Protein AF-0000000071229836 (afdb_homodimer)

Foldseek 3Di:
DPQPPDPNGTDDPQPPPQDPDDWQDWEAAQVRQWIWIFFQFKIFIAGDPDRDHTPDMDTHPATWREKYWANCLPPDLQNWMWIFGFFWIWIWTADPVRDIDIDTPGGDQAGWHYWYHADQWIWTDHLFWIWIAGNVVRDIPDIGTDDPPLPVPDDSVRWDWDWDDPDRFWIWIDTRPDIDIGGHDDPPVPDDPPVPPVVVVVVVVPPVPVPPD/DPQPPDPNGGDDPQPPPQDPDDWQDWEAAQVRQWIWIFFQFKIFIAGDPDRDDTPDMDTHPATWREKYWANCLPPDLQNWMWIFGFFWIWIWTADPVRDIDIDTPGGDQAGWHYWYHADQWIWTDHLFWIWIAGNVVRDIPDIGTDDPPLPVPDDSVRWDWDWDDPDRFWIWIDTRPDIDIGGHDDPPVPDDPPVPPVVVVVVVVPPVPVPPD

Organism: Dermatophagoides farinae (NCBI:txid6954)

Secondary structure (DSSP, 8-state):
---EEETTEEEEEEETTS-SS---EEEE-TTS-EEEEE-SSEEEEEETT--SS-SEEEE-SS-EEEEEE-TTTTTSTT--EEEEETTEEEEEEE-TTSPEEEEEEEESSS-EEEEEEETTEEEEEESSEEEEEETTTTEEEEEEEPPSGGGSSS-GGG---EEEESSSSEEEEEETTEEEEEEE----TTS---THHHHHHHHHHHH------/---EEETTEEEEEEETTS-SS---EEEE-TTS-EEEEE-SSEEEEEETT--SS-SEEEE-SS-EEEEEE-TTTTTSTT--EEEEETTEEEEEEE-TTSPEEEEEEEESSS-EEEEEEETTEEEEEESSEEEEEETTTTEEEEEEEPPSGGGSSS-GGG---EEEESSSSEEEEEETTEEEEEEE----TTS---THHHHHHHHHHHH------

Structure (mmCIF, N/CA/C/O backbone):
data_AF-0000000071229836-model_v1
#
loop_
_entity.id
_entity.type
_entity.pdbx_description
1 polymer 'Vacuolar protein sorting-associated protein 41'
#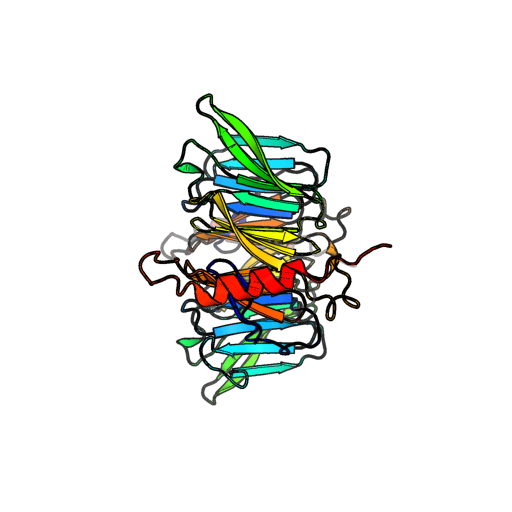
loop_
_atom_site.group_PDB
_atom_site.id
_atom_site.type_symbol
_atom_site.label_atom_id
_atom_site.label_alt_id
_atom_site.label_comp_id
_atom_site.label_asym_id
_atom_site.label_entity_id
_atom_site.label_seq_id
_atom_site.pdbx_PDB_ins_code
_atom_site.Cartn_x
_atom_site.Cartn_y
_atom_site.Cartn_z
_atom_site.occupancy
_atom_site.B_iso_or_equiv
_atom_site.auth_seq_id
_atom_site.auth_comp_id
_atom_site.auth_asym_id
_atom_site.auth_atom_id
_atom_site.pdbx_PDB_model_num
ATOM 1 N N . MET A 1 1 ? 5.715 -7.941 24.828 1 35.72 1 MET A N 1
ATOM 2 C CA . MET A 1 1 ? 6.367 -7.883 23.531 1 35.72 1 MET A CA 1
ATOM 3 C C . MET A 1 1 ? 6.496 -9.281 22.922 1 35.72 1 MET A C 1
ATOM 5 O O . MET A 1 1 ? 7.281 -10.094 23.406 1 35.72 1 MET A O 1
ATOM 9 N N . TYR A 1 2 ? 5.355 -9.844 22.641 1 40.56 2 TYR A N 1
ATOM 10 C CA . TYR A 1 2 ? 5.504 -11.25 22.281 1 40.56 2 TYR A CA 1
ATOM 11 C C . TYR A 1 2 ? 6.27 -11.398 20.969 1 40.56 2 TYR A C 1
ATOM 13 O O . TYR A 1 2 ? 5.965 -10.719 19.984 1 40.56 2 TYR A O 1
ATOM 21 N N . VAL A 1 3 ? 7.582 -11.562 21.188 1 45.5 3 VAL A N 1
ATOM 22 C CA . VAL A 1 3 ? 8.477 -11.93 20.094 1 45.5 3 VAL A CA 1
ATOM 23 C C . VAL A 1 3 ? 8.172 -13.359 19.641 1 45.5 3 VAL A C 1
ATOM 25 O O . VAL A 1 3 ? 8.219 -14.297 20.438 1 45.5 3 VAL A O 1
ATOM 28 N N . LEU A 1 4 ? 7.223 -13.398 18.766 1 46.12 4 LEU A N 1
ATOM 29 C CA . LEU A 1 4 ? 7.105 -14.742 18.203 1 46.12 4 LEU A CA 1
ATOM 30 C C . LEU A 1 4 ? 8.273 -15.055 17.281 1 46.12 4 LEU A C 1
ATOM 32 O O . LEU A 1 4 ? 8.602 -14.25 16.406 1 46.12 4 LEU A O 1
ATOM 36 N N . ASN A 1 5 ? 9.234 -15.789 17.906 1 49.94 5 ASN A N 1
ATOM 37 C CA . ASN A 1 5 ? 10.359 -16.281 17.109 1 49.94 5 ASN A CA 1
ATOM 38 C C . ASN A 1 5 ? 9.969 -17.484 16.281 1 49.94 5 ASN A C 1
ATOM 40 O O . ASN A 1 5 ? 9.562 -18.516 16.828 1 49.94 5 ASN A O 1
ATOM 44 N N . ILE A 1 6 ? 9.359 -17.109 15.141 1 52.81 6 ILE A N 1
ATOM 45 C CA . ILE A 1 6 ? 9.117 -18.25 14.266 1 52.81 6 ILE A CA 1
ATOM 46 C C . ILE A 1 6 ? 10.297 -18.438 13.305 1 52.81 6 ILE A C 1
ATOM 48 O O . ILE A 1 6 ? 10.742 -17.469 12.68 1 52.81 6 ILE A O 1
ATOM 52 N N . GLU A 1 7 ? 10.688 -19.516 13.148 1 59.31 7 GLU A N 1
ATOM 53 C CA . GLU A 1 7 ? 11.773 -20.047 12.336 1 59.31 7 GLU A CA 1
ATOM 54 C C . GLU A 1 7 ? 12.516 -18.938 11.594 1 59.31 7 GLU A C 1
ATOM 56 O O . GLU A 1 7 ? 12.469 -18.859 10.367 1 59.31 7 GLU A O 1
ATOM 61 N N . GLY A 1 8 ? 13.203 -18 12.492 1 66.75 8 GLY A N 1
ATOM 62 C CA . GLY A 1 8 ? 14.117 -17.047 11.898 1 66.75 8 GLY A CA 1
ATOM 63 C C . GLY A 1 8 ? 13.523 -15.648 11.797 1 66.75 8 GLY A C 1
ATOM 64 O O . GLY A 1 8 ? 14.133 -14.75 11.203 1 66.75 8 GLY A O 1
ATOM 65 N N . VAL A 1 9 ? 12.305 -15.578 12.227 1 72.81 9 VAL A N 1
ATOM 66 C CA . VAL A 1 9 ? 11.703 -14.25 12.188 1 72.81 9 VAL A CA 1
ATOM 67 C C . VAL A 1 9 ? 11.289 -13.828 13.594 1 72.81 9 VAL A C 1
ATOM 69 O O . VAL A 1 9 ? 10.617 -14.586 14.297 1 72.81 9 VAL A O 1
ATOM 72 N N . ASN A 1 10 ? 11.875 -12.688 14.078 1 75.81 10 ASN A N 1
ATOM 73 C CA . ASN A 1 10 ? 11.461 -12.094 15.344 1 75.81 10 ASN A CA 1
ATOM 74 C C . ASN A 1 10 ? 10.352 -11.062 15.141 1 75.81 10 ASN A C 1
ATOM 76 O O . ASN A 1 10 ? 10.516 -10.109 14.375 1 75.81 10 ASN A O 1
ATOM 80 N N . CYS A 1 11 ? 9.195 -11.461 15.672 1 74.19 11 CYS A N 1
ATOM 81 C CA . CYS A 1 11 ? 8.078 -10.523 15.57 1 74.19 11 CYS A CA 1
ATOM 82 C C . CYS A 1 11 ? 7.789 -9.883 16.922 1 74.19 11 CYS A C 1
ATOM 84 O O . CYS A 1 11 ? 7.602 -10.578 17.922 1 74.19 11 CYS A O 1
ATOM 86 N N . SER A 1 12 ? 7.934 -8.562 16.938 1 72.5 12 SER A N 1
ATOM 87 C CA . SER A 1 12 ? 7.672 -7.859 18.188 1 72.5 12 SER A CA 1
ATOM 88 C C . SER A 1 12 ? 6.453 -6.949 18.062 1 72.5 12 SER A C 1
ATOM 90 O O . SER A 1 12 ? 6.168 -6.434 16.984 1 72.5 12 SER A O 1
ATOM 92 N N . ASN A 1 13 ? 5.68 -7.02 19.094 1 63.59 13 ASN A N 1
ATOM 93 C CA . ASN A 1 13 ? 4.535 -6.117 19.188 1 63.59 13 ASN A CA 1
ATOM 94 C C . ASN A 1 13 ? 4.926 -4.777 19.812 1 63.59 13 ASN A C 1
ATOM 96 O O . ASN A 1 13 ? 4.426 -4.418 20.875 1 63.59 13 ASN A O 1
ATOM 100 N N . THR A 1 14 ? 5.793 -4.164 19.203 1 60.78 14 THR A N 1
ATOM 101 C CA . THR A 1 14 ? 6.391 -2.984 19.812 1 60.78 14 THR A CA 1
ATOM 102 C C . THR A 1 14 ? 5.371 -1.856 19.922 1 60.78 14 THR A C 1
ATOM 104 O O . THR A 1 14 ? 5.371 -1.108 20.906 1 60.78 14 THR A O 1
ATOM 107 N N . PHE A 1 15 ? 4.516 -1.828 18.984 1 67.31 15 PHE A N 1
ATOM 108 C CA . PHE A 1 15 ? 3.607 -0.688 18.984 1 67.31 15 PHE A CA 1
ATOM 109 C C . PHE A 1 15 ? 2.174 -1.137 19.234 1 67.31 15 PHE A C 1
ATOM 111 O O . PHE A 1 15 ? 1.287 -0.915 18.406 1 67.31 15 PHE A O 1
ATOM 118 N N . ASN A 1 16 ? 2.086 -1.753 20.422 1 65.75 16 ASN A N 1
ATOM 119 C CA . ASN A 1 16 ? 0.766 -2.189 20.859 1 65.75 16 ASN A CA 1
ATOM 120 C C . ASN A 1 16 ? 0.036 -1.086 21.625 1 65.75 16 ASN A C 1
ATOM 122 O O . ASN A 1 16 ? 0.67 -0.221 22.234 1 65.75 16 ASN A O 1
ATOM 126 N N . ASN A 1 17 ? -1.175 -0.93 21.391 1 72.25 17 ASN A N 1
ATOM 127 C CA . ASN A 1 17 ? -2.094 -0.085 22.141 1 72.25 17 ASN A CA 1
ATOM 128 C C . ASN A 1 17 ? -1.97 1.381 21.734 1 72.25 17 ASN A C 1
ATOM 130 O O . ASN A 1 17 ? -2.195 2.277 22.547 1 72.25 17 ASN A O 1
ATOM 134 N N . LEU A 1 18 ? -1.404 1.573 20.641 1 80.81 18 LEU A N 1
ATOM 135 C CA . LEU A 1 18 ? -1.344 2.949 20.156 1 80.81 18 LEU A CA 1
ATOM 136 C C . LEU A 1 18 ? -2.727 3.439 19.734 1 80.81 18 LEU A C 1
ATOM 138 O O . LEU A 1 18 ? -3.012 4.637 19.812 1 80.81 18 LEU A O 1
ATOM 142 N N . HIS A 1 19 ? -3.459 2.516 19.344 1 85.81 19 HIS A N 1
ATOM 143 C CA . HIS A 1 19 ? -4.781 2.857 18.828 1 85.81 19 HIS A CA 1
ATOM 144 C C . HIS A 1 19 ? -5.863 2.008 19.484 1 85.81 19 HIS A C 1
ATOM 146 O O . HIS A 1 19 ? -5.625 0.844 19.812 1 85.81 19 HIS A O 1
ATOM 152 N N . ARG A 1 20 ? -6.988 2.613 19.703 1 84.56 20 ARG A N 1
ATOM 153 C CA . ARG A 1 20 ? -8.133 1.892 20.25 1 84.56 20 ARG A CA 1
ATOM 154 C C . ARG A 1 20 ? -8.93 1.207 19.141 1 84.56 20 ARG A C 1
ATOM 156 O O . ARG A 1 20 ? -9.586 0.194 19.391 1 84.56 20 ARG A O 1
ATOM 163 N N . SER A 1 21 ? -8.891 1.823 18.016 1 87.06 21 SER A N 1
ATOM 164 C CA . SER A 1 21 ? -9.547 1.251 16.844 1 87.06 21 SER A CA 1
ATOM 165 C C . SER A 1 21 ? -8.531 0.782 15.812 1 87.06 21 SER A C 1
ATOM 167 O O . SER A 1 21 ? -7.32 0.935 16.016 1 87.06 21 SER A O 1
ATOM 169 N N . SER A 1 22 ? -9 0.135 14.758 1 87.44 22 SER A N 1
ATOM 170 C CA . SER A 1 22 ? -8.125 -0.418 13.727 1 87.44 22 SER A CA 1
ATOM 171 C C . SER A 1 22 ? -7.293 0.673 13.062 1 87.44 22 SER A C 1
ATOM 173 O O . SER A 1 22 ? -7.789 1.773 12.812 1 87.44 22 SER A O 1
ATOM 175 N N . ILE A 1 23 ? -6.113 0.305 12.758 1 90.38 23 ILE A N 1
ATOM 176 C CA . ILE A 1 23 ? -5.203 1.196 12.039 1 90.38 23 ILE A CA 1
ATOM 177 C C . ILE A 1 23 ? -5.633 1.31 10.578 1 90.38 23 ILE A C 1
ATOM 179 O O . ILE A 1 23 ? -5.879 0.298 9.922 1 90.38 23 ILE A O 1
ATOM 183 N N . ASN A 1 24 ? -5.727 2.543 10.062 1 91.62 24 ASN A N 1
ATOM 184 C CA . ASN A 1 24 ? -6.176 2.773 8.695 1 91.62 24 ASN A CA 1
ATOM 185 C C . ASN A 1 24 ? -4.996 2.889 7.727 1 91.62 24 ASN A C 1
ATOM 187 O O . ASN A 1 24 ? -5.082 2.441 6.582 1 91.62 24 ASN A O 1
ATOM 191 N N . GLN A 1 25 ? -3.934 3.465 8.195 1 93.31 25 GLN A N 1
ATOM 192 C CA . GLN A 1 25 ? -2.785 3.615 7.305 1 93.31 25 GLN A CA 1
ATOM 193 C C . GLN A 1 25 ? -1.495 3.795 8.102 1 93.31 25 GLN A C 1
ATOM 195 O O . GLN A 1 25 ? -1.508 4.367 9.195 1 93.31 25 GLN A O 1
ATOM 200 N N . LEU A 1 26 ? -0.416 3.309 7.539 1 93.94 26 LEU A N 1
ATOM 201 C CA . LEU A 1 26 ? 0.939 3.488 8.047 1 93.94 26 LEU A CA 1
ATOM 202 C C . LEU A 1 26 ? 1.785 4.297 7.07 1 93.94 26 LEU A C 1
ATOM 204 O O . LEU A 1 26 ? 1.568 4.234 5.859 1 93.94 26 LEU A O 1
ATOM 208 N N . SER A 1 27 ? 2.695 5.059 7.586 1 96.38 27 SER A N 1
ATOM 209 C CA . SER A 1 27 ? 3.664 5.777 6.766 1 96.38 27 SER A CA 1
ATOM 210 C C . SER A 1 27 ? 5.016 5.879 7.465 1 96.38 27 SER A C 1
ATOM 212 O O . SER A 1 27 ? 5.078 6.117 8.672 1 96.38 27 SER A O 1
ATOM 214 N N . ILE A 1 28 ? 6.078 5.691 6.734 1 95.56 28 ILE A N 1
ATOM 215 C CA . ILE A 1 28 ? 7.426 5.738 7.293 1 95.56 28 ILE A CA 1
ATOM 216 C C . ILE A 1 28 ? 8.266 6.762 6.531 1 95.56 28 ILE A C 1
ATOM 218 O O . ILE A 1 28 ? 8.07 6.961 5.332 1 95.56 28 ILE A O 1
ATOM 222 N N . ASP A 1 29 ? 9.172 7.344 7.238 1 96.19 29 ASP A N 1
ATOM 223 C CA . ASP A 1 29 ? 10.055 8.273 6.543 1 96.19 29 ASP A CA 1
ATOM 224 C C . ASP A 1 29 ? 11.172 7.535 5.816 1 96.19 29 ASP A C 1
ATOM 226 O O . ASP A 1 29 ? 11.359 6.332 6.008 1 96.19 29 ASP A O 1
ATOM 230 N N . GLU A 1 30 ? 11.859 8.188 4.992 1 94.25 30 GLU A N 1
ATOM 231 C CA . GLU A 1 30 ? 12.82 7.594 4.066 1 94.25 30 GLU A CA 1
ATOM 232 C C . GLU A 1 30 ? 13.906 6.828 4.812 1 94.25 30 GLU A C 1
ATOM 234 O O . GLU A 1 30 ? 14.328 5.754 4.379 1 94.25 30 GLU A O 1
ATOM 239 N N . LYS A 1 31 ? 14.352 7.293 5.926 1 92.19 31 LYS A N 1
ATOM 240 C CA . LYS A 1 31 ? 15.414 6.648 6.688 1 92.19 31 LYS A CA 1
ATOM 241 C C . LYS A 1 31 ? 14.852 5.59 7.633 1 92.19 31 LYS A C 1
ATOM 243 O O . LYS A 1 31 ? 15.609 4.887 8.305 1 92.19 31 LYS A O 1
ATOM 248 N N . ALA A 1 32 ? 13.5 5.551 7.672 1 91.56 32 ALA A N 1
ATOM 249 C CA . ALA A 1 32 ? 12.797 4.594 8.523 1 91.56 32 ALA A CA 1
ATOM 250 C C . ALA A 1 32 ? 13.117 4.824 9.992 1 91.56 32 ALA A C 1
ATOM 252 O O . ALA A 1 32 ? 13.305 3.871 10.758 1 91.56 32 ALA A O 1
ATOM 253 N N . ASP A 1 33 ? 13.234 6.047 10.305 1 90.88 33 ASP A N 1
ATOM 254 C CA . ASP A 1 33 ? 13.445 6.422 11.695 1 90.88 33 ASP A CA 1
ATOM 255 C C . ASP A 1 33 ? 12.117 6.633 12.422 1 90.88 33 ASP A C 1
ATOM 257 O O . ASP A 1 33 ? 12.031 6.43 13.633 1 90.88 33 ASP A O 1
ATOM 261 N N . PHE A 1 34 ? 11.156 7.082 11.641 1 93.94 34 PHE A N 1
ATOM 262 C CA . PHE A 1 34 ? 9.852 7.387 12.211 1 93.94 34 PHE A CA 1
ATOM 263 C C . PHE A 1 34 ? 8.75 6.609 11.5 1 93.94 34 PHE A C 1
ATOM 265 O O . PHE A 1 34 ? 8.789 6.445 10.281 1 93.94 34 PHE A O 1
ATOM 272 N N . ILE A 1 35 ? 7.781 6.145 12.258 1 93.25 35 ILE A N 1
ATOM 273 C CA . ILE A 1 35 ? 6.582 5.488 11.758 1 93.25 35 ILE A CA 1
ATOM 274 C C . ILE A 1 35 ? 5.344 6.25 12.219 1 93.25 35 ILE A C 1
ATOM 276 O O . ILE A 1 35 ? 5.219 6.59 13.398 1 93.25 35 ILE A O 1
ATOM 280 N N . ALA A 1 36 ? 4.547 6.578 11.289 1 95.88 36 ALA A N 1
ATOM 281 C CA . ALA A 1 36 ? 3.268 7.223 11.594 1 95.88 36 ALA A CA 1
ATOM 282 C C . ALA A 1 36 ? 2.104 6.266 11.359 1 95.88 36 ALA A C 1
ATOM 284 O O . ALA A 1 36 ? 2.121 5.477 10.406 1 95.88 36 ALA A O 1
ATOM 285 N N . SER A 1 37 ? 1.14 6.273 12.219 1 94.56 37 SER A N 1
ATOM 286 C CA . SER A 1 37 ? -0.069 5.465 12.094 1 94.56 37 SER A CA 1
ATOM 287 C C . SER A 1 37 ? -1.312 6.273 12.453 1 94.56 37 SER A C 1
ATOM 289 O O . SER A 1 37 ? -1.244 7.203 13.258 1 94.56 37 SER A O 1
ATOM 291 N N . CYS A 1 38 ? -2.357 5.91 11.797 1 95.5 38 CYS A N 1
ATOM 292 C CA . CYS A 1 38 ? -3.611 6.562 12.156 1 95.5 38 CYS A CA 1
ATOM 293 C C . CYS A 1 38 ? -4.742 5.551 12.273 1 95.5 38 CYS A C 1
ATOM 295 O O . CYS A 1 38 ? -4.715 4.508 11.617 1 95.5 38 CYS A O 1
ATOM 297 N N . SER A 1 39 ? -5.621 5.883 13.102 1 92.31 39 SER A N 1
ATOM 298 C CA . SER A 1 39 ? -6.926 5.242 13.234 1 92.31 39 SER A CA 1
ATOM 299 C C . SER A 1 39 ? -8.055 6.254 13.078 1 92.31 39 SER A C 1
ATOM 301 O O . SER A 1 39 ? -7.828 7.383 12.641 1 92.31 39 SER A O 1
ATOM 303 N N . ASP A 1 40 ? -9.289 5.875 13.359 1 92.12 40 ASP A N 1
ATOM 304 C CA . ASP A 1 40 ? -10.414 6.777 13.133 1 92.12 40 ASP A CA 1
ATOM 305 C C . ASP A 1 40 ? -10.25 8.07 13.922 1 92.12 40 ASP A C 1
ATOM 307 O O . ASP A 1 40 ? -10.594 9.156 13.438 1 92.12 40 ASP A O 1
ATOM 311 N N . TYR A 1 41 ? -9.523 8.039 15.055 1 93.25 41 TYR A N 1
ATOM 312 C CA . TYR A 1 41 ? -9.578 9.273 15.828 1 93.25 41 TYR A CA 1
ATOM 313 C C . TYR A 1 41 ? -8.211 9.617 16.406 1 93.25 41 TYR A C 1
ATOM 315 O O . TYR A 1 41 ? -8.102 10.5 17.25 1 93.25 41 TYR A O 1
ATOM 323 N N . ARG A 1 42 ? -7.289 8.938 15.906 1 96.06 42 ARG A N 1
ATOM 324 C CA . ARG A 1 42 ? -5.984 9.18 16.516 1 96.06 42 ARG A CA 1
ATOM 325 C C . ARG A 1 42 ? -4.867 9.047 15.484 1 96.06 42 ARG A C 1
ATOM 327 O O . ARG A 1 42 ? -4.895 8.148 14.641 1 96.06 42 ARG A O 1
ATOM 334 N N . VAL A 1 43 ? -3.916 9.953 15.57 1 97.19 43 VAL A N 1
ATOM 335 C CA . VAL A 1 43 ? -2.672 9.883 14.82 1 97.19 43 VAL A CA 1
ATOM 336 C C . VAL A 1 43 ? -1.489 9.758 15.773 1 97.19 43 VAL A C 1
ATOM 338 O O . VAL A 1 43 ? -1.43 10.461 16.797 1 97.19 43 VAL A O 1
ATOM 341 N N . CYS A 1 44 ? -0.627 8.859 15.453 1 95.75 44 CYS A N 1
ATOM 342 C CA . CYS A 1 44 ? 0.562 8.641 16.266 1 95.75 44 CYS A CA 1
ATOM 343 C C . CYS A 1 44 ? 1.814 8.57 15.406 1 95.75 44 CYS A C 1
ATOM 345 O O . CYS A 1 44 ? 1.842 7.859 14.406 1 95.75 44 CYS A O 1
ATOM 347 N N . ILE A 1 45 ? 2.791 9.344 15.766 1 95.75 45 ILE A N 1
ATOM 348 C CA . ILE A 1 45 ? 4.098 9.273 15.125 1 95.75 45 ILE A CA 1
ATOM 349 C C . ILE A 1 45 ? 5.16 8.891 16.156 1 95.75 45 ILE A C 1
ATOM 351 O O . ILE A 1 45 ? 5.348 9.594 17.141 1 95.75 45 ILE A O 1
ATOM 355 N N . GLN A 1 46 ? 5.789 7.789 15.828 1 91.38 46 GLN A N 1
ATOM 356 C CA . GLN A 1 46 ? 6.758 7.246 16.781 1 91.38 46 GLN A CA 1
ATOM 357 C C . GLN A 1 46 ? 8.109 7.012 16.109 1 91.38 46 GLN A C 1
ATOM 359 O O . GLN A 1 46 ? 8.18 6.773 14.898 1 91.38 46 GLN A O 1
ATOM 364 N N . GLU A 1 47 ? 9.102 7.09 16.984 1 88.81 47 GLU A N 1
ATOM 365 C CA . GLU A 1 47 ? 10.43 6.695 16.531 1 88.81 47 GLU A CA 1
ATOM 366 C C . GLU A 1 47 ? 10.617 5.18 16.609 1 88.81 47 GLU A C 1
ATOM 368 O O . GLU A 1 47 ? 10.141 4.539 17.547 1 88.81 47 GLU A O 1
ATOM 373 N N . PHE A 1 48 ? 11.219 4.531 15.641 1 79.81 48 PHE A N 1
ATOM 374 C CA . PHE A 1 48 ? 11.359 3.086 15.531 1 79.81 48 PHE A CA 1
ATOM 375 C C . PHE A 1 48 ? 12.188 2.531 16.688 1 79.81 48 PHE A C 1
ATOM 377 O O . PHE A 1 48 ? 11.875 1.473 17.234 1 79.81 48 PHE A O 1
ATOM 384 N N . TYR A 1 49 ? 13.266 3.045 17.094 1 72.62 49 TYR A N 1
ATOM 385 C CA . TYR A 1 49 ? 14.203 2.432 18.031 1 72.62 49 TYR A CA 1
ATOM 386 C C . TYR A 1 49 ? 14.008 2.98 19.438 1 72.62 49 TYR A C 1
ATOM 388 O O . TYR A 1 49 ? 14.773 2.666 20.359 1 72.62 49 TYR A O 1
ATOM 396 N N . THR A 1 50 ? 13.078 3.736 19.562 1 67.38 50 THR A N 1
ATOM 397 C CA . THR A 1 50 ? 12.906 4.266 20.906 1 67.38 50 THR A CA 1
ATOM 398 C C . THR A 1 50 ? 11.664 3.668 21.562 1 67.38 50 THR A C 1
ATOM 400 O O . THR A 1 50 ? 10.617 3.537 20.922 1 67.38 50 THR A O 1
ATOM 403 N N . THR A 1 51 ? 12.023 2.916 22.703 1 64.19 51 THR A N 1
ATOM 404 C CA . THR A 1 51 ? 10.938 2.398 23.531 1 64.19 51 THR A CA 1
ATOM 405 C C . THR A 1 51 ? 10.359 3.494 24.422 1 64.19 51 THR A C 1
ATOM 407 O O . THR A 1 51 ? 11.086 4.395 24.844 1 64.19 51 THR A O 1
ATOM 410 N N . GLY A 1 52 ? 9.102 3.895 24.234 1 68.38 52 GLY A N 1
ATOM 411 C CA . GLY A 1 52 ? 8.484 4.918 25.062 1 68.38 52 GLY A CA 1
ATOM 412 C C . GLY A 1 52 ? 7.293 5.586 24.391 1 68.38 52 GLY A C 1
ATOM 413 O O . GLY A 1 52 ? 6.59 4.957 23.594 1 68.38 52 GLY A O 1
ATOM 414 N N . GLU A 1 53 ? 7.094 6.84 24.859 1 77.56 53 GLU A N 1
ATOM 415 C CA . GLU A 1 53 ? 5.961 7.633 24.391 1 77.56 53 GLU A CA 1
ATOM 416 C C . GLU A 1 53 ? 6.148 8.047 22.938 1 77.56 53 GLU A C 1
ATOM 418 O O . GLU A 1 53 ? 7.273 8.266 22.484 1 77.56 53 GLU A O 1
ATOM 423 N N . PRO A 1 54 ? 5.062 8.047 22.281 1 82.19 54 PRO A N 1
ATOM 424 C CA . PRO A 1 54 ? 5.152 8.523 20.906 1 82.19 54 PRO A CA 1
ATOM 425 C C . PRO A 1 54 ? 5.758 9.922 20.797 1 82.19 54 PRO A C 1
ATOM 427 O O . PRO A 1 54 ? 5.602 10.734 21.719 1 82.19 54 PRO A O 1
ATOM 430 N N . HIS A 1 55 ? 6.508 10.125 19.781 1 88.94 55 HIS A N 1
ATOM 431 C CA . HIS A 1 55 ? 7.086 11.43 19.469 1 88.94 55 HIS A CA 1
ATOM 432 C C . HIS A 1 55 ? 6.004 12.492 19.297 1 88.94 55 HIS A C 1
ATOM 434 O O . HIS A 1 55 ? 6.168 13.633 19.734 1 88.94 55 HIS A O 1
ATOM 440 N N . TYR A 1 56 ? 4.93 12.125 18.688 1 93.75 56 TYR A N 1
ATOM 441 C CA . TYR A 1 56 ? 3.783 13 18.469 1 93.75 56 TYR A CA 1
ATOM 442 C C . TYR A 1 56 ? 2.484 12.203 18.438 1 93.75 56 TYR A C 1
ATOM 444 O O . TYR A 1 56 ? 2.426 11.125 17.844 1 93.75 56 TYR A O 1
ATOM 452 N N . THR A 1 57 ? 1.517 12.719 19.172 1 95 57 THR A N 1
ATOM 453 C CA . THR A 1 57 ? 0.184 12.125 19.141 1 95 57 THR A CA 1
ATOM 454 C C . THR A 1 57 ? -0.89 13.211 19.172 1 95 57 THR A C 1
ATOM 456 O O . THR A 1 57 ? -0.723 14.242 19.812 1 95 57 THR A O 1
ATOM 459 N N . THR A 1 58 ? -1.883 13.016 18.469 1 95.75 58 THR A N 1
ATOM 460 C CA . THR A 1 58 ? -3.014 13.938 18.453 1 95.75 58 THR A CA 1
ATOM 461 C C . THR A 1 58 ? -4.316 13.188 18.172 1 95.75 58 THR A C 1
ATOM 463 O O . THR A 1 58 ? -4.301 12.102 17.594 1 95.75 58 THR A O 1
ATOM 466 N N . THR A 1 59 ? -5.43 13.727 18.656 1 96.62 59 THR A N 1
ATOM 467 C CA . THR A 1 59 ? -6.754 13.148 18.453 1 96.62 59 THR A CA 1
ATOM 468 C C . THR A 1 59 ? -7.621 14.078 17.609 1 96.62 59 THR A C 1
ATOM 470 O O . THR A 1 59 ? -7.418 15.289 17.609 1 96.62 59 THR A O 1
ATOM 473 N N . PHE A 1 60 ? -8.555 13.477 16.938 1 96.81 60 PHE A N 1
ATOM 474 C CA . PHE A 1 60 ? -9.453 14.211 16.062 1 96.81 60 PHE A CA 1
ATOM 475 C C . PHE A 1 60 ? -10.906 13.867 16.359 1 96.81 60 PHE A C 1
ATOM 477 O O . PHE A 1 60 ? -11.195 12.805 16.922 1 96.81 60 PHE A O 1
ATOM 484 N N . GLU A 1 61 ? -11.766 14.766 15.992 1 96 61 GLU A N 1
ATOM 485 C CA . GLU A 1 61 ? -13.195 14.562 16.219 1 96 61 GLU A CA 1
ATOM 486 C C . GLU A 1 61 ? -13.836 13.828 15.039 1 96 61 GLU A C 1
ATOM 488 O O . GLU A 1 61 ? -14.906 13.234 15.188 1 96 61 GLU A O 1
ATOM 493 N N . ARG A 1 62 ? -13.219 14 13.93 1 96.31 62 ARG A N 1
ATOM 494 C CA . ARG A 1 62 ? -13.688 13.305 12.734 1 96.31 62 ARG A CA 1
ATOM 495 C C . ARG A 1 62 ? -12.734 12.188 12.336 1 96.31 62 ARG A C 1
ATOM 497 O O . ARG A 1 62 ? -11.547 12.234 12.672 1 96.31 62 ARG A O 1
ATOM 504 N N . PRO A 1 63 ? -13.281 11.172 11.602 1 95.06 63 PRO A N 1
ATOM 505 C CA . PRO A 1 63 ? -12.453 10.016 11.281 1 95.06 63 PRO A CA 1
ATOM 506 C C . PRO A 1 63 ? -11.242 10.367 10.422 1 95.06 63 PRO A C 1
ATOM 508 O O . PRO A 1 63 ? -11.375 11.117 9.445 1 95.06 63 PRO A O 1
ATOM 511 N N . VAL A 1 64 ? -10.086 9.828 10.805 1 96.56 64 VAL A N 1
ATOM 512 C CA . VAL A 1 64 ? -8.852 9.945 10.039 1 96.56 64 VAL A CA 1
ATOM 513 C C . VAL A 1 64 ? -8.586 8.641 9.289 1 96.56 64 VAL A C 1
ATOM 515 O O . VAL A 1 64 ? -8.32 7.609 9.906 1 96.56 64 VAL A O 1
ATOM 518 N N . LYS A 1 65 ? -8.617 8.734 7.891 1 94.5 65 LYS A N 1
ATOM 519 C CA . LYS A 1 65 ? -8.516 7.504 7.117 1 94.5 65 LYS A CA 1
ATOM 520 C C . LYS A 1 65 ? -7.199 7.441 6.344 1 94.5 65 LYS A C 1
ATOM 522 O O . LYS A 1 65 ? -6.789 6.371 5.891 1 94.5 65 LYS A O 1
ATOM 527 N N . ALA A 1 66 ? -6.566 8.57 6.172 1 96.5 66 ALA A N 1
ATOM 528 C CA . ALA A 1 66 ? -5.332 8.641 5.391 1 96.5 66 ALA A CA 1
ATOM 529 C C . ALA A 1 66 ? -4.242 9.383 6.156 1 96.5 66 ALA A C 1
ATOM 531 O O . ALA A 1 66 ? -4.531 10.281 6.953 1 96.5 66 ALA A O 1
ATOM 532 N N . LEU A 1 67 ? -3.008 9.016 5.879 1 98.06 67 LEU A N 1
ATOM 533 C CA . LEU A 1 67 ? -1.854 9.594 6.551 1 98.06 67 LEU A CA 1
ATOM 534 C C . LEU A 1 67 ? -0.584 9.391 5.734 1 98.06 67 LEU A C 1
ATOM 536 O O . LEU A 1 67 ? -0.368 8.312 5.176 1 98.06 67 LEU A O 1
ATOM 540 N N . ALA A 1 68 ? 0.182 10.398 5.586 1 98.62 68 ALA A N 1
ATOM 541 C CA . ALA A 1 68 ? 1.514 10.289 5 1 98.62 68 ALA A CA 1
ATOM 542 C C . ALA A 1 68 ? 2.482 11.281 5.633 1 98.62 68 ALA A C 1
ATOM 544 O O . ALA A 1 68 ? 2.146 12.453 5.816 1 98.62 68 ALA A O 1
ATOM 545 N N . ILE A 1 69 ? 3.617 10.781 5.969 1 98.38 69 ILE A N 1
ATOM 546 C CA . ILE A 1 69 ? 4.602 11.695 6.543 1 98.38 69 ILE A CA 1
ATOM 547 C C . ILE A 1 69 ? 5.648 12.055 5.492 1 98.38 69 ILE A C 1
ATOM 549 O O . ILE A 1 69 ? 5.887 11.289 4.555 1 98.38 69 ILE A O 1
ATOM 553 N N . ASP A 1 70 ? 6.23 13.203 5.688 1 98.44 70 ASP A N 1
ATOM 554 C CA . ASP A 1 70 ? 7.336 13.664 4.852 1 98.44 70 ASP A CA 1
ATOM 555 C C . ASP A 1 70 ? 8.477 12.648 4.84 1 98.44 70 ASP A C 1
ATOM 557 O O . ASP A 1 70 ? 8.914 12.188 5.895 1 98.44 70 ASP A O 1
ATOM 561 N N . PRO A 1 71 ? 8.898 12.289 3.584 1 97.69 71 PRO A N 1
ATOM 562 C CA . PRO A 1 71 ? 10.055 11.398 3.527 1 97.69 71 PRO A CA 1
ATOM 563 C C . PRO A 1 71 ? 11.234 11.914 4.34 1 97.69 71 PRO A C 1
ATOM 565 O O . PRO A 1 71 ? 12.055 11.117 4.82 1 97.69 71 PRO A O 1
ATOM 568 N N . GLN A 1 72 ? 11.297 13.156 4.551 1 97.69 72 GLN A N 1
ATOM 569 C CA . GLN A 1 72 ? 12.391 13.758 5.305 1 97.69 72 GLN A CA 1
ATOM 570 C C . GLN A 1 72 ? 11.938 14.172 6.699 1 97.69 72 GLN A C 1
ATOM 572 O O . GLN A 1 72 ? 12.492 15.102 7.285 1 97.69 72 GLN A O 1
ATOM 577 N N . TYR A 1 73 ? 10.953 13.508 7.168 1 97.81 73 TYR A N 1
ATOM 578 C CA . TYR A 1 73 ? 10.367 13.859 8.453 1 97.81 73 TYR A CA 1
ATOM 579 C C . TYR A 1 73 ? 11.43 13.938 9.539 1 97.81 73 TYR A C 1
ATOM 581 O O . TYR A 1 73 ? 11.469 14.891 10.312 1 97.81 73 TYR A O 1
ATOM 589 N N . GLY A 1 74 ? 12.273 12.961 9.633 1 94.75 74 GLY A N 1
ATOM 590 C CA . GLY A 1 74 ? 13.266 12.875 10.688 1 94.75 74 GLY A CA 1
ATOM 591 C C . GLY A 1 74 ? 14.438 13.82 10.492 1 94.75 74 GLY A C 1
ATOM 592 O O . GLY A 1 74 ? 15.188 14.094 11.43 1 94.75 74 GLY A O 1
ATOM 593 N N . THR A 1 75 ? 14.617 14.312 9.297 1 95.38 75 THR A N 1
ATOM 594 C CA . THR A 1 75 ? 15.828 15.078 8.992 1 95.38 75 THR A CA 1
ATOM 595 C C . THR A 1 75 ? 15.523 16.578 8.945 1 95.38 75 THR A C 1
ATOM 597 O O . THR A 1 75 ? 16.438 17.391 8.875 1 95.38 75 THR A O 1
ATOM 600 N N . THR A 1 76 ? 14.289 16.938 8.922 1 94.94 76 THR A N 1
ATOM 601 C CA . THR A 1 76 ? 13.906 18.344 8.883 1 94.94 76 THR A CA 1
ATOM 602 C C . THR A 1 76 ? 13.18 18.75 10.164 1 94.94 76 THR A C 1
ATOM 604 O O . THR A 1 76 ? 12.469 17.922 10.758 1 94.94 76 THR A O 1
ATOM 607 N N . SER A 1 77 ? 13.391 19.969 10.523 1 95.06 77 SER A N 1
ATOM 608 C CA . SER A 1 77 ? 12.75 20.469 11.734 1 95.06 77 SER A CA 1
ATOM 609 C C . SER A 1 77 ? 11.266 20.734 11.508 1 95.06 77 SER A C 1
ATOM 611 O O . SER A 1 77 ? 10.492 20.844 12.461 1 95.06 77 SER A O 1
ATOM 613 N N . ALA A 1 78 ? 10.891 20.75 10.281 1 95.75 78 ALA A N 1
ATOM 614 C CA . ALA A 1 78 ? 9.508 21.078 9.953 1 95.75 78 ALA A CA 1
ATOM 615 C C . ALA A 1 78 ? 8.578 19.922 10.297 1 95.75 78 ALA A C 1
ATOM 617 O O . ALA A 1 78 ? 7.371 20.109 10.469 1 95.75 78 ALA A O 1
ATOM 618 N N . ARG A 1 79 ? 9.031 18.734 10.359 1 97.56 79 ARG A N 1
ATOM 619 C CA . ARG A 1 79 ? 8.273 17.547 10.75 1 97.56 79 ARG A CA 1
ATOM 620 C C . ARG A 1 79 ? 6.91 17.531 10.07 1 97.56 79 ARG A C 1
ATOM 622 O O . ARG A 1 79 ? 5.879 17.391 10.734 1 97.56 79 ARG A O 1
ATOM 629 N N . ARG A 1 80 ? 6.926 17.516 8.75 1 98.44 80 ARG A N 1
ATOM 630 C CA . ARG A 1 80 ? 5.711 17.688 7.961 1 98.44 80 ARG A CA 1
ATOM 631 C C . ARG A 1 80 ? 4.977 16.359 7.789 1 98.44 80 ARG A C 1
ATOM 633 O O . ARG A 1 80 ? 5.605 15.32 7.645 1 98.44 80 ARG A O 1
ATOM 640 N N . PHE A 1 81 ? 3.686 16.406 7.812 1 98.69 81 PHE A N 1
ATOM 641 C CA . PHE A 1 81 ? 2.842 15.266 7.488 1 98.69 81 PHE A CA 1
ATOM 642 C C . PHE A 1 81 ? 1.456 15.727 7.047 1 98.69 81 PHE A C 1
ATOM 644 O O . PHE A 1 81 ? 1.107 16.891 7.195 1 98.69 81 PHE A O 1
ATOM 651 N N . VAL A 1 82 ? 0.678 14.812 6.363 1 98.81 82 VAL A N 1
ATOM 652 C CA . VAL A 1 82 ? -0.689 15.102 5.945 1 98.81 82 VAL A CA 1
ATOM 653 C C . VAL A 1 82 ? -1.633 14.023 6.469 1 98.81 82 VAL A C 1
ATOM 655 O O . VAL A 1 82 ? -1.228 12.875 6.656 1 98.81 82 VAL A O 1
ATOM 658 N N . ILE A 1 83 ? -2.857 14.438 6.711 1 98.69 83 ILE A N 1
ATOM 659 C CA . ILE A 1 83 ? -3.887 13.477 7.094 1 98.69 83 ILE A CA 1
ATOM 660 C C . ILE A 1 83 ? -5.156 13.734 6.289 1 98.69 83 ILE A C 1
ATOM 662 O O . ILE A 1 83 ? -5.414 14.859 5.863 1 98.69 83 ILE A O 1
ATOM 666 N N . GLY A 1 84 ? -5.805 12.625 5.941 1 98 84 GLY A N 1
ATOM 667 C CA . GLY A 1 84 ? -7.176 12.711 5.465 1 98 84 GLY A CA 1
ATOM 668 C C . GLY A 1 84 ? -8.203 12.578 6.57 1 98 84 GLY A C 1
ATOM 669 O O . GLY A 1 84 ? -8.461 11.477 7.051 1 98 84 GLY A O 1
ATOM 670 N N . GLU A 1 85 ? -8.766 13.719 7.051 1 97.56 85 GLU A N 1
ATOM 671 C CA . GLU A 1 85 ? -9.812 13.766 8.07 1 97.56 85 GLU A CA 1
ATOM 672 C C . GLU A 1 85 ? -11.18 14.016 7.445 1 97.56 85 GLU A C 1
ATOM 674 O O . GLU A 1 85 ? -11.5 15.141 7.066 1 97.56 85 GLU A O 1
ATOM 679 N N . ALA A 1 86 ? -11.961 12.945 7.387 1 96.62 86 ALA A N 1
ATOM 680 C CA . ALA A 1 86 ? -13.234 13.008 6.68 1 96.62 86 ALA A CA 1
ATOM 681 C C . ALA A 1 86 ? -13.047 13.508 5.25 1 96.62 86 ALA A C 1
ATOM 683 O O . ALA A 1 86 ? -12.336 12.883 4.457 1 96.62 86 ALA A O 1
ATOM 684 N N . ASP A 1 87 ? -13.578 14.68 4.973 1 96.62 87 ASP A N 1
ATOM 685 C CA . ASP A 1 87 ? -13.539 15.172 3.6 1 96.62 87 ASP A CA 1
ATOM 686 C C . ASP A 1 87 ? -12.43 16.203 3.422 1 96.62 87 ASP A C 1
ATOM 688 O O . ASP A 1 87 ? -12.406 16.938 2.426 1 96.62 87 ASP A O 1
ATOM 692 N N . ARG A 1 88 ? -11.453 16.234 4.383 1 98.12 88 ARG A N 1
ATOM 693 C CA . ARG A 1 88 ? -10.391 17.234 4.34 1 98.12 88 ARG A CA 1
ATOM 694 C C . ARG A 1 88 ? -9.016 16.578 4.254 1 98.12 88 ARG A C 1
ATOM 696 O O . ARG A 1 88 ? -8.766 15.562 4.914 1 98.12 88 ARG A O 1
ATOM 703 N N . LEU A 1 89 ? -8.188 17.141 3.445 1 98.5 89 LEU A N 1
ATOM 704 C CA . LEU A 1 89 ? -6.762 16.859 3.541 1 98.5 89 LEU A CA 1
ATOM 705 C C . LEU A 1 89 ? -6.027 18 4.246 1 98.5 89 LEU A C 1
ATOM 707 O O . LEU A 1 89 ? -6.031 19.141 3.766 1 98.5 89 LEU A O 1
ATOM 711 N N . ILE A 1 90 ? -5.422 17.656 5.332 1 98.69 90 ILE A N 1
ATOM 712 C CA . ILE A 1 90 ? -4.801 18.672 6.164 1 98.69 90 ILE A CA 1
ATOM 713 C C . ILE A 1 90 ? -3.287 18.484 6.176 1 98.69 90 ILE A C 1
ATOM 715 O O . ILE A 1 90 ? -2.797 17.375 6.418 1 98.69 90 ILE A O 1
ATOM 719 N N . PHE A 1 91 ? -2.646 19.547 5.895 1 98.62 91 PHE A N 1
ATOM 720 C CA . PHE A 1 91 ? -1.19 19.609 5.863 1 98.62 91 PHE A CA 1
ATOM 721 C C . PHE A 1 91 ? -0.648 20.219 7.152 1 98.62 91 PHE A C 1
ATOM 723 O O . PHE A 1 91 ? -1.01 21.328 7.516 1 98.62 91 PHE A O 1
ATOM 730 N N . PHE A 1 92 ? 0.228 19.422 7.836 1 98.56 92 PHE A N 1
ATOM 731 C CA . PHE A 1 92 ? 0.822 19.875 9.086 1 98.56 92 PHE A CA 1
ATOM 732 C C . PHE A 1 92 ? 2.305 20.172 8.906 1 98.56 92 PHE A C 1
ATOM 734 O O . PHE A 1 92 ? 3.029 19.391 8.281 1 98.56 92 PHE A O 1
ATOM 741 N N . GLU A 1 93 ? 2.73 21.25 9.477 1 97.75 93 GLU A N 1
ATOM 742 C CA . GLU A 1 93 ? 4.145 21.625 9.508 1 97.75 93 GLU A CA 1
ATOM 743 C C . GLU A 1 93 ? 4.473 22.453 10.75 1 97.75 93 GLU A C 1
ATOM 745 O O . GLU A 1 93 ? 3.676 23.297 11.164 1 97.75 93 GLU A O 1
ATOM 750 N N . LYS A 1 94 ? 5.582 22.188 11.289 1 97.38 94 LYS A N 1
ATOM 751 C CA . LYS A 1 94 ? 5.996 22.969 12.453 1 97.38 94 LYS A CA 1
ATOM 752 C C . LYS A 1 94 ? 6.555 24.328 12.039 1 97.38 94 LYS A C 1
ATOM 754 O O . LYS A 1 94 ? 7.281 24.422 11.047 1 97.38 94 LYS A O 1
ATOM 759 N N . ASN A 1 95 ? 6.164 25.297 12.867 1 94.75 95 ASN A N 1
ATOM 760 C CA . ASN A 1 95 ? 6.777 26.609 12.695 1 94.75 95 ASN A CA 1
ATOM 761 C C . ASN A 1 95 ? 8.094 26.719 13.453 1 94.75 95 ASN A C 1
ATOM 763 O O . ASN A 1 95 ? 8.609 25.719 13.961 1 94.75 95 ASN A O 1
ATOM 767 N N . LEU A 1 96 ? 8.672 27.922 13.469 1 92.94 96 LEU A N 1
ATOM 768 C CA . LEU A 1 96 ? 9.992 28.141 14.062 1 92.94 96 LEU A CA 1
ATOM 769 C C . LEU A 1 96 ? 9.945 27.922 15.57 1 92.94 96 LEU A C 1
ATOM 771 O O . LEU A 1 96 ? 10.977 27.672 16.203 1 92.94 96 LEU A O 1
ATOM 775 N N . LEU A 1 97 ? 8.734 28.047 16.172 1 94.12 97 LEU A N 1
ATOM 776 C CA . LEU A 1 97 ? 8.578 27.891 17.609 1 94.12 97 LEU A CA 1
ATOM 777 C C . LEU A 1 97 ? 8.305 26.438 17.969 1 94.12 97 LEU A C 1
ATOM 779 O O . LEU A 1 97 ? 8.141 26.094 19.156 1 94.12 97 LEU A O 1
ATOM 783 N N . GLY A 1 98 ? 8.195 25.641 17.016 1 93 98 GLY A N 1
ATOM 784 C CA . GLY A 1 98 ? 8.008 24.219 17.25 1 93 98 GLY A CA 1
ATOM 785 C C . GLY A 1 98 ? 6.551 23.812 17.344 1 93 98 GLY A C 1
ATOM 786 O O . GLY A 1 98 ? 6.234 22.688 17.719 1 93 98 GLY A O 1
ATOM 787 N N . ARG A 1 99 ? 5.695 24.781 17.016 1 95.25 99 ARG A N 1
ATOM 788 C CA . ARG A 1 99 ? 4.266 24.5 17.031 1 95.25 99 ARG A CA 1
ATOM 789 C C . ARG A 1 99 ? 3.756 24.109 15.656 1 95.25 99 ARG A C 1
ATOM 791 O O . ARG A 1 99 ? 4.152 24.703 14.648 1 95.25 99 ARG A O 1
ATOM 798 N N . TYR A 1 100 ? 2.857 23.109 15.617 1 96.31 100 TYR A N 1
ATOM 799 C CA . TYR A 1 100 ? 2.316 22.688 14.328 1 96.31 100 TYR A CA 1
ATOM 800 C C . TYR A 1 100 ? 1.295 23.688 13.812 1 96.31 100 TYR A C 1
ATOM 802 O O . TYR A 1 100 ? 0.424 24.141 14.555 1 96.31 100 TYR A O 1
ATOM 810 N N . ARG A 1 101 ? 1.502 24 12.578 1 97.12 101 ARG A N 1
ATOM 811 C CA . ARG A 1 101 ? 0.494 24.703 11.789 1 97.12 101 ARG A CA 1
ATOM 812 C C . ARG A 1 101 ? -0.24 23.734 10.859 1 97.12 101 ARG A C 1
ATOM 814 O O . ARG A 1 101 ? 0.377 22.859 10.25 1 97.12 101 ARG A O 1
ATOM 821 N N . ALA A 1 102 ? -1.536 23.953 10.805 1 97.12 102 ALA A N 1
ATOM 822 C CA . ALA A 1 102 ? -2.361 23.109 9.945 1 97.12 102 ALA A CA 1
ATOM 823 C C . ALA A 1 102 ? -2.918 23.906 8.766 1 97.12 102 ALA A C 1
ATOM 825 O O . ALA A 1 102 ? -3.438 25.016 8.945 1 97.12 102 ALA A O 1
ATOM 826 N N . THR A 1 103 ? -2.715 23.375 7.562 1 97.56 103 THR A N 1
ATOM 827 C CA . THR A 1 103 ? -3.271 23.969 6.348 1 97.56 103 THR A CA 1
ATOM 828 C C . THR A 1 103 ? -4.168 22.969 5.621 1 97.56 103 THR A C 1
ATOM 830 O O . THR A 1 103 ? -3.754 21.844 5.352 1 97.56 103 THR A O 1
ATOM 833 N N . CYS A 1 104 ? -5.383 23.375 5.273 1 98.12 104 CYS A N 1
ATOM 834 C CA . CYS A 1 104 ? -6.309 22.516 4.543 1 98.12 104 CYS A CA 1
ATOM 835 C C . CYS A 1 104 ? -6.066 22.609 3.041 1 98.12 104 CYS A C 1
ATOM 837 O O . CYS A 1 104 ? -6.254 23.672 2.443 1 98.12 104 CYS A O 1
ATOM 839 N N . LEU A 1 105 ? -5.707 21.5 2.393 1 97.44 105 LEU A N 1
ATOM 840 C CA . LEU A 1 105 ? -5.371 21.516 0.974 1 97.44 105 LEU A CA 1
ATOM 841 C C . LEU A 1 105 ? -6.59 21.172 0.125 1 97.44 105 LEU A C 1
ATOM 843 O O . LEU A 1 105 ? -6.625 21.469 -1.069 1 97.44 105 LEU A O 1
ATOM 847 N N . GLN A 1 106 ? -7.492 20.5 0.665 1 95.62 106 GLN A N 1
ATOM 848 C CA . GLN A 1 106 ? -8.742 20.109 0.015 1 95.62 106 GLN A CA 1
ATOM 849 C C . GLN A 1 106 ? -9.867 19.969 1.033 1 95.62 106 GLN A C 1
ATOM 851 O O . GLN A 1 106 ? -9.648 19.453 2.135 1 95.62 106 GLN A O 1
ATOM 856 N N . GLN A 1 107 ? -11.062 20.359 0.568 1 95.5 107 GLN A N 1
ATOM 857 C CA . GLN A 1 107 ? -12.242 20.141 1.405 1 95.5 107 GLN A CA 1
ATOM 858 C C . GLN A 1 107 ? -13.477 19.859 0.557 1 95.5 107 GLN A C 1
ATOM 860 O O . GLN A 1 107 ? -13.586 20.344 -0.572 1 95.5 107 GLN A O 1
ATOM 865 N N . ALA A 1 108 ? -14.336 19.031 1.07 1 92.94 108 ALA A N 1
ATOM 866 C CA . ALA A 1 108 ? -15.688 18.828 0.552 1 92.94 108 ALA A CA 1
ATOM 867 C C . ALA A 1 108 ? -15.656 18.125 -0.798 1 92.94 108 ALA A C 1
ATOM 869 O O . ALA A 1 108 ? -16.406 18.469 -1.71 1 92.94 108 ALA A O 1
ATOM 870 N N . ARG A 1 109 ? -14.773 17.234 -0.987 1 90.94 109 ARG A N 1
ATOM 871 C CA . ARG A 1 109 ? -14.734 16.391 -2.184 1 90.94 109 ARG A CA 1
ATOM 872 C C . ARG A 1 109 ? -14.75 14.914 -1.82 1 90.94 109 ARG A C 1
ATOM 874 O O . ARG A 1 109 ? -13.938 14.133 -2.322 1 90.94 109 ARG A O 1
ATOM 881 N N . GLY A 1 110 ? -15.586 14.594 -0.837 1 92.31 110 GLY A N 1
ATOM 882 C CA . GLY A 1 110 ? -15.68 13.211 -0.386 1 92.31 110 GLY A CA 1
ATOM 883 C C . GLY A 1 110 ? -14.617 12.844 0.635 1 92.31 110 GLY A C 1
ATOM 884 O O . GLY A 1 110 ? -13.703 13.625 0.899 1 92.31 110 GLY A O 1
ATOM 885 N N . VAL A 1 111 ? -14.766 11.672 1.175 1 93.31 111 VAL A N 1
ATOM 886 C CA . VAL A 1 111 ? -13.844 11.195 2.207 1 93.31 111 VAL A CA 1
ATOM 887 C C . VAL A 1 111 ? -12.477 10.93 1.596 1 93.31 111 VAL A C 1
ATOM 889 O O . VAL A 1 111 ? -12.367 10.289 0.547 1 93.31 111 VAL A O 1
ATOM 892 N N . VAL A 1 112 ? -11.461 11.484 2.209 1 94.94 112 VAL A N 1
ATOM 893 C CA . VAL A 1 112 ? -10.094 11.188 1.804 1 94.94 112 VAL A CA 1
ATOM 894 C C . VAL A 1 112 ? -9.688 9.812 2.338 1 94.94 112 VAL A C 1
ATOM 896 O O . VAL A 1 112 ? -9.578 9.617 3.551 1 94.94 112 VAL A O 1
ATOM 899 N N . ARG A 1 113 ? -9.367 8.891 1.423 1 92.12 113 ARG A N 1
ATOM 900 C CA . ARG A 1 113 ? -9.258 7.488 1.815 1 92.12 113 ARG A CA 1
ATOM 901 C C . ARG A 1 113 ? -7.797 7.051 1.869 1 92.12 113 ARG A C 1
ATOM 903 O O . ARG A 1 113 ? -7.445 6.129 2.611 1 92.12 113 ARG A O 1
ATOM 910 N N . ILE A 1 114 ? -6.98 7.66 1.069 1 94.12 114 ILE A N 1
ATOM 911 C CA . ILE A 1 114 ? -5.582 7.246 1 1 94.12 114 ILE A CA 1
ATOM 912 C C . ILE A 1 114 ? -4.707 8.445 0.66 1 94.12 114 ILE A C 1
ATOM 914 O O . ILE A 1 114 ? -5.125 9.344 -0.083 1 94.12 114 ILE A O 1
ATOM 918 N N . ALA A 1 115 ? -3.527 8.469 1.226 1 97.25 115 ALA A N 1
ATOM 919 C CA . ALA A 1 115 ? -2.504 9.461 0.911 1 97.25 115 ALA A CA 1
ATOM 920 C C . ALA A 1 115 ? -1.115 8.828 0.879 1 97.25 115 ALA A C 1
ATOM 922 O O . ALA A 1 115 ? -0.859 7.844 1.573 1 97.25 115 ALA A O 1
ATOM 923 N N . ASN A 1 116 ? -0.339 9.367 0.068 1 97.44 116 ASN A N 1
ATOM 924 C CA . ASN A 1 116 ? 1.048 8.93 -0.073 1 97.44 116 ASN A CA 1
ATOM 925 C C . ASN A 1 116 ? 1.983 10.117 -0.295 1 97.44 116 ASN A C 1
ATOM 927 O O . ASN A 1 116 ? 1.641 11.062 -1.009 1 97.44 116 ASN A O 1
ATOM 931 N N . TRP A 1 117 ? 3.113 10.125 0.421 1 98.38 117 TRP A N 1
ATOM 932 C CA . TRP A 1 117 ? 4.152 11.141 0.263 1 98.38 117 TRP A CA 1
ATOM 933 C C . TRP A 1 117 ? 5.449 10.516 -0.236 1 98.38 117 TRP A C 1
ATOM 935 O O . TRP A 1 117 ? 6.078 9.727 0.471 1 98.38 117 TRP A O 1
ATOM 945 N N . PHE A 1 118 ? 5.855 10.867 -1.46 1 97.12 118 PHE A N 1
ATOM 946 C CA . PHE A 1 118 ? 7.062 10.344 -2.086 1 97.12 118 PHE A CA 1
ATOM 947 C C . PHE A 1 118 ? 7.883 11.469 -2.703 1 97.12 118 PHE A C 1
ATOM 949 O O . PHE A 1 118 ? 7.41 12.172 -3.598 1 97.12 118 PHE A O 1
ATOM 956 N N . GLY A 1 119 ? 9.117 11.562 -2.225 1 95.69 119 GLY A N 1
ATOM 957 C CA . GLY A 1 119 ? 9.859 12.742 -2.617 1 95.69 119 GLY A CA 1
ATOM 958 C C . GLY A 1 119 ? 9.172 14.039 -2.238 1 95.69 119 GLY A C 1
ATOM 959 O O . GLY A 1 119 ? 8.812 14.242 -1.075 1 95.69 119 GLY A O 1
ATOM 960 N N . ASN A 1 120 ? 8.992 14.859 -3.316 1 95.19 120 ASN A N 1
ATOM 961 C CA . ASN A 1 120 ? 8.305 16.125 -3.064 1 95.19 120 ASN A CA 1
ATOM 962 C C . ASN A 1 120 ? 6.805 16.016 -3.309 1 95.19 120 ASN A C 1
ATOM 964 O O . ASN A 1 120 ? 6.059 16.969 -3.096 1 95.19 120 ASN A O 1
ATOM 968 N N . PHE A 1 121 ? 6.34 14.844 -3.664 1 95.88 121 PHE A N 1
ATOM 969 C CA . PHE A 1 121 ? 4.973 14.758 -4.172 1 95.88 121 PHE A CA 1
ATOM 970 C C . PHE A 1 121 ? 4.062 14.07 -3.164 1 95.88 121 PHE A C 1
ATOM 972 O O . PHE A 1 121 ? 4.359 12.969 -2.695 1 95.88 121 PHE A O 1
ATOM 979 N N . ILE A 1 122 ? 3.018 14.766 -2.809 1 98 122 ILE A N 1
ATOM 980 C CA . ILE A 1 122 ? 1.928 14.203 -2.021 1 98 122 ILE A CA 1
ATOM 981 C C . ILE A 1 122 ? 0.757 13.852 -2.936 1 98 122 ILE A C 1
ATOM 983 O O . ILE A 1 122 ? 0.286 14.695 -3.703 1 98 122 ILE A O 1
ATOM 987 N N . VAL A 1 123 ? 0.362 12.594 -2.908 1 96.69 123 VAL A N 1
ATOM 988 C CA . VAL A 1 123 ? -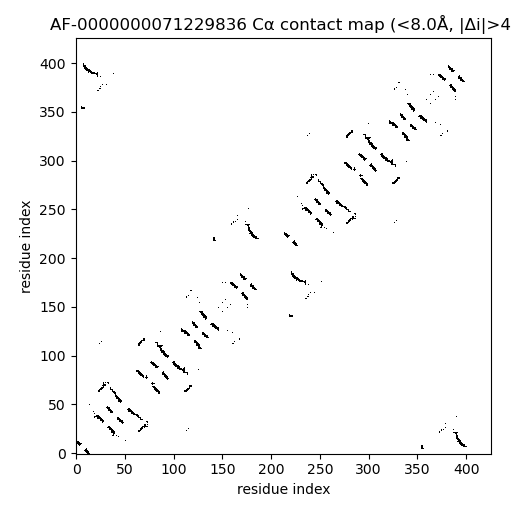0.791 12.148 -3.684 1 96.69 123 VAL A CA 1
ATOM 989 C C . VAL A 1 123 ? -1.887 11.648 -2.744 1 96.69 123 VAL A C 1
ATOM 991 O O . VAL A 1 123 ? -1.606 10.961 -1.764 1 96.69 123 VAL A O 1
ATOM 994 N N . TRP A 1 124 ? -3.094 12.07 -3.008 1 96.44 124 TRP A N 1
ATOM 995 C CA . TRP A 1 124 ? -4.207 11.539 -2.227 1 96.44 124 TRP A CA 1
ATOM 996 C C . TRP A 1 124 ? -5.434 11.328 -3.104 1 96.44 124 TRP A C 1
ATOM 998 O O . TRP A 1 124 ? -5.535 11.898 -4.191 1 96.44 124 TRP A O 1
ATOM 1008 N N . ALA A 1 125 ? -6.242 10.414 -2.66 1 93.44 125 ALA A N 1
ATOM 1009 C CA . ALA A 1 125 ? -7.512 10.148 -3.334 1 93.44 125 ALA A CA 1
ATOM 1010 C C . ALA A 1 125 ? -8.68 10.242 -2.361 1 93.44 125 ALA A C 1
ATOM 1012 O O . ALA A 1 125 ? -8.617 9.703 -1.252 1 93.44 125 ALA A O 1
ATOM 1013 N N . SER A 1 126 ? -9.656 10.992 -2.752 1 92.06 126 SER A N 1
ATOM 1014 C CA . SER A 1 126 ? -10.953 11.008 -2.08 1 92.06 126 SER A CA 1
ATOM 1015 C C . SER A 1 126 ? -11.984 10.211 -2.867 1 92.06 126 SER A C 1
ATOM 1017 O O . SER A 1 126 ? -11.664 9.602 -3.893 1 92.06 126 SER A O 1
ATOM 1019 N N . ASP A 1 127 ? -13.18 10.188 -2.336 1 87.94 127 ASP A N 1
ATOM 1020 C CA . ASP A 1 127 ? -14.242 9.469 -3.031 1 87.94 127 ASP A CA 1
ATOM 1021 C C . ASP A 1 127 ? -14.531 10.094 -4.395 1 87.94 127 ASP A C 1
ATOM 1023 O O . ASP A 1 127 ? -15.086 9.438 -5.281 1 87.94 127 ASP A O 1
ATOM 1027 N N . LEU A 1 128 ? -14.008 11.297 -4.605 1 87.75 128 LEU A N 1
ATOM 1028 C CA . LEU A 1 128 ? -14.469 11.992 -5.801 1 87.75 128 LEU A CA 1
ATOM 1029 C C . LEU A 1 128 ? -13.289 12.398 -6.68 1 87.75 128 LEU A C 1
ATOM 1031 O O . LEU A 1 128 ? -13.469 12.703 -7.863 1 87.75 128 LEU A O 1
ATOM 1035 N N . CYS A 1 129 ? -12.07 12.344 -6.07 1 89.38 129 CYS A N 1
ATOM 1036 C CA . CYS A 1 129 ? -11 12.867 -6.902 1 89.38 129 CYS A CA 1
ATOM 1037 C C . CYS A 1 129 ? -9.641 12.375 -6.418 1 89.38 129 CYS A C 1
ATOM 1039 O O . CYS A 1 129 ? -9.539 11.812 -5.328 1 89.38 129 CYS A O 1
ATOM 1041 N N . LEU A 1 130 ? -8.703 12.555 -7.27 1 91.25 130 LEU A N 1
ATOM 1042 C CA . LEU A 1 130 ? -7.285 12.344 -6.977 1 91.25 130 LEU A CA 1
ATOM 1043 C C . LEU A 1 130 ? -6.477 13.609 -7.258 1 91.25 130 LEU A C 1
ATOM 1045 O O . LEU A 1 130 ? -6.695 14.273 -8.273 1 91.25 130 LEU A O 1
ATOM 1049 N N . LYS A 1 131 ? -5.59 13.945 -6.336 1 93.62 131 LYS A N 1
ATOM 1050 C CA . LYS A 1 131 ? -4.754 15.125 -6.508 1 93.62 131 LYS A CA 1
ATOM 1051 C C . LYS A 1 131 ? -3.291 14.82 -6.199 1 93.62 131 LYS A C 1
ATOM 1053 O O . LYS A 1 131 ? -2.994 13.922 -5.402 1 93.62 131 LYS A O 1
ATOM 1058 N N . ILE A 1 132 ? -2.434 15.5 -6.891 1 94.06 132 ILE A N 1
ATOM 1059 C CA . ILE A 1 132 ? -1.004 15.484 -6.598 1 94.06 132 ILE A CA 1
ATOM 1060 C C . ILE A 1 132 ? -0.538 16.891 -6.227 1 94.06 132 ILE A C 1
ATOM 1062 O O . ILE A 1 132 ? -0.836 17.859 -6.934 1 94.06 132 ILE A O 1
ATOM 1066 N N . TYR A 1 133 ? 0.074 16.984 -5.082 1 95.44 133 TYR A N 1
ATOM 1067 C CA . TYR A 1 133 ? 0.612 18.234 -4.531 1 95.44 133 TYR A CA 1
ATOM 1068 C C . TYR A 1 133 ? 2.135 18.188 -4.492 1 95.44 133 TYR A C 1
ATOM 1070 O O . TYR A 1 133 ? 2.729 17.219 -4.035 1 95.44 133 TYR A O 1
ATOM 1078 N N . ASP A 1 134 ? 2.766 19.219 -5.074 1 93.31 134 ASP A N 1
ATOM 1079 C CA . ASP A 1 134 ? 4.211 19.391 -4.953 1 93.31 134 ASP A CA 1
ATOM 1080 C C . ASP A 1 134 ? 4.566 20.203 -3.711 1 93.31 134 ASP A C 1
ATOM 1082 O O . ASP A 1 134 ? 4.316 21.406 -3.662 1 93.31 134 ASP A O 1
ATOM 1086 N N . SER A 1 135 ? 5.184 19.547 -2.783 1 95.06 135 SER A N 1
ATOM 1087 C CA . SER A 1 135 ? 5.441 20.188 -1.496 1 95.06 135 SER A CA 1
ATOM 1088 C C . SER A 1 135 ? 6.559 21.219 -1.604 1 95.06 135 SER A C 1
ATOM 1090 O O . SER A 1 135 ? 6.738 22.047 -0.704 1 95.06 135 SER A O 1
ATOM 1092 N N . GLN A 1 136 ? 7.316 21.172 -2.635 1 91.38 136 GLN A N 1
ATOM 1093 C CA . GLN A 1 136 ? 8.352 22.172 -2.855 1 91.38 136 GLN A CA 1
ATOM 1094 C C . GLN A 1 136 ? 7.762 23.469 -3.393 1 91.38 136 GLN A C 1
ATOM 1096 O O . GLN A 1 136 ? 8 24.547 -2.836 1 91.38 136 GLN A O 1
ATOM 1101 N N . SER A 1 137 ? 6.996 23.344 -4.418 1 89.94 137 SER A N 1
ATOM 1102 C CA . SER A 1 137 ? 6.379 24.531 -5 1 89.94 137 SER A CA 1
ATOM 1103 C C . SER A 1 137 ? 5.09 24.891 -4.277 1 89.94 137 SER A C 1
ATOM 1105 O O . SER A 1 137 ? 4.531 25.969 -4.496 1 89.94 137 SER A O 1
ATOM 1107 N N . LYS A 1 138 ? 4.621 24.016 -3.436 1 93.31 138 LYS A N 1
ATOM 1108 C CA . LYS A 1 138 ? 3.406 24.188 -2.645 1 93.31 138 LYS A CA 1
ATOM 1109 C C . LYS A 1 138 ? 2.197 24.438 -3.543 1 93.31 138 LYS A C 1
ATOM 1111 O O . LYS A 1 138 ? 1.444 25.391 -3.328 1 93.31 138 LYS A O 1
ATOM 1116 N N . THR A 1 139 ? 2.102 23.594 -4.559 1 90.88 139 THR A N 1
ATOM 1117 C CA . THR A 1 139 ? 1.008 23.719 -5.516 1 90.88 139 THR A CA 1
ATOM 1118 C C . THR A 1 139 ? 0.451 22.344 -5.887 1 90.88 139 THR A C 1
ATOM 1120 O O . THR A 1 139 ? 1.189 21.359 -5.926 1 90.88 139 THR A O 1
ATOM 1123 N N . ILE A 1 140 ? -0.854 22.406 -6.098 1 91.62 140 ILE A N 1
ATOM 1124 C CA . ILE A 1 140 ? -1.482 21.219 -6.668 1 91.62 140 ILE A CA 1
ATOM 1125 C C . ILE A 1 140 ? -1.14 21.109 -8.148 1 91.62 140 ILE A C 1
ATOM 1127 O O . ILE A 1 140 ? -1.448 22.016 -8.93 1 91.62 140 ILE A O 1
ATOM 1131 N N . ILE A 1 141 ? -0.553 20.016 -8.578 1 88.62 141 ILE A N 1
ATOM 1132 C CA . ILE A 1 141 ? -0.064 19.953 -9.945 1 88.62 141 ILE A CA 1
ATOM 1133 C C . ILE A 1 141 ? -0.979 19.047 -10.773 1 88.62 141 ILE A C 1
ATOM 1135 O O . ILE A 1 141 ? -0.914 19.047 -12.008 1 88.62 141 ILE A O 1
ATOM 1139 N N . THR A 1 142 ? -1.846 18.312 -10.094 1 86.06 142 THR A N 1
ATOM 1140 C CA . THR A 1 142 ? -2.762 17.422 -10.805 1 86.06 142 THR A CA 1
ATOM 1141 C C . THR A 1 142 ? -4.082 17.281 -10.055 1 86.06 142 THR A C 1
ATOM 1143 O O . THR A 1 142 ? -4.094 17.25 -8.82 1 86.06 142 THR A O 1
ATOM 1146 N N . HIS A 1 143 ? -5.09 17.281 -10.844 1 87.06 143 HIS A N 1
ATOM 1147 C CA . HIS A 1 143 ? -6.434 17 -10.352 1 87.06 143 HIS A CA 1
ATOM 1148 C C . HIS A 1 143 ? -7.191 16.078 -11.312 1 87.06 143 HIS A C 1
ATOM 1150 O O . HIS A 1 143 ? -7.363 16.422 -12.484 1 87.06 143 HIS A O 1
ATOM 1156 N N . LEU A 1 144 ? -7.562 14.945 -10.781 1 83.38 144 LEU A N 1
ATOM 1157 C CA . LEU A 1 144 ? -8.344 14 -11.578 1 83.38 144 LEU A CA 1
ATOM 1158 C C . LEU A 1 144 ? -9.656 13.656 -10.875 1 83.38 144 LEU A C 1
ATOM 1160 O O . LEU A 1 144 ? -9.656 13.227 -9.719 1 83.38 144 LEU A O 1
ATOM 1164 N N . ASP A 1 145 ? -10.711 13.859 -11.672 1 82.88 145 ASP A N 1
ATOM 1165 C CA . ASP A 1 145 ? -12 13.461 -11.117 1 82.88 145 ASP A CA 1
ATOM 1166 C C . ASP A 1 145 ? -12.289 11.992 -11.406 1 82.88 145 ASP A C 1
ATOM 1168 O O . ASP A 1 145 ? -11.891 11.469 -12.445 1 82.88 145 ASP A O 1
ATOM 1172 N N . ARG A 1 146 ? -12.93 11.398 -10.422 1 76.88 146 ARG A N 1
ATOM 1173 C CA . ARG A 1 146 ? -13.352 10.016 -10.664 1 76.88 146 ARG A CA 1
ATOM 1174 C C . ARG A 1 146 ? -14.336 9.938 -11.82 1 76.88 146 ARG A C 1
ATOM 1176 O O . ARG A 1 146 ? -15.219 10.789 -11.961 1 76.88 146 ARG A O 1
ATOM 1183 N N . ASP A 1 147 ? -13.945 8.938 -12.742 1 65.56 147 ASP A N 1
ATOM 1184 C CA . ASP A 1 147 ? -14.82 8.781 -13.906 1 65.56 147 ASP A CA 1
ATOM 1185 C C . ASP A 1 147 ? -16.234 8.367 -13.477 1 65.56 147 ASP A C 1
ATOM 1187 O O . ASP A 1 147 ? -16.391 7.52 -12.602 1 65.56 147 ASP A O 1
ATOM 1191 N N . LYS A 1 148 ? -17.297 9.18 -13.727 1 56.5 148 LYS A N 1
ATOM 1192 C CA . LYS A 1 148 ? -18.703 8.945 -13.422 1 56.5 148 LYS A CA 1
ATOM 1193 C C . LYS A 1 148 ? -19.172 7.586 -13.945 1 56.5 148 LYS A C 1
ATOM 1195 O O . LYS A 1 148 ? -20.031 6.945 -13.352 1 56.5 148 LYS A O 1
ATOM 1200 N N . GLU A 1 149 ? -18.766 7.293 -15.109 1 51.34 149 GLU A N 1
ATOM 1201 C CA . GLU A 1 149 ? -19.359 6.164 -15.805 1 51.34 149 GLU A CA 1
ATOM 1202 C C . GLU A 1 149 ? -19.062 4.848 -15.094 1 51.34 149 GLU A C 1
ATOM 1204 O O . GLU A 1 149 ? -19.922 3.957 -15.039 1 51.34 149 GLU A O 1
ATOM 1209 N N . ASN A 1 150 ? -17.953 4.723 -14.766 1 49.47 150 ASN A N 1
ATOM 1210 C CA . ASN A 1 150 ? -17.531 3.443 -14.211 1 49.47 150 ASN A CA 1
ATOM 1211 C C . ASN A 1 150 ? -18.047 3.254 -12.789 1 49.47 150 ASN A C 1
ATOM 1213 O O . ASN A 1 150 ? -17.938 2.16 -12.227 1 49.47 150 ASN A O 1
ATOM 1217 N N . ASP A 1 151 ? -18.641 4.301 -12.219 1 49.69 151 ASP A N 1
ATOM 1218 C CA . ASP A 1 151 ? -18.781 4.559 -10.789 1 49.69 151 ASP A CA 1
ATOM 1219 C C . ASP A 1 151 ? -20.094 3.967 -10.258 1 49.69 151 ASP A C 1
ATOM 1221 O O . ASP A 1 151 ? -20.25 3.775 -9.055 1 49.69 151 ASP A O 1
ATOM 1225 N N . TYR A 1 152 ? -21.062 3.98 -11.141 1 44.22 152 TYR A N 1
ATOM 1226 C CA . TYR A 1 152 ? -22.375 3.742 -10.547 1 44.22 152 TYR A CA 1
ATOM 1227 C C . TYR A 1 152 ? -22.422 2.379 -9.867 1 44.22 152 TYR A C 1
ATOM 1229 O O . TYR A 1 152 ? -23.219 2.164 -8.945 1 44.22 152 TYR A O 1
ATOM 1237 N N . ARG A 1 153 ? -21.812 1.527 -10.422 1 44.12 153 ARG A N 1
ATOM 1238 C CA . ARG A 1 153 ? -22.141 0.208 -9.898 1 44.12 153 ARG A CA 1
ATOM 1239 C C . ARG A 1 153 ? -21.266 -0.139 -8.703 1 44.12 153 ARG A C 1
ATOM 1241 O O . ARG A 1 153 ? -21.5 -1.131 -8.008 1 44.12 153 ARG A O 1
ATOM 1248 N N . ILE A 1 154 ? -20.141 0.503 -8.656 1 50.38 154 ILE A N 1
ATOM 1249 C CA . ILE A 1 154 ? -19.203 -0.067 -7.691 1 50.38 154 ILE A CA 1
ATOM 1250 C C . ILE A 1 154 ? -19.281 0.714 -6.383 1 50.38 154 ILE A C 1
ATOM 1252 O O . ILE A 1 154 ? -19.109 1.936 -6.371 1 50.38 154 ILE A O 1
ATOM 1256 N N . LYS A 1 155 ? -19.938 0.263 -5.449 1 50.09 155 LYS A N 1
ATOM 1257 C CA . LYS A 1 155 ? -19.938 0.805 -4.094 1 50.09 155 LYS A CA 1
ATOM 1258 C C . LYS A 1 155 ? -18.562 1.385 -3.742 1 50.09 155 LYS A C 1
ATOM 1260 O O . LYS A 1 155 ? -17.547 0.696 -3.846 1 50.09 155 LYS A O 1
ATOM 1265 N N . LEU A 1 156 ? -18.5 2.725 -3.725 1 49.69 156 LEU A N 1
ATOM 1266 C CA . LEU A 1 156 ? -17.328 3.555 -3.486 1 49.69 156 LEU A CA 1
ATOM 1267 C C . LEU A 1 156 ? -16.406 2.912 -2.453 1 49.69 156 LEU A C 1
ATOM 1269 O O . LEU A 1 156 ? -15.188 2.99 -2.57 1 49.69 156 LEU A O 1
ATOM 1273 N N . ASP A 1 157 ? -17.188 2.488 -1.336 1 50.25 157 ASP A N 1
ATOM 1274 C CA . ASP A 1 157 ? -16.438 1.97 -0.196 1 50.25 157 ASP A CA 1
ATOM 1275 C C . ASP A 1 157 ? -15.578 0.775 -0.603 1 50.25 157 ASP A C 1
ATOM 1277 O O . ASP A 1 157 ? -14.648 0.403 0.113 1 50.25 157 ASP A O 1
ATOM 1281 N N . LEU A 1 158 ? -16.094 0.277 -1.855 1 51.09 158 LEU A N 1
ATOM 1282 C CA . LEU A 1 158 ? -15.422 -0.936 -2.301 1 51.09 158 LEU A CA 1
ATOM 128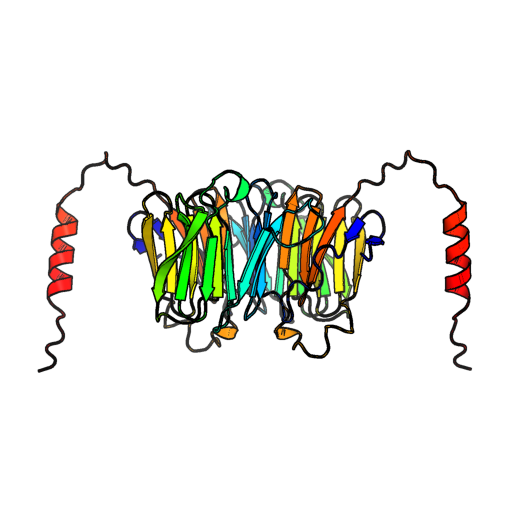3 C C . LEU A 1 158 ? -14.266 -0.601 -3.24 1 51.09 158 LEU A C 1
ATOM 1285 O O . LEU A 1 158 ? -13.453 -1.468 -3.562 1 51.09 158 LEU A O 1
ATOM 1289 N N . TYR A 1 159 ? -14.289 0.734 -3.676 1 55.03 159 TYR A N 1
ATOM 1290 C CA . TYR A 1 159 ? -13.289 1.049 -4.688 1 55.03 159 TYR A CA 1
ATOM 1291 C C . TYR A 1 159 ? -12.008 1.569 -4.043 1 55.03 159 TYR A C 1
ATOM 1293 O O . TYR A 1 159 ? -11.984 2.682 -3.51 1 55.03 159 TYR A O 1
ATOM 1301 N N . GLN A 1 160 ? -11.172 0.596 -3.891 1 71.69 160 GLN A N 1
ATOM 1302 C CA . GLN A 1 160 ? -9.914 0.996 -3.27 1 71.69 160 GLN A CA 1
ATOM 1303 C C . GLN A 1 160 ? -8.953 1.58 -4.301 1 71.69 160 GLN A C 1
ATOM 1305 O O . GLN A 1 160 ? -8.852 1.077 -5.422 1 71.69 160 GLN A O 1
ATOM 1310 N N . CYS A 1 161 ? -8.711 2.893 -4.234 1 86.06 161 CYS A N 1
ATOM 1311 C CA . CYS A 1 161 ? -7.613 3.506 -4.977 1 86.06 161 CYS A CA 1
ATOM 1312 C C . CYS A 1 161 ? -6.262 3.1 -4.391 1 86.06 161 CYS A C 1
ATOM 1314 O O . CYS A 1 161 ? -6.129 2.945 -3.176 1 86.06 161 CYS A O 1
ATOM 1316 N N . SER A 1 162 ? -5.383 2.795 -5.281 1 90.06 162 SER A N 1
ATOM 1317 C CA . SER A 1 162 ? -4.047 2.469 -4.797 1 90.06 162 SER A CA 1
ATOM 1318 C C . SER A 1 162 ? -2.975 3.221 -5.582 1 90.06 162 SER A C 1
ATOM 1320 O O . SER A 1 162 ? -3.189 3.59 -6.738 1 90.06 162 SER A O 1
ATOM 1322 N N . PHE A 1 163 ? -1.922 3.463 -4.91 1 92.38 163 PHE A N 1
ATOM 1323 C CA . PHE A 1 163 ? -0.785 4.164 -5.492 1 92.38 163 PHE A CA 1
ATOM 1324 C C . PHE A 1 163 ? 0.44 3.26 -5.547 1 92.38 163 PHE A C 1
ATOM 1326 O O . PHE A 1 163 ? 0.772 2.598 -4.562 1 92.38 163 PHE A O 1
ATOM 1333 N N . THR A 1 164 ? 1.051 3.246 -6.73 1 91 164 THR A N 1
ATOM 1334 C CA . THR A 1 164 ? 2.332 2.562 -6.871 1 91 164 THR A CA 1
ATOM 1335 C C . THR A 1 164 ? 3.303 3.395 -7.703 1 91 164 THR A C 1
ATOM 1337 O O . THR A 1 164 ? 3.033 3.691 -8.867 1 91 164 THR A O 1
ATOM 1340 N N . TRP A 1 165 ? 4.41 3.74 -7.109 1 92.25 165 TRP A N 1
ATOM 1341 C CA . TRP A 1 165 ? 5.406 4.523 -7.832 1 92.25 165 TRP A CA 1
ATOM 1342 C C . TRP A 1 165 ? 6.332 3.615 -8.641 1 92.25 165 TRP A C 1
ATOM 1344 O O . TRP A 1 165 ? 6.926 2.684 -8.094 1 92.25 165 TRP A O 1
ATOM 1354 N N . ARG A 1 166 ? 6.387 3.904 -9.883 1 89.44 166 ARG A N 1
ATOM 1355 C CA . ARG A 1 166 ? 7.336 3.197 -10.742 1 89.44 166 ARG A CA 1
ATOM 1356 C C . ARG A 1 166 ? 8.75 3.736 -10.555 1 89.44 166 ARG A C 1
ATOM 1358 O O . ARG A 1 166 ? 9.711 2.971 -10.539 1 89.44 166 ARG A O 1
ATOM 1365 N N . ASP A 1 167 ? 8.859 5.016 -10.578 1 90.44 167 ASP A N 1
ATOM 1366 C CA . ASP A 1 167 ? 10.078 5.766 -10.289 1 90.44 167 ASP A CA 1
ATOM 1367 C C . ASP A 1 167 ? 9.758 7.098 -9.617 1 90.44 167 ASP A C 1
ATOM 1369 O O . ASP A 1 167 ? 8.648 7.301 -9.125 1 90.44 167 ASP A O 1
ATOM 1373 N N . ASN A 1 168 ? 10.688 7.973 -9.594 1 90.81 168 ASN A N 1
ATOM 1374 C CA . ASN A 1 168 ? 10.516 9.18 -8.797 1 90.81 168 ASN A CA 1
ATOM 1375 C C . ASN A 1 168 ? 9.602 10.188 -9.484 1 90.81 168 ASN A C 1
ATOM 1377 O O . ASN A 1 168 ? 9.25 11.211 -8.906 1 90.81 168 ASN A O 1
ATOM 1381 N N . ARG A 1 169 ? 9.109 9.828 -10.672 1 90.56 169 ARG A N 1
ATOM 1382 C CA . ARG A 1 169 ? 8.297 10.797 -11.398 1 90.56 169 ARG A CA 1
ATOM 1383 C C . ARG A 1 169 ? 7.09 10.133 -12.039 1 90.56 169 ARG A C 1
ATOM 1385 O O . ARG A 1 169 ? 6.285 10.797 -12.703 1 90.56 169 ARG A O 1
ATOM 1392 N N . THR A 1 170 ? 7 8.852 -11.859 1 90.38 170 THR A N 1
ATOM 1393 C CA . THR A 1 170 ? 5.914 8.125 -12.516 1 90.38 170 THR A CA 1
ATOM 1394 C C . THR A 1 170 ? 5.082 7.359 -11.484 1 90.38 170 THR A C 1
ATOM 1396 O O . THR A 1 170 ? 5.594 6.465 -10.812 1 90.38 170 THR A O 1
ATOM 1399 N N . LEU A 1 171 ? 3.844 7.688 -11.43 1 91.75 171 LEU A N 1
ATOM 1400 C CA . LEU A 1 171 ? 2.895 7.109 -10.484 1 91.75 171 LEU A CA 1
ATOM 1401 C C . LEU A 1 171 ? 1.833 6.293 -11.211 1 91.75 171 LEU A C 1
ATOM 1403 O O . LEU A 1 171 ? 1.234 6.762 -12.18 1 91.75 171 LEU A O 1
ATOM 1407 N N . LEU A 1 172 ? 1.689 5.062 -10.766 1 90.44 172 LEU A N 1
ATOM 1408 C CA . LEU A 1 172 ? 0.584 4.23 -11.227 1 90.44 172 LEU A CA 1
ATOM 1409 C C . LEU A 1 172 ? -0.591 4.301 -10.258 1 90.44 172 LEU A C 1
ATOM 1411 O O . LEU A 1 172 ? -0.418 4.125 -9.047 1 90.44 172 LEU A O 1
ATOM 1415 N N . VAL A 1 173 ? -1.74 4.555 -10.812 1 89.94 173 VAL A N 1
ATOM 1416 C CA . VAL A 1 173 ? -2.947 4.676 -10.008 1 89.94 173 VAL A CA 1
ATOM 1417 C C . VAL A 1 173 ? -3.988 3.66 -10.477 1 89.94 173 VAL A C 1
ATOM 1419 O O . VAL A 1 173 ? -4.348 3.631 -11.656 1 89.94 173 VAL A O 1
ATOM 1422 N N . SER A 1 174 ? -4.355 2.814 -9.555 1 88.81 174 SER A N 1
ATOM 1423 C CA . SER A 1 174 ? -5.535 2.004 -9.836 1 88.81 174 SER A CA 1
ATOM 1424 C C . SER A 1 174 ? -6.785 2.605 -9.195 1 88.81 174 SER A C 1
ATOM 1426 O O . SER A 1 174 ? -6.77 2.975 -8.023 1 88.81 174 SER A O 1
ATOM 1428 N N . TRP A 1 175 ? -7.758 2.768 -9.961 1 85.88 175 TRP A N 1
ATOM 1429 C CA . TRP A 1 175 ? -9.031 3.312 -9.508 1 85.88 175 TRP A CA 1
ATOM 1430 C C . TRP A 1 175 ? -10.195 2.641 -10.219 1 85.88 175 TRP A C 1
ATOM 1432 O O . TRP A 1 175 ? -10.383 2.82 -11.422 1 85.88 175 TRP A O 1
ATOM 1442 N N . GLY A 1 176 ? -10.992 1.912 -9.414 1 81.94 176 GLY A N 1
ATOM 1443 C CA . GLY A 1 176 ? -12 1.086 -10.062 1 81.94 176 GLY A CA 1
ATOM 1444 C C . GLY A 1 176 ? -11.406 -0.007 -10.93 1 81.94 176 GLY A C 1
ATOM 1445 O O . GLY A 1 176 ? -10.609 -0.819 -10.461 1 81.94 176 GLY A O 1
ATOM 1446 N N . ASN A 1 177 ? -11.68 0.073 -12.195 1 83.38 177 ASN A N 1
ATOM 1447 C CA . ASN A 1 177 ? -11.188 -0.958 -13.102 1 83.38 177 ASN A CA 1
ATOM 1448 C C . ASN A 1 177 ? -10.133 -0.407 -14.062 1 83.38 177 ASN A C 1
ATOM 1450 O O . ASN A 1 177 ? -9.812 -1.037 -15.07 1 83.38 177 ASN A O 1
ATOM 1454 N N . SER A 1 178 ? -9.625 0.673 -13.648 1 82.44 178 SER A N 1
ATOM 1455 C CA . SER A 1 178 ? -8.664 1.326 -14.539 1 82.44 178 SER A CA 1
ATOM 1456 C C . SER A 1 178 ? -7.324 1.54 -13.844 1 82.44 178 SER A C 1
ATOM 1458 O O . SER A 1 178 ? -7.27 1.673 -12.617 1 82.44 178 SER A O 1
ATOM 1460 N N . ILE A 1 179 ? -6.316 1.503 -14.672 1 86.88 179 ILE A N 1
ATOM 1461 C CA . ILE A 1 179 ? -4.977 1.863 -14.219 1 86.88 179 ILE A CA 1
ATOM 1462 C C . ILE A 1 179 ? -4.484 3.086 -14.992 1 86.88 179 ILE A C 1
ATOM 1464 O O . ILE A 1 179 ? -4.457 3.082 -16.219 1 86.88 179 ILE A O 1
ATOM 1468 N N . LYS A 1 180 ? -4.188 4.082 -14.258 1 85.06 180 LYS A N 1
ATOM 1469 C CA . LYS A 1 180 ? -3.67 5.309 -14.852 1 85.06 180 LYS A CA 1
ATOM 1470 C C . LYS A 1 180 ? -2.18 5.48 -14.562 1 85.06 180 LYS A C 1
ATOM 1472 O O . LYS A 1 180 ? -1.725 5.203 -13.453 1 85.06 180 LYS A O 1
ATOM 1477 N N . ILE A 1 181 ? -1.486 5.91 -15.633 1 87.62 181 ILE A N 1
ATOM 1478 C CA . ILE A 1 181 ? -0.074 6.234 -15.477 1 87.62 181 ILE A CA 1
ATOM 1479 C C . ILE A 1 181 ? 0.105 7.754 -15.445 1 87.62 181 ILE A C 1
ATOM 1481 O O . ILE A 1 181 ? -0.186 8.438 -16.438 1 87.62 181 ILE A O 1
ATOM 1485 N N . CYS A 1 182 ? 0.572 8.219 -14.336 1 88.38 182 CYS A N 1
ATOM 1486 C CA . CYS A 1 182 ? 0.801 9.648 -14.164 1 88.38 182 CYS A CA 1
ATOM 1487 C C . CYS A 1 182 ? 2.291 9.969 -14.195 1 88.38 182 CYS A C 1
ATOM 1489 O O . CYS A 1 182 ? 3.025 9.602 -13.273 1 88.38 182 CYS A O 1
ATOM 1491 N N . SER A 1 183 ? 2.715 10.664 -15.242 1 88.75 183 SER A N 1
ATOM 1492 C CA . SER A 1 183 ? 4.105 11.086 -15.359 1 88.75 183 SER A CA 1
ATOM 1493 C C . SER A 1 183 ? 4.266 12.57 -15.023 1 88.75 183 SER A C 1
ATOM 1495 O O . SER A 1 183 ? 3.699 13.43 -15.703 1 88.75 183 SER A O 1
ATOM 1497 N N . ILE A 1 184 ? 5 12.789 -13.977 1 87.44 184 ILE A N 1
ATOM 1498 C CA . ILE A 1 184 ? 5.207 14.164 -13.523 1 87.44 184 ILE A CA 1
ATOM 1499 C C . ILE A 1 184 ? 6.391 14.781 -14.258 1 87.44 184 ILE A C 1
ATOM 1501 O O . ILE A 1 184 ? 7.516 14.289 -14.164 1 87.44 184 ILE A O 1
ATOM 1505 N N . ARG A 1 185 ? 6.152 15.727 -15.086 1 81.12 185 ARG A N 1
ATOM 1506 C CA . ARG A 1 185 ? 7.199 16.344 -15.891 1 81.12 185 ARG A CA 1
ATOM 1507 C C . ARG A 1 185 ? 7.594 17.703 -15.328 1 81.12 185 ARG A C 1
ATOM 1509 O O . ARG A 1 185 ? 6.758 18.422 -14.773 1 81.12 185 ARG A O 1
ATOM 1516 N N . GLN A 1 186 ? 8.945 17.812 -15.094 1 66.06 186 GLN A N 1
ATOM 1517 C CA . GLN A 1 186 ? 9.414 19.141 -14.672 1 66.06 186 GLN A CA 1
ATOM 1518 C C . GLN A 1 186 ? 9.164 20.188 -15.75 1 66.06 186 GLN A C 1
ATOM 1520 O O . GLN A 1 186 ? 9.352 19.906 -16.938 1 66.06 186 GLN A O 1
ATOM 1525 N N . ARG A 1 187 ? 8.281 21 -15.57 1 51.78 187 ARG A N 1
ATOM 1526 C CA . ARG A 1 187 ? 8.164 22.094 -16.531 1 51.78 187 ARG A CA 1
ATOM 1527 C C . ARG A 1 187 ? 9.5 22.812 -16.688 1 51.78 187 ARG A C 1
ATOM 1529 O O . ARG A 1 187 ? 10.078 23.281 -15.703 1 51.78 187 ARG A O 1
ATOM 1536 N N . ASN A 1 188 ? 10.398 22.266 -17.391 1 43.97 188 ASN A N 1
ATOM 1537 C CA . ASN A 1 188 ? 11.445 23.203 -17.75 1 43.97 188 ASN A CA 1
ATOM 1538 C C . ASN A 1 188 ? 10.859 24.5 -18.312 1 43.97 188 ASN A C 1
ATOM 1540 O O . ASN A 1 188 ? 10.039 24.484 -19.234 1 43.97 188 ASN A O 1
ATOM 1544 N N . PHE A 1 189 ? 10.672 25.469 -17.516 1 37.16 189 PHE A N 1
ATOM 1545 C CA . PHE A 1 189 ? 10.391 26.812 -17.984 1 37.16 189 PHE A CA 1
ATOM 1546 C C . PHE A 1 189 ? 11.172 27.109 -19.266 1 37.16 189 PHE A C 1
ATOM 1548 O O . PHE A 1 189 ? 11.016 28.188 -19.859 1 37.16 189 PHE A O 1
ATOM 1555 N N . ASP A 1 190 ? 12.25 26.516 -19.594 1 36.34 190 ASP A N 1
ATOM 1556 C CA . ASP A 1 190 ? 12.914 27.094 -20.75 1 36.34 190 ASP A CA 1
ATOM 1557 C C . ASP A 1 190 ? 12.164 26.766 -22.047 1 36.34 190 ASP A C 1
ATOM 1559 O O . ASP A 1 190 ? 12.617 27.109 -23.141 1 36.34 190 ASP A O 1
ATOM 1563 N N . SER A 1 191 ? 11.445 25.719 -22.203 1 35.38 191 SER A N 1
ATOM 1564 C CA . SER A 1 191 ? 10.844 25.734 -23.531 1 35.38 191 SER A CA 1
ATOM 1565 C C . SER A 1 191 ? 9.758 26.797 -23.641 1 35.38 191 SER A C 1
ATOM 1567 O O . SER A 1 191 ? 9.109 27.125 -22.656 1 35.38 191 SER A O 1
ATOM 1569 N N . GLU A 1 192 ? 9.594 27.594 -24.766 1 31.47 192 GLU A N 1
ATOM 1570 C CA . GLU A 1 192 ? 8.695 28.609 -25.312 1 31.47 192 GLU A CA 1
ATOM 1571 C C . GLU A 1 192 ? 7.234 28.234 -25.078 1 31.47 192 GLU A C 1
ATOM 1573 O O . GLU A 1 192 ? 6.82 27.109 -25.359 1 31.47 192 GLU A O 1
ATOM 1578 N N . LEU A 1 193 ? 6.477 28.781 -24.156 1 31.44 193 LEU A N 1
ATOM 1579 C CA . LEU A 1 193 ? 5.051 29.094 -24.188 1 31.44 193 LEU A CA 1
ATOM 1580 C C . LEU A 1 193 ? 4.566 29.281 -25.609 1 31.44 193 LEU A C 1
ATOM 1582 O O . LEU A 1 193 ? 4.871 30.297 -26.25 1 31.44 193 LEU A O 1
ATOM 1586 N N . SER A 1 194 ? 4.59 28.531 -26.531 1 31.73 194 SER A N 1
ATOM 1587 C CA . SER A 1 194 ? 3.689 28.984 -27.578 1 31.73 194 SER A CA 1
ATOM 1588 C C . SER A 1 194 ? 2.342 29.422 -27.016 1 31.73 194 SER A C 1
ATOM 1590 O O . SER A 1 194 ? 1.689 28.656 -26.312 1 31.73 194 SER A O 1
ATOM 1592 N N . LEU A 1 195 ? 2.006 30.734 -26.609 1 29.94 195 LEU A N 1
ATOM 1593 C CA . LEU A 1 195 ? 0.951 31.703 -26.375 1 29.94 195 LEU A CA 1
ATOM 1594 C C . LEU A 1 195 ? -0.36 31.266 -27.016 1 29.94 195 LEU A C 1
ATOM 1596 O O . LEU A 1 195 ? -1.436 31.719 -26.609 1 29.94 195 LEU A O 1
ATOM 1600 N N . THR A 1 196 ? -0.349 30.594 -28.078 1 30.78 196 THR A N 1
ATOM 1601 C CA . THR A 1 196 ? -1.547 30.375 -28.891 1 30.78 196 THR A CA 1
ATOM 1602 C C . THR A 1 196 ? -2.537 29.484 -28.141 1 30.78 196 THR A C 1
ATOM 1604 O O . THR A 1 196 ? -3.748 29.719 -28.203 1 30.78 196 THR A O 1
ATOM 1607 N N . GLN A 1 197 ? -2.104 28.438 -27.531 1 29 197 GLN A N 1
ATOM 1608 C CA . GLN A 1 197 ? -3.24 27.594 -27.156 1 29 197 GLN A CA 1
ATOM 1609 C C . GLN A 1 197 ? -3.76 27.969 -25.781 1 29 197 GLN A C 1
ATOM 1611 O O . GLN A 1 197 ? -4.855 27.562 -25.391 1 29 197 GLN A O 1
ATOM 1616 N N . ALA A 1 198 ? -3.09 28.812 -24.922 1 29.22 198 ALA A N 1
ATOM 1617 C CA . ALA A 1 198 ? -3.73 29.406 -23.75 1 29.22 198 ALA A CA 1
ATOM 1618 C C . ALA A 1 198 ? -4.848 30.359 -24.156 1 29.22 198 ALA A C 1
ATOM 1620 O O . ALA A 1 198 ? -5.879 30.438 -23.484 1 29.22 198 ALA A O 1
ATOM 1621 N N . MET A 1 199 ? -4.77 31.047 -25.203 1 30.55 199 MET A N 1
ATOM 1622 C CA . MET A 1 199 ? -5.789 31.969 -25.719 1 30.55 199 MET A CA 1
ATOM 1623 C C . MET A 1 199 ? -7.031 31.203 -26.156 1 30.55 199 MET A C 1
ATOM 1625 O O . MET A 1 199 ? -8.148 31.688 -26.016 1 30.55 199 MET A O 1
ATOM 1629 N N . MET A 1 200 ? -6.867 30.094 -26.625 1 30.58 200 MET A N 1
ATOM 1630 C CA . MET A 1 200 ? -8.109 29.5 -27.109 1 30.58 200 MET A CA 1
ATOM 1631 C C . MET A 1 200 ? -8.922 28.938 -25.953 1 30.58 200 MET A C 1
ATOM 1633 O O . MET A 1 200 ? -10.148 29.047 -25.938 1 30.58 200 MET A O 1
ATOM 1637 N N . VAL A 1 201 ? -8.25 28.375 -24.969 1 30.19 201 VAL A N 1
ATOM 1638 C CA . VAL A 1 201 ? -9.172 27.781 -24.016 1 30.19 201 VAL A CA 1
ATOM 1639 C C . VAL A 1 201 ? -9.648 28.844 -23.031 1 30.19 201 VAL A C 1
ATOM 1641 O O . VAL A 1 201 ? -10.656 28.656 -22.344 1 30.19 201 VAL A O 1
ATOM 1644 N N . GLN A 1 202 ? -9.055 29.938 -22.859 1 30.03 202 GLN A N 1
ATOM 1645 C CA . GLN A 1 202 ? -9.789 31.016 -22.188 1 30.03 202 GLN A CA 1
ATOM 1646 C C . GLN A 1 202 ? -11.109 31.312 -22.906 1 30.03 202 GLN A C 1
ATOM 1648 O O . GLN A 1 202 ? -12.102 31.656 -22.266 1 30.03 202 GLN A O 1
ATOM 1653 N N . GLU A 1 203 ? -11.062 31.328 -24.109 1 30.45 203 GLU A N 1
ATOM 1654 C CA . GLU A 1 203 ? -12.32 31.688 -24.75 1 30.45 203 GLU A CA 1
ATOM 1655 C C . GLU A 1 203 ? -13.422 30.688 -24.438 1 30.45 203 GLU A C 1
ATOM 1657 O O . GLU A 1 203 ? -14.578 31.062 -24.203 1 30.45 203 GLU A O 1
ATOM 1662 N N . ARG A 1 204 ? -13.133 29.438 -24.516 1 28.27 204 ARG A N 1
ATOM 1663 C CA . ARG A 1 204 ? -14.336 28.609 -24.406 1 28.27 204 ARG A CA 1
ATOM 1664 C C . ARG A 1 204 ? -14.766 28.453 -22.953 1 28.27 204 ARG A C 1
ATOM 1666 O O . ARG A 1 204 ? -15.93 28.141 -22.672 1 28.27 204 ARG A O 1
ATOM 1673 N N . ILE A 1 205 ? -13.867 28.578 -22 1 28.3 205 ILE A N 1
ATOM 1674 C CA . ILE A 1 205 ? -14.406 28.516 -20.641 1 28.3 205 ILE A CA 1
ATOM 1675 C C . ILE A 1 205 ? -15.234 29.766 -20.359 1 28.3 205 ILE A C 1
ATOM 1677 O O . ILE A 1 205 ? -16.047 29.766 -19.422 1 28.3 205 ILE A O 1
ATOM 1681 N N . ARG A 1 206 ? -15.023 30.844 -20.984 1 27.16 206 ARG A N 1
ATOM 1682 C CA . ARG A 1 206 ? -15.93 31.953 -20.703 1 27.16 206 ARG A CA 1
ATOM 1683 C C . ARG A 1 206 ? -17.359 31.609 -21.109 1 27.16 206 ARG A C 1
ATOM 1685 O O . ARG A 1 206 ? -18.312 32.156 -20.547 1 27.16 206 ARG A O 1
ATOM 1692 N N . LYS A 1 207 ? -17.609 30.984 -22.172 1 27.34 207 LYS A N 1
ATOM 1693 C CA . LYS A 1 207 ? -18.969 31.047 -22.672 1 27.34 207 LYS A CA 1
ATOM 1694 C C . LYS A 1 207 ? -19.891 30.141 -21.844 1 27.34 207 LYS A C 1
ATOM 1696 O O . LYS A 1 207 ? -21.078 30.453 -21.672 1 27.34 207 LYS A O 1
ATOM 1701 N N . TYR A 1 208 ? -19.625 28.906 -21.5 1 26.81 208 TYR A N 1
ATOM 1702 C CA . TYR A 1 208 ? -20.859 28.25 -21.078 1 26.81 208 TYR A CA 1
ATOM 1703 C C . TYR A 1 208 ? -21.203 28.641 -19.641 1 26.81 208 TYR A C 1
ATOM 1705 O O . TYR A 1 208 ? -20.594 28.156 -18.688 1 26.81 208 TYR A O 1
ATOM 1713 N N . TYR A 1 209 ? -21.125 30.047 -19.266 1 24.73 209 TYR A N 1
ATOM 1714 C CA . TYR A 1 209 ? -21.938 30.641 -18.219 1 24.73 209 TYR A CA 1
ATOM 1715 C C . TYR A 1 209 ? -23.391 30.203 -18.344 1 24.73 209 TYR A C 1
ATOM 1717 O O . TYR A 1 209 ? -24 30.359 -19.391 1 24.73 209 TYR A O 1
ATOM 1725 N N . VAL A 1 210 ? -23.828 28.984 -17.938 1 24.77 210 VAL A N 1
ATOM 1726 C CA . VAL A 1 210 ? -25.266 28.75 -17.875 1 24.77 210 VAL A CA 1
ATOM 1727 C C . VAL A 1 210 ? -25.969 29.953 -17.234 1 24.77 210 VAL A C 1
ATOM 1729 O O . VAL A 1 210 ? -25.578 30.391 -16.156 1 24.77 210 VAL A O 1
ATOM 1732 N N . GLU A 1 211 ? -26.438 30.844 -18 1 22.66 211 GLU A N 1
ATOM 1733 C CA . GLU A 1 211 ? -27.484 31.844 -17.75 1 22.66 211 GLU A CA 1
ATOM 1734 C C . GLU A 1 211 ? -28.656 31.234 -16.984 1 22.66 211 GLU A C 1
ATOM 1736 O O . GLU A 1 211 ? -29.359 30.359 -17.516 1 22.66 211 GLU A O 1
ATOM 1741 N N . LEU A 1 212 ? -28.516 30.719 -15.695 1 20.08 212 LEU A N 1
ATOM 1742 C CA . LEU A 1 212 ? -29.766 30.703 -14.953 1 20.08 212 LEU A CA 1
ATOM 1743 C C . LEU A 1 212 ? -30.469 32.062 -15.039 1 20.08 212 LEU A C 1
ATOM 1745 O O . LEU A 1 212 ? -29.938 33.062 -14.578 1 20.08 212 LEU A O 1
ATOM 1749 N N . GLY A 1 213 ? -30.906 32.375 -16.219 1 21.66 213 GLY A N 1
ATOM 1750 C CA . GLY A 1 213 ? -32.125 33.156 -16.266 1 21.66 213 GLY A CA 1
ATOM 1751 C C . GLY A 1 213 ? -33.344 32.406 -15.789 1 21.66 213 GLY A C 1
ATOM 1752 O O . GLY A 1 213 ? -33.375 31.172 -15.812 1 21.66 213 GLY A O 1
ATOM 1753 N N . MET B 1 1 ? -7.055 7.539 -25.047 1 34 1 MET B N 1
ATOM 1754 C CA . MET B 1 1 ? -5.969 7.672 -24.078 1 34 1 MET B CA 1
ATOM 1755 C C . MET B 1 1 ? -5.965 9.062 -23.453 1 34 1 MET B C 1
ATOM 1757 O O . MET B 1 1 ? -5.645 10.047 -24.125 1 34 1 MET B O 1
ATOM 1761 N N . TYR B 1 2 ? -7 9.32 -22.734 1 39.03 2 TYR B N 1
ATOM 1762 C CA . TYR B 1 2 ? -7.094 10.727 -22.359 1 39.03 2 TYR B CA 1
ATOM 1763 C C . TYR B 1 2 ? -5.953 11.109 -21.422 1 39.03 2 TYR B C 1
ATOM 1765 O O . TYR B 1 2 ? -5.684 10.414 -20.438 1 39.03 2 TYR B O 1
ATOM 1773 N N . VAL B 1 3 ? -4.898 11.602 -22.094 1 44.69 3 VAL B N 1
ATOM 1774 C CA . VAL B 1 3 ? -3.789 12.25 -21.406 1 44.69 3 VAL B CA 1
ATOM 1775 C C . VAL B 1 3 ? -4.27 13.547 -20.75 1 44.69 3 VAL B C 1
ATOM 1777 O O . VAL B 1 3 ? -4.777 14.438 -21.438 1 44.69 3 VAL B O 1
ATOM 1780 N N . LEU B 1 4 ? -4.809 13.344 -19.578 1 45.12 4 LEU B N 1
ATOM 1781 C CA . LEU B 1 4 ? -5.078 14.625 -18.938 1 45.12 4 LEU B CA 1
ATOM 1782 C C . LEU B 1 4 ? -3.781 15.312 -18.531 1 45.12 4 LEU B C 1
ATOM 1784 O O . LEU B 1 4 ? -2.92 14.695 -17.906 1 45.12 4 LEU B O 1
ATOM 1788 N N . ASN B 1 5 ? -3.385 16.219 -19.484 1 49.31 5 ASN B N 1
ATOM 1789 C CA . ASN B 1 5 ? -2.225 17.047 -19.188 1 49.31 5 ASN B CA 1
ATOM 1790 C C . ASN B 1 5 ? -2.566 18.156 -18.188 1 49.31 5 ASN B C 1
ATOM 1792 O O . ASN B 1 5 ? -3.43 18.984 -18.453 1 49.31 5 ASN B O 1
ATOM 1796 N N . ILE B 1 6 ? -2.572 17.672 -16.953 1 53 6 ILE B N 1
ATOM 1797 C CA . ILE B 1 6 ? -2.734 18.766 -15.992 1 53 6 ILE B CA 1
ATOM 1798 C C . ILE B 1 6 ? -1.365 19.312 -15.609 1 53 6 ILE B C 1
ATOM 1800 O O . ILE B 1 6 ? -0.419 18.562 -15.383 1 53 6 ILE B O 1
ATOM 1804 N N . GLU B 1 7 ? -1.285 20.484 -15.43 1 58.34 7 GLU B N 1
ATOM 1805 C CA . GLU B 1 7 ? -0.168 21.359 -15.086 1 58.34 7 GLU B CA 1
ATOM 1806 C C . GLU B 1 7 ? 1.086 20.562 -14.758 1 58.34 7 GLU B C 1
ATOM 1808 O O . GLU B 1 7 ? 1.557 20.562 -13.617 1 58.34 7 GLU B O 1
ATOM 1813 N N . GLY B 1 8 ? 1.604 19.812 -15.914 1 66.44 8 GLY B N 1
ATOM 1814 C CA . GLY B 1 8 ? 2.91 19.188 -15.766 1 66.44 8 GLY B CA 1
ATOM 1815 C C . GLY B 1 8 ? 2.836 17.703 -15.523 1 66.44 8 GLY B C 1
ATOM 1816 O O . GLY B 1 8 ? 3.855 17.047 -15.281 1 66.44 8 GLY B O 1
ATOM 1817 N N . VAL B 1 9 ? 1.612 17.234 -15.453 1 72.62 9 VAL B N 1
ATOM 1818 C CA . VAL B 1 9 ? 1.484 15.797 -15.266 1 72.62 9 VAL B CA 1
ATOM 1819 C C . VAL B 1 9 ? 0.689 15.195 -16.422 1 72.62 9 VAL B C 1
ATOM 1821 O O . VAL B 1 9 ? -0.388 15.688 -16.766 1 72.62 9 VAL B O 1
ATOM 1824 N N . ASN B 1 10 ? 1.35 14.242 -17.156 1 75.94 10 ASN B N 1
ATOM 1825 C CA . ASN B 1 10 ? 0.659 13.484 -18.203 1 75.94 10 ASN B CA 1
ATOM 1826 C C . ASN B 1 10 ? 0.066 12.195 -17.641 1 75.94 10 ASN B C 1
ATOM 1828 O O . ASN B 1 10 ? 0.784 11.367 -17.078 1 75.94 10 ASN B O 1
ATOM 1832 N N . CYS B 1 11 ? -1.266 12.211 -17.656 1 74.44 11 CYS B N 1
ATOM 1833 C CA . CYS B 1 11 ? -1.934 11 -17.188 1 74.44 11 CYS B CA 1
ATOM 1834 C C . CYS B 1 11 ? -2.527 10.227 -18.359 1 74.44 11 CYS B C 1
ATOM 1836 O O . CYS B 1 11 ? -3.295 10.773 -19.141 1 74.44 11 CYS B O 1
ATOM 1838 N N . SER B 1 12 ? -2.016 9.016 -18.516 1 72.75 12 SER B N 1
ATOM 1839 C CA . SER B 1 12 ? -2.529 8.195 -19.609 1 72.75 12 SER B CA 1
ATOM 1840 C C . SER B 1 12 ? -3.289 6.98 -19.094 1 72.75 12 SER B C 1
ATOM 1842 O O . SER B 1 12 ? -2.977 6.465 -18.016 1 72.75 12 SER B O 1
ATOM 1844 N N . ASN B 1 13 ? -4.402 6.77 -19.734 1 63.59 13 ASN B N 1
ATOM 1845 C CA . ASN B 1 13 ? -5.18 5.574 -19.438 1 63.59 13 ASN B CA 1
ATOM 1846 C C . ASN B 1 13 ? -4.688 4.367 -20.219 1 63.59 13 ASN B C 1
ATOM 1848 O O . ASN B 1 13 ? -5.426 3.801 -21.031 1 63.59 13 ASN B O 1
ATOM 1852 N N . THR B 1 14 ? -3.512 4.066 -20.016 1 60.56 14 THR B N 1
ATOM 1853 C CA . THR B 1 14 ? -2.881 3.072 -20.875 1 60.56 14 THR B CA 1
ATOM 1854 C C . THR B 1 14 ? -3.494 1.694 -20.656 1 60.56 14 THR B C 1
ATOM 1856 O O . THR B 1 14 ? -3.666 0.921 -21.594 1 60.56 14 THR B O 1
ATOM 1859 N N . PHE B 1 15 ? -3.875 1.47 -19.469 1 66.94 15 PHE B N 1
ATOM 1860 C CA . PHE B 1 15 ? -4.344 0.118 -19.188 1 66.94 15 PHE B CA 1
ATOM 1861 C C . PHE B 1 15 ? -5.832 0.119 -18.859 1 66.94 15 PHE B C 1
ATOM 1863 O O . PHE B 1 15 ? -6.234 -0.292 -17.766 1 66.94 15 PHE B O 1
ATOM 1870 N N . ASN B 1 16 ? -6.531 0.605 -19.875 1 65.69 16 ASN B N 1
ATOM 1871 C CA . ASN B 1 16 ? -7.984 0.621 -19.766 1 65.69 16 ASN B CA 1
ATOM 1872 C C . ASN B 1 16 ? -8.602 -0.691 -20.234 1 65.69 16 ASN B C 1
ATOM 1874 O O . ASN B 1 16 ? -8.047 -1.364 -21.109 1 65.69 16 ASN B O 1
ATOM 1878 N N . ASN B 1 17 ? -9.531 -1.156 -19.547 1 72.31 17 ASN B N 1
ATOM 1879 C CA . ASN B 1 17 ? -10.391 -2.271 -19.938 1 72.31 17 ASN B CA 1
ATOM 1880 C C . ASN B 1 17 ? -9.703 -3.615 -19.688 1 72.31 17 ASN B C 1
ATOM 1882 O O . ASN B 1 17 ? -9.961 -4.586 -20.406 1 72.31 17 ASN B O 1
ATOM 1886 N N . LEU B 1 18 ? -8.742 -3.57 -18.906 1 81.25 18 LEU B N 1
ATOM 1887 C CA . LEU B 1 18 ? -8.117 -4.84 -18.562 1 81.25 18 LEU B CA 1
ATOM 1888 C C . LEU B 1 18 ? -9.031 -5.68 -17.688 1 81.25 18 LEU B C 1
ATOM 1890 O O . LEU B 1 18 ? -8.969 -6.91 -17.703 1 81.25 18 LEU B O 1
ATOM 1894 N N . HIS B 1 19 ? -9.781 -4.988 -16.984 1 86.06 19 HIS B N 1
ATOM 1895 C CA . HIS B 1 19 ? -10.656 -5.664 -16.031 1 86.06 19 HIS B CA 1
ATOM 1896 C C . HIS B 1 19 ? -12.102 -5.191 -16.172 1 86.06 19 HIS B C 1
ATOM 1898 O O . HIS B 1 19 ? -12.344 -4.031 -16.5 1 86.06 19 HIS B O 1
ATOM 1904 N N . ARG B 1 20 ? -13 -6.09 -15.953 1 84.62 20 ARG B N 1
ATOM 1905 C CA . ARG B 1 20 ? -14.414 -5.75 -15.977 1 84.62 20 ARG B CA 1
ATOM 1906 C C . ARG B 1 20 ? -14.883 -5.25 -14.617 1 84.62 20 ARG B C 1
ATOM 1908 O O . ARG B 1 20 ? -15.828 -4.465 -14.531 1 84.62 20 ARG B O 1
ATOM 1915 N N . SER B 1 21 ? -14.242 -5.789 -13.633 1 87.25 21 SER B N 1
ATOM 1916 C CA . SER B 1 21 ? -14.531 -5.359 -12.273 1 87.25 21 SER B CA 1
ATOM 1917 C C . SER B 1 21 ? -13.367 -4.559 -11.688 1 87.25 21 SER B C 1
ATOM 1919 O O . SER B 1 21 ? -12.344 -4.379 -12.336 1 87.25 21 SER B O 1
ATOM 1921 N N . SER B 1 22 ? -13.562 -4.004 -10.484 1 87.44 22 SER B N 1
ATOM 1922 C CA . SER B 1 22 ? -12.555 -3.16 -9.844 1 87.44 22 SER B CA 1
ATOM 1923 C C . SER B 1 22 ? -11.258 -3.928 -9.609 1 87.44 22 SER B C 1
ATOM 1925 O O . SER B 1 22 ? -11.281 -5.109 -9.25 1 87.44 22 SER B O 1
ATOM 1927 N N . ILE B 1 23 ? -10.211 -3.225 -9.75 1 90.44 23 ILE B N 1
ATOM 1928 C CA . ILE B 1 23 ? -8.883 -3.775 -9.5 1 90.44 23 ILE B CA 1
ATOM 1929 C C . ILE B 1 23 ? -8.664 -3.916 -7.992 1 90.44 23 ILE B C 1
ATOM 1931 O O . ILE B 1 23 ? -8.914 -2.979 -7.234 1 90.44 23 ILE B O 1
ATOM 1935 N N . ASN B 1 24 ? -8.188 -5.09 -7.551 1 91.62 24 ASN B N 1
ATOM 1936 C CA . ASN B 1 24 ? -7.988 -5.355 -6.129 1 91.62 24 ASN B CA 1
ATOM 1937 C C . ASN B 1 24 ? -6.547 -5.074 -5.707 1 91.62 24 ASN B C 1
ATOM 1939 O O . ASN B 1 24 ? -6.305 -4.598 -4.598 1 91.62 24 ASN B O 1
ATOM 1943 N N . GLN B 1 25 ? -5.629 -5.359 -6.586 1 93.5 25 GLN B N 1
ATOM 1944 C CA . GLN B 1 25 ? -4.234 -5.129 -6.223 1 93.5 25 GLN B CA 1
ATOM 1945 C C . GLN B 1 25 ? -3.361 -4.98 -7.465 1 93.5 25 GLN B C 1
ATOM 1947 O O . GLN B 1 25 ? -3.631 -5.598 -8.5 1 93.5 25 GLN B O 1
ATOM 1952 N N . LEU B 1 26 ? -2.34 -4.16 -7.34 1 93.94 26 LEU B N 1
ATOM 1953 C CA . LEU B 1 26 ? -1.297 -3.982 -8.344 1 93.94 26 LEU B CA 1
ATOM 1954 C C . LEU B 1 26 ? 0.052 -4.461 -7.816 1 93.94 26 LEU B C 1
ATOM 1956 O O . LEU B 1 26 ? 0.313 -4.398 -6.613 1 93.94 26 LEU B O 1
ATOM 1960 N N . SER B 1 27 ? 0.874 -4.965 -8.688 1 96.44 27 SER B N 1
ATOM 1961 C CA . SER B 1 27 ? 2.244 -5.336 -8.344 1 96.44 27 SER B CA 1
ATOM 1962 C C . SER B 1 27 ? 3.188 -5.09 -9.516 1 96.44 27 SER B C 1
ATOM 1964 O O . SER B 1 27 ? 2.844 -5.367 -10.672 1 96.44 27 SER B O 1
ATOM 1966 N N . ILE B 1 28 ? 4.348 -4.551 -9.234 1 95.62 28 ILE B N 1
ATOM 1967 C CA . ILE B 1 28 ? 5.324 -4.246 -10.273 1 95.62 28 ILE B CA 1
ATOM 1968 C C . ILE B 1 28 ? 6.645 -4.945 -9.961 1 95.62 28 ILE B C 1
ATOM 1970 O O . ILE B 1 28 ? 7 -5.117 -8.789 1 95.62 28 ILE B O 1
ATOM 1974 N N . ASP B 1 29 ? 7.34 -5.289 -10.992 1 96.19 29 ASP B N 1
ATOM 1975 C CA . ASP B 1 29 ? 8.648 -5.891 -10.742 1 96.19 29 ASP B CA 1
ATOM 1976 C C . ASP B 1 29 ? 9.703 -4.824 -10.461 1 96.19 29 ASP B C 1
ATOM 1978 O O . ASP B 1 29 ? 9.445 -3.631 -10.633 1 96.19 29 ASP B O 1
ATOM 1982 N N . GLU B 1 30 ? 10.805 -5.215 -10.008 1 94.38 30 GLU B N 1
ATOM 1983 C CA . GLU B 1 30 ? 11.836 -4.32 -9.484 1 94.38 30 GLU B CA 1
ATOM 1984 C C . GLU B 1 30 ? 12.289 -3.326 -10.555 1 94.38 30 GLU B C 1
ATOM 1986 O O . GLU B 1 30 ? 12.523 -2.154 -10.25 1 94.38 30 GLU B O 1
ATOM 1991 N N . LYS B 1 31 ? 12.383 -3.709 -11.781 1 92.44 31 LYS B N 1
ATOM 1992 C CA . LYS B 1 31 ? 12.844 -2.838 -12.859 1 92.44 31 LYS B CA 1
ATOM 1993 C C . LYS B 1 31 ? 11.688 -2.035 -13.445 1 92.44 31 LYS B C 1
ATOM 1995 O O . LYS B 1 31 ? 11.891 -1.191 -14.32 1 92.44 31 LYS B O 1
ATOM 2000 N N . ALA B 1 32 ? 10.469 -2.375 -12.953 1 91.69 32 ALA B N 1
ATOM 2001 C CA . ALA B 1 32 ? 9.25 -1.703 -13.406 1 91.69 32 ALA B CA 1
ATOM 2002 C C . ALA B 1 32 ? 9.031 -1.918 -14.898 1 91.69 32 ALA B C 1
ATOM 2004 O O . ALA B 1 32 ? 8.656 -0.991 -15.617 1 91.69 32 ALA B O 1
ATOM 2005 N N . ASP B 1 33 ? 9.359 -3.086 -15.297 1 90.88 33 ASP B N 1
ATOM 2006 C CA . ASP B 1 33 ? 9.117 -3.463 -16.688 1 90.88 33 ASP B CA 1
ATOM 2007 C C . ASP B 1 33 ? 7.727 -4.082 -16.859 1 90.88 33 ASP B C 1
ATOM 2009 O O . ASP B 1 33 ? 7.121 -3.975 -17.922 1 90.88 33 ASP B O 1
ATOM 2013 N N . PHE B 1 34 ? 7.312 -4.734 -15.797 1 93.94 34 PHE B N 1
ATOM 2014 C CA . PHE B 1 34 ? 6.031 -5.43 -15.836 1 93.94 34 PHE B CA 1
ATOM 2015 C C . PHE B 1 34 ? 5.121 -4.957 -14.711 1 93.94 34 PHE B C 1
ATOM 2017 O O . PHE B 1 34 ? 5.582 -4.723 -13.594 1 93.94 34 PHE B O 1
ATOM 2024 N N . ILE B 1 35 ? 3.848 -4.832 -15.008 1 93.25 35 ILE B N 1
ATOM 2025 C CA . ILE B 1 35 ? 2.807 -4.52 -14.031 1 93.25 35 ILE B CA 1
ATOM 2026 C C . ILE B 1 35 ? 1.755 -5.629 -14.031 1 93.25 35 ILE B C 1
ATOM 2028 O O . ILE B 1 35 ? 1.294 -6.059 -15.094 1 93.25 35 ILE B O 1
ATOM 2032 N N . ALA B 1 36 ? 1.495 -6.102 -12.891 1 95.81 36 ALA B N 1
ATOM 2033 C CA . ALA B 1 36 ? 0.44 -7.098 -12.711 1 95.81 36 ALA B CA 1
ATOM 2034 C C . ALA B 1 36 ? -0.764 -6.5 -11.992 1 95.81 36 ALA B C 1
ATOM 2036 O O . ALA B 1 36 ? -0.607 -5.684 -11.086 1 95.81 36 ALA B O 1
ATOM 2037 N N . SER B 1 37 ? -1.936 -6.848 -12.414 1 94.56 37 SER B N 1
ATOM 2038 C CA . SER B 1 37 ? -3.178 -6.41 -11.789 1 94.56 37 SER B CA 1
ATOM 2039 C C . SER B 1 37 ? -4.176 -7.559 -11.68 1 94.56 37 SER B C 1
ATOM 2041 O O . SER B 1 37 ? -4.164 -8.477 -12.5 1 94.56 37 SER B O 1
ATOM 2043 N N . CYS B 1 38 ? -4.945 -7.461 -10.641 1 95.56 38 CYS B N 1
ATOM 2044 C CA . CYS B 1 38 ? -5.996 -8.461 -10.523 1 95.56 38 CYS B CA 1
ATOM 2045 C C . CYS B 1 38 ? -7.324 -7.82 -10.133 1 95.56 38 CYS B C 1
ATOM 2047 O O . CYS B 1 38 ? -7.344 -6.773 -9.484 1 95.56 38 CYS B O 1
ATOM 2049 N N . SER B 1 39 ? -8.32 -8.43 -10.578 1 92.31 39 SER B N 1
ATOM 2050 C CA . SER B 1 39 ? -9.695 -8.195 -10.156 1 92.31 39 SER B CA 1
ATOM 2051 C C . SER B 1 39 ? -10.344 -9.477 -9.641 1 92.31 39 SER B C 1
ATOM 2053 O O . SER B 1 39 ? -9.656 -10.469 -9.383 1 92.31 39 SER B O 1
ATOM 2055 N N . ASP B 1 40 ? -11.641 -9.5 -9.398 1 92.12 40 ASP B N 1
ATOM 2056 C CA . ASP B 1 40 ? -12.289 -10.664 -8.812 1 92.12 40 ASP B CA 1
ATOM 2057 C C . ASP B 1 40 ? -12.078 -11.906 -9.68 1 92.12 40 ASP B C 1
ATOM 2059 O O . ASP B 1 40 ? -11.883 -13.008 -9.164 1 92.12 40 ASP B O 1
ATOM 2063 N N . TYR B 1 41 ? -11.891 -11.727 -11.008 1 93.12 41 TYR B N 1
ATOM 2064 C CA . TYR B 1 41 ? -11.891 -12.969 -11.766 1 93.12 41 TYR B CA 1
ATOM 2065 C C . TYR B 1 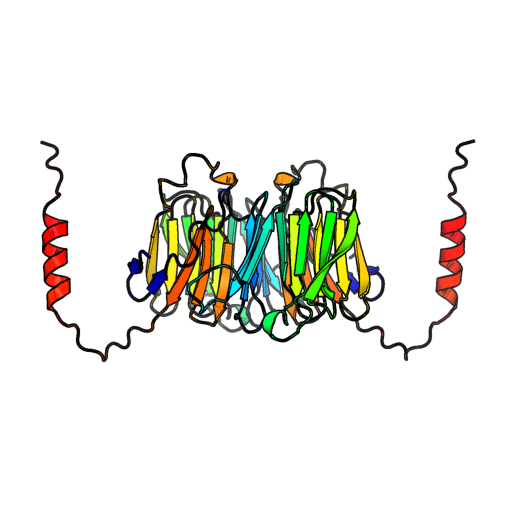41 ? -10.812 -12.945 -12.844 1 93.12 41 TYR B C 1
ATOM 2067 O O . TYR B 1 41 ? -10.789 -13.797 -13.734 1 93.12 41 TYR B O 1
ATOM 2075 N N . ARG B 1 42 ? -10 -12.008 -12.703 1 96.12 42 ARG B N 1
ATOM 2076 C CA . ARG B 1 42 ? -9.023 -11.898 -13.781 1 96.12 42 ARG B CA 1
ATOM 2077 C C . ARG B 1 42 ? -7.684 -11.398 -13.258 1 96.12 42 ARG B C 1
ATOM 2079 O O . ARG B 1 42 ? -7.637 -10.508 -12.406 1 96.12 42 ARG B O 1
ATOM 2086 N N . VAL B 1 43 ? -6.621 -12 -13.766 1 97.19 43 VAL B N 1
ATOM 2087 C CA . VAL B 1 43 ? -5.258 -11.539 -13.547 1 97.19 43 VAL B CA 1
ATOM 2088 C C . VAL B 1 43 ? -4.621 -11.141 -14.875 1 97.19 43 VAL B C 1
ATOM 2090 O O . VAL B 1 43 ? -4.758 -11.859 -15.875 1 97.19 43 VAL B O 1
ATOM 2093 N N . CYS B 1 44 ? -4.004 -10 -14.867 1 95.75 44 CYS B N 1
ATOM 2094 C CA . CYS B 1 44 ? -3.338 -9.508 -16.062 1 95.75 44 CYS B CA 1
ATOM 2095 C C . CYS B 1 44 ? -1.924 -9.031 -15.75 1 95.75 44 CYS B C 1
ATOM 2097 O O . CYS B 1 44 ? -1.716 -8.289 -14.789 1 95.75 44 CYS B O 1
ATOM 2099 N N . ILE B 1 45 ? -0.983 -9.523 -16.5 1 95.69 45 ILE B N 1
ATOM 2100 C CA . ILE B 1 45 ? 0.393 -9.047 -16.406 1 95.69 45 ILE B CA 1
ATOM 2101 C C . ILE B 1 45 ? 0.818 -8.438 -17.734 1 95.69 45 ILE B C 1
ATOM 2103 O O . ILE B 1 45 ? 0.798 -9.109 -18.766 1 95.69 45 ILE B O 1
ATOM 2107 N N . GLN B 1 46 ? 1.174 -7.164 -17.609 1 91.44 46 GLN B N 1
ATOM 2108 C CA . GLN B 1 46 ? 1.499 -6.422 -18.828 1 91.44 46 GLN B CA 1
ATOM 2109 C C . GLN B 1 46 ? 2.877 -5.777 -18.719 1 91.44 46 GLN B C 1
ATOM 2111 O O . GLN B 1 46 ? 3.34 -5.457 -17.625 1 91.44 46 GLN B O 1
ATOM 2116 N N . GLU B 1 47 ? 3.436 -5.613 -19.922 1 88.69 47 GLU B N 1
ATOM 2117 C CA . GLU B 1 47 ? 4.664 -4.828 -20 1 88.69 47 GLU B CA 1
ATOM 2118 C C . GLU B 1 47 ? 4.363 -3.334 -20.062 1 88.69 47 GLU B C 1
ATOM 2120 O O . GLU B 1 47 ? 3.404 -2.914 -20.703 1 88.69 47 GLU B O 1
ATOM 2125 N N . PHE B 1 48 ? 5.09 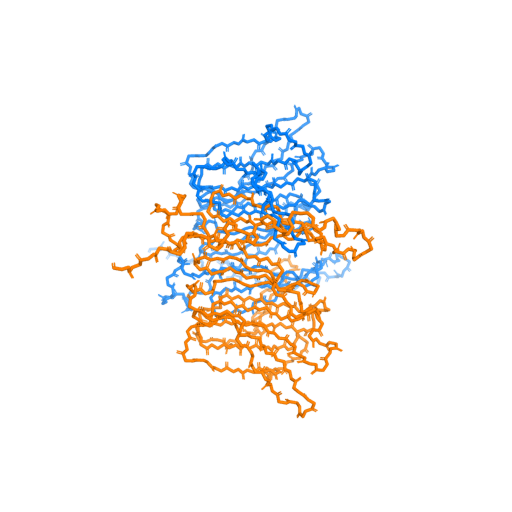-2.471 -19.359 1 79.62 48 PHE B N 1
ATOM 2126 C CA . PHE B 1 48 ? 4.852 -1.038 -19.234 1 79.62 48 PHE B CA 1
ATOM 2127 C C . PHE B 1 48 ? 4.984 -0.356 -20.594 1 79.62 48 PHE B C 1
ATOM 2129 O O . PHE B 1 48 ? 4.203 0.537 -20.922 1 79.62 48 PHE B O 1
ATOM 2136 N N . TYR B 1 49 ? 5.914 -0.577 -21.406 1 72.69 49 TYR B N 1
ATOM 2137 C CA . TYR B 1 49 ? 6.219 0.212 -22.594 1 72.69 49 TYR B CA 1
ATOM 2138 C C . TYR B 1 49 ? 5.656 -0.451 -23.844 1 72.69 49 TYR B C 1
ATOM 2140 O O . TYR B 1 49 ? 5.898 0.015 -24.969 1 72.69 49 TYR B O 1
ATOM 2148 N N . THR B 1 50 ? 5.008 -1.436 -23.641 1 67.12 50 THR B N 1
ATOM 2149 C CA . THR B 1 50 ? 4.484 -2.068 -24.844 1 67.12 50 THR B CA 1
ATOM 2150 C C . THR B 1 50 ? 2.971 -1.889 -24.938 1 67.12 50 THR B C 1
ATOM 2152 O O . THR B 1 50 ? 2.262 -2.039 -23.938 1 67.12 50 THR B O 1
ATOM 2155 N N . THR B 1 51 ? 2.627 -1.118 -26.062 1 63.66 51 THR B N 1
ATOM 2156 C CA . THR B 1 51 ? 1.208 -0.973 -26.359 1 63.66 51 THR B CA 1
ATOM 2157 C C . THR B 1 51 ? 0.669 -2.232 -27.047 1 63.66 51 THR B C 1
ATOM 2159 O O . THR B 1 51 ? 1.391 -2.902 -27.781 1 63.66 51 THR B O 1
ATOM 2162 N N . GLY B 1 52 ? -0.213 -2.992 -26.391 1 68.06 52 GLY B N 1
ATOM 2163 C CA . GLY B 1 52 ? -0.787 -4.195 -26.969 1 68.06 52 GLY B CA 1
ATOM 2164 C C . GLY B 1 52 ? -1.391 -5.129 -25.938 1 68.06 52 GLY B C 1
ATOM 2165 O O . GLY B 1 52 ? -1.881 -4.684 -24.906 1 68.06 52 GLY B O 1
ATOM 2166 N N . GLU B 1 53 ? -1.402 -6.406 -26.391 1 77.56 53 GLU B N 1
ATOM 2167 C CA . GLU B 1 53 ? -1.994 -7.461 -25.578 1 77.56 53 GLU B CA 1
ATOM 2168 C C . GLU B 1 53 ? -1.159 -7.727 -24.328 1 77.56 53 GLU B C 1
ATOM 2170 O O . GLU B 1 53 ? 0.067 -7.602 -24.359 1 77.56 53 GLU B O 1
ATOM 2175 N N . PRO B 1 54 ? -1.862 -7.988 -23.312 1 82.06 54 PRO B N 1
ATOM 2176 C CA . PRO B 1 54 ? -1.122 -8.344 -22.094 1 82.06 54 PRO B CA 1
ATOM 2177 C C . PRO B 1 54 ? -0.156 -9.508 -22.312 1 82.06 54 PRO B C 1
ATOM 2179 O O . PRO B 1 54 ? -0.414 -10.383 -23.156 1 82.06 54 PRO B O 1
ATOM 2182 N N . HIS B 1 55 ? 0.945 -9.438 -21.672 1 88.81 55 HIS B N 1
ATOM 2183 C CA . HIS B 1 55 ? 1.94 -10.5 -21.688 1 88.81 55 HIS B CA 1
ATOM 2184 C C . HIS B 1 55 ? 1.357 -11.812 -21.172 1 88.81 55 HIS B C 1
ATOM 2186 O O . HIS B 1 55 ? 1.66 -12.883 -21.703 1 88.81 55 HIS B O 1
ATOM 2192 N N . TYR B 1 56 ? 0.544 -11.727 -20.172 1 93.75 56 TYR B N 1
ATOM 2193 C CA . TYR B 1 56 ? -0.128 -12.883 -19.578 1 93.75 56 TYR B CA 1
ATOM 2194 C C . TYR B 1 56 ? -1.482 -12.492 -19.016 1 93.75 56 TYR B C 1
ATOM 2196 O O . TYR B 1 56 ? -1.611 -11.438 -18.375 1 93.75 56 TYR B O 1
ATOM 2204 N N . THR B 1 57 ? -2.453 -13.305 -19.328 1 94.94 57 THR B N 1
ATOM 2205 C CA . THR B 1 57 ? -3.783 -13.117 -18.766 1 94.94 57 THR B CA 1
ATOM 2206 C C . THR B 1 57 ? -4.426 -14.461 -18.422 1 94.94 57 THR B C 1
ATOM 2208 O O . THR B 1 57 ? -4.234 -15.445 -19.156 1 94.94 57 THR B O 1
ATOM 2211 N N . THR B 1 58 ? -5.098 -14.5 -17.391 1 95.75 58 THR B N 1
ATOM 2212 C CA . THR B 1 58 ? -5.828 -15.703 -17 1 95.75 58 THR B CA 1
ATOM 2213 C C . THR B 1 58 ? -7.07 -15.344 -16.188 1 95.75 58 THR B C 1
ATOM 2215 O O . THR B 1 58 ? -7.148 -14.258 -15.609 1 95.75 58 THR B O 1
ATOM 2218 N N . THR B 1 59 ? -8.078 -16.219 -16.234 1 96.62 59 THR B N 1
ATOM 2219 C CA . THR B 1 59 ? -9.32 -16.016 -15.492 1 96.62 59 THR B CA 1
ATOM 2220 C C . THR B 1 59 ? -9.5 -17.109 -14.438 1 96.62 59 THR B C 1
ATOM 2222 O O . THR B 1 59 ? -8.977 -18.219 -14.586 1 96.62 59 THR B O 1
ATOM 2225 N N . PHE B 1 60 ? -10.234 -16.75 -13.43 1 96.81 60 PHE B N 1
ATOM 2226 C CA . PHE B 1 60 ? -10.477 -17.656 -12.32 1 96.81 60 PHE B CA 1
ATOM 2227 C C . PHE B 1 60 ? -11.969 -17.75 -12.016 1 96.81 60 PHE B C 1
ATOM 2229 O O . PHE B 1 60 ? -12.734 -16.859 -12.367 1 96.81 60 PHE B O 1
ATOM 2236 N N . GLU B 1 61 ? -12.312 -18.844 -11.383 1 96.06 61 GLU B N 1
ATOM 2237 C CA . GLU B 1 61 ? -13.711 -19.062 -11.031 1 96.06 61 GLU B CA 1
ATOM 2238 C C . GLU B 1 61 ? -14.031 -18.469 -9.656 1 96.06 61 GLU B C 1
ATOM 2240 O O . GLU B 1 61 ? -15.195 -18.234 -9.336 1 96.06 61 GLU B O 1
ATOM 2245 N N . ARG B 1 62 ? -13 -18.406 -8.883 1 96.31 62 ARG B N 1
ATOM 2246 C CA . ARG B 1 62 ? -13.148 -17.812 -7.562 1 96.31 62 ARG B CA 1
ATOM 2247 C C . ARG B 1 62 ? -12.477 -16.438 -7.496 1 96.31 62 ARG B C 1
ATOM 2249 O O . ARG B 1 62 ? -11.555 -16.156 -8.273 1 96.31 62 ARG B O 1
ATOM 2256 N N . PRO B 1 63 ? -12.961 -15.578 -6.555 1 95.06 63 PRO B N 1
ATOM 2257 C CA . PRO B 1 63 ? -12.438 -14.211 -6.516 1 95.06 63 PRO B CA 1
ATOM 2258 C C . PRO B 1 63 ? -10.945 -14.156 -6.207 1 95.06 63 PRO B C 1
ATOM 2260 O O . PRO B 1 63 ? -10.469 -14.859 -5.309 1 95.06 63 PRO B O 1
ATOM 2263 N N . VAL B 1 64 ? -10.242 -13.336 -6.973 1 96.62 64 VAL B N 1
ATOM 2264 C CA . VAL B 1 64 ? -8.828 -13.055 -6.75 1 96.62 64 VAL B CA 1
ATOM 2265 C C . VAL B 1 64 ? -8.664 -11.688 -6.086 1 96.62 64 VAL B C 1
ATOM 2267 O O . VAL B 1 64 ? -8.961 -10.664 -6.695 1 96.62 64 VAL B O 1
ATOM 2270 N N . LYS B 1 65 ? -8.133 -11.711 -4.789 1 94.5 65 LYS B N 1
ATOM 2271 C CA . LYS B 1 65 ? -8.094 -10.453 -4.039 1 94.5 65 LYS B CA 1
ATOM 2272 C C . LYS B 1 65 ? -6.656 -9.984 -3.83 1 94.5 65 LYS B C 1
ATOM 2274 O O . LYS B 1 65 ? -6.422 -8.82 -3.5 1 94.5 65 LYS B O 1
ATOM 2279 N N . ALA B 1 66 ? -5.711 -10.875 -3.998 1 96.5 66 ALA B N 1
ATOM 2280 C CA . ALA B 1 66 ? -4.309 -10.555 -3.758 1 96.5 66 ALA B CA 1
ATOM 2281 C C . ALA B 1 66 ? -3.434 -10.992 -4.926 1 96.5 66 ALA B C 1
ATOM 2283 O O . ALA B 1 66 ? -3.736 -11.984 -5.598 1 96.5 66 ALA B O 1
ATOM 2284 N N . LEU B 1 67 ? -2.352 -10.258 -5.129 1 98.06 67 LEU B N 1
ATOM 2285 C CA . LEU B 1 67 ? -1.433 -10.531 -6.23 1 98.06 67 LEU B CA 1
ATOM 2286 C C . LEU B 1 67 ? -0.061 -9.922 -5.953 1 98.06 67 LEU B C 1
ATOM 2288 O O . LEU B 1 67 ? 0.037 -8.797 -5.461 1 98.06 67 LEU B O 1
ATOM 2292 N N . ALA B 1 68 ? 0.955 -10.672 -6.172 1 98.62 68 ALA B N 1
ATOM 2293 C CA . ALA B 1 68 ? 2.318 -10.148 -6.141 1 98.62 68 ALA B CA 1
ATOM 2294 C C . ALA B 1 68 ? 3.203 -10.859 -7.16 1 98.62 68 ALA B C 1
ATOM 2296 O O . ALA B 1 68 ? 3.174 -12.086 -7.266 1 98.62 68 ALA B O 1
ATOM 2297 N N . ILE B 1 69 ? 3.924 -10.07 -7.879 1 98.38 69 ILE B N 1
ATOM 2298 C CA . ILE B 1 69 ? 4.82 -10.695 -8.844 1 98.38 69 ILE B CA 1
ATOM 2299 C C . ILE B 1 69 ? 6.25 -10.688 -8.297 1 98.38 69 ILE B C 1
ATOM 2301 O O . ILE B 1 69 ? 6.605 -9.828 -7.484 1 98.38 69 ILE B O 1
ATOM 2305 N N . ASP B 1 70 ? 7.02 -11.641 -8.781 1 98.44 70 ASP B N 1
ATOM 2306 C CA . ASP B 1 70 ? 8.438 -11.727 -8.461 1 98.44 70 ASP B CA 1
ATOM 2307 C C . ASP B 1 70 ? 9.164 -10.43 -8.828 1 98.44 70 ASP B C 1
ATOM 2309 O O . ASP B 1 70 ? 9.008 -9.922 -9.945 1 98.44 70 ASP B O 1
ATOM 2313 N N . PRO B 1 71 ? 9.906 -9.898 -7.809 1 97.75 71 PRO B N 1
ATOM 2314 C CA . PRO B 1 71 ? 10.695 -8.711 -8.148 1 97.75 71 PRO B CA 1
ATOM 2315 C C . PRO B 1 71 ? 11.562 -8.914 -9.383 1 97.75 71 PRO B C 1
ATOM 2317 O O . PRO B 1 71 ? 11.867 -7.953 -10.094 1 97.75 71 PRO B O 1
ATOM 2320 N N . GLN B 1 72 ? 11.875 -10.102 -9.688 1 97.69 72 GLN B N 1
ATOM 2321 C CA . GLN B 1 72 ? 12.719 -10.414 -10.836 1 97.69 72 GLN B CA 1
ATOM 2322 C C . GLN B 1 72 ? 11.898 -11.023 -11.969 1 97.69 72 GLN B C 1
ATOM 2324 O O . GLN B 1 72 ? 12.422 -11.797 -12.781 1 97.69 72 GLN B O 1
ATOM 2329 N N . TYR B 1 73 ? 10.672 -10.688 -11.984 1 97.81 73 TYR B N 1
ATOM 2330 C CA . TYR B 1 73 ? 9.75 -11.266 -12.961 1 97.81 73 TYR B CA 1
ATOM 2331 C C . TYR B 1 73 ? 10.289 -11.094 -14.383 1 97.81 73 TYR B C 1
ATOM 2333 O O . TYR B 1 73 ? 10.297 -12.047 -15.164 1 97.81 73 TYR B O 1
ATOM 2341 N N . GLY B 1 74 ? 10.719 -9.938 -14.727 1 94.75 74 GLY B N 1
ATOM 2342 C CA . GLY B 1 74 ? 11.156 -9.633 -16.078 1 94.75 74 GLY B CA 1
ATOM 2343 C C . GLY B 1 74 ? 12.523 -10.195 -16.406 1 94.75 74 GLY B C 1
ATOM 2344 O O . GLY B 1 74 ? 12.898 -10.305 -17.578 1 94.75 74 GLY B O 1
ATOM 2345 N N . THR B 1 75 ? 13.297 -10.539 -15.398 1 95.38 75 THR B N 1
ATOM 2346 C CA . THR B 1 75 ? 14.688 -10.914 -15.633 1 95.38 75 THR B CA 1
ATOM 2347 C C . THR B 1 75 ? 14.859 -12.43 -15.555 1 95.38 75 THR B C 1
ATOM 2349 O O . THR B 1 75 ? 15.922 -12.953 -15.898 1 95.38 75 THR B O 1
ATOM 2352 N N . THR B 1 76 ? 13.883 -13.117 -15.086 1 94.94 76 THR B N 1
ATOM 2353 C CA . THR B 1 76 ? 13.961 -14.57 -14.984 1 94.94 76 THR B CA 1
ATOM 2354 C C . THR B 1 76 ? 12.938 -15.234 -15.906 1 94.94 76 THR B C 1
ATOM 2356 O O . THR B 1 76 ? 11.859 -14.68 -16.125 1 94.94 76 THR B O 1
ATOM 2359 N N . SER B 1 77 ? 13.344 -16.375 -16.391 1 95.06 77 SER B N 1
ATOM 2360 C CA . SER B 1 77 ? 12.445 -17.094 -17.281 1 95.06 77 SER B CA 1
ATOM 2361 C C . SER B 1 77 ? 11.312 -17.766 -16.516 1 95.06 77 SER B C 1
ATOM 2363 O O . SER B 1 77 ? 10.297 -18.156 -17.094 1 95.06 77 SER B O 1
ATOM 2365 N N . ALA B 1 78 ? 11.469 -17.812 -15.25 1 95.75 78 ALA B N 1
ATOM 2366 C CA . ALA B 1 78 ? 10.477 -18.5 -14.43 1 95.75 78 ALA B CA 1
ATOM 2367 C C . ALA B 1 78 ? 9.195 -17.672 -14.312 1 95.75 78 ALA B C 1
ATOM 2369 O O . ALA B 1 78 ? 8.125 -18.219 -14.016 1 95.75 78 ALA B O 1
ATOM 2370 N N . ARG B 1 79 ? 9.242 -16.422 -14.484 1 97.56 79 ARG B N 1
ATOM 2371 C CA . ARG B 1 79 ? 8.086 -15.531 -14.484 1 97.56 79 ARG B CA 1
ATOM 2372 C C . ARG B 1 79 ? 7.145 -15.852 -13.328 1 97.56 79 ARG B C 1
ATOM 2374 O O . ARG B 1 79 ? 5.941 -16.047 -13.531 1 97.56 79 ARG B O 1
ATOM 2381 N N . ARG B 1 80 ? 7.672 -15.758 -12.117 1 98.44 80 ARG B N 1
ATOM 2382 C CA . ARG B 1 80 ? 6.957 -16.219 -10.93 1 98.44 80 ARG B CA 1
ATOM 2383 C C . ARG B 1 80 ? 6.004 -15.156 -10.414 1 98.44 80 ARG B C 1
ATOM 2385 O O . ARG B 1 80 ? 6.312 -13.961 -10.461 1 98.44 80 ARG B O 1
ATOM 2392 N N . PHE B 1 81 ? 4.875 -15.562 -9.938 1 98.69 81 PHE B N 1
ATOM 2393 C CA . PHE B 1 81 ? 3.939 -14.688 -9.242 1 98.69 81 PHE B CA 1
ATOM 2394 C C . PHE B 1 81 ? 3.021 -15.492 -8.328 1 98.69 81 PHE B C 1
ATOM 2396 O O . PHE B 1 81 ? 2.988 -16.719 -8.398 1 98.69 81 PHE B O 1
ATOM 2403 N N . VAL B 1 82 ? 2.336 -14.797 -7.348 1 98.81 82 VAL B N 1
ATOM 2404 C CA . VAL B 1 82 ? 1.383 -15.438 -6.453 1 98.81 82 VAL B CA 1
ATOM 2405 C C . VAL B 1 82 ? 0.045 -14.703 -6.504 1 98.81 82 VAL B C 1
ATOM 2407 O O . VAL B 1 82 ? 0.002 -13.5 -6.762 1 98.81 82 VAL B O 1
ATOM 2410 N N . ILE B 1 83 ? -1.007 -15.461 -6.281 1 98.69 83 ILE B N 1
ATOM 2411 C CA . ILE B 1 83 ? -2.33 -14.859 -6.18 1 98.69 83 ILE B CA 1
ATOM 2412 C C . ILE B 1 83 ? -3.061 -15.414 -4.961 1 98.69 83 ILE B C 1
ATOM 2414 O O . ILE B 1 83 ? -2.803 -16.547 -4.535 1 98.69 83 ILE B O 1
ATOM 2418 N N . GLY B 1 84 ? -3.811 -14.523 -4.328 1 98.06 84 GLY B N 1
ATOM 2419 C CA . GLY B 1 84 ? -4.801 -14.969 -3.363 1 98.06 84 GLY B CA 1
ATOM 2420 C C . GLY B 1 84 ? -6.172 -15.195 -3.975 1 98.06 84 GLY B C 1
ATOM 2421 O O . GLY B 1 84 ? -6.906 -14.242 -4.234 1 98.06 84 GLY B O 1
ATOM 2422 N N . GLU B 1 85 ? -6.523 -16.469 -4.266 1 97.56 85 GLU B N 1
ATOM 2423 C CA . GLU B 1 85 ? -7.82 -16.875 -4.801 1 97.56 85 GLU B CA 1
ATOM 2424 C C . GLU B 1 85 ? -8.711 -17.469 -3.713 1 97.56 85 GLU B C 1
ATOM 2426 O O . GLU B 1 85 ? -8.531 -18.609 -3.311 1 97.56 85 GLU B O 1
ATOM 2431 N N . ALA B 1 86 ? -9.664 -16.656 -3.299 1 96.62 86 ALA B N 1
ATOM 2432 C CA . ALA B 1 86 ? -10.492 -17.047 -2.16 1 96.62 86 ALA B CA 1
ATOM 2433 C C . ALA B 1 86 ? -9.633 -17.375 -0.946 1 96.62 86 ALA B C 1
ATOM 2435 O O . ALA B 1 86 ? -8.883 -16.531 -0.453 1 96.62 86 ALA B O 1
ATOM 2436 N N . ASP B 1 87 ? -9.664 -18.641 -0.55 1 96.62 87 ASP B N 1
ATOM 2437 C CA . ASP B 1 87 ? -8.961 -19.031 0.668 1 96.62 87 ASP B CA 1
ATOM 2438 C C . ASP B 1 87 ? -7.625 -19.703 0.343 1 96.62 87 ASP B C 1
ATOM 2440 O O . ASP B 1 87 ? -7.016 -20.328 1.209 1 96.62 87 ASP B O 1
ATOM 2444 N N . ARG B 1 88 ? -7.125 -19.484 -0.923 1 98.12 88 ARG B N 1
ATOM 2445 C CA . ARG B 1 88 ? -5.895 -20.141 -1.351 1 98.12 88 ARG B CA 1
ATOM 2446 C C . ARG B 1 88 ? -4.844 -19.109 -1.771 1 98.12 88 ARG B C 1
ATOM 2448 O O . ARG B 1 88 ? -5.168 -18.109 -2.416 1 98.12 88 ARG B O 1
ATOM 2455 N N . LEU B 1 89 ? -3.648 -19.375 -1.379 1 98.5 89 LEU B N 1
ATOM 2456 C CA . LEU B 1 89 ? -2.512 -18.703 -2.004 1 98.5 89 LEU B CA 1
ATOM 2457 C C . LEU B 1 89 ? -1.82 -19.625 -3.002 1 98.5 89 LEU B C 1
ATOM 2459 O O . LEU B 1 89 ? -1.323 -20.688 -2.627 1 98.5 89 LEU B O 1
ATOM 2463 N N . ILE B 1 90 ? -1.805 -19.188 -4.215 1 98.69 90 ILE B N 1
ATOM 2464 C CA . ILE B 1 90 ? -1.292 -20.031 -5.281 1 98.69 90 ILE B CA 1
ATOM 2465 C C . ILE B 1 90 ? -0.021 -19.422 -5.867 1 98.69 90 ILE B C 1
ATOM 2467 O O . ILE B 1 90 ? 0.003 -18.234 -6.211 1 98.69 90 ILE B O 1
ATOM 2471 N N . PHE B 1 91 ? 0.955 -20.25 -5.906 1 98.69 91 PHE B N 1
ATOM 2472 C CA . PHE B 1 91 ? 2.26 -19.891 -6.449 1 98.69 91 PHE B CA 1
ATOM 2473 C C . PHE B 1 91 ? 2.412 -20.391 -7.879 1 98.69 91 PHE B C 1
ATOM 2475 O O . PHE B 1 91 ? 2.273 -21.578 -8.141 1 98.69 91 PHE B O 1
ATOM 2482 N N . PHE B 1 92 ? 2.678 -19.406 -8.812 1 98.56 92 PHE B N 1
ATOM 2483 C CA . PHE B 1 92 ? 2.846 -19.75 -10.219 1 98.56 92 PHE B CA 1
ATOM 2484 C C . PHE B 1 92 ? 4.305 -19.609 -10.641 1 98.56 92 PHE B C 1
ATOM 2486 O O . PHE B 1 92 ? 4.957 -18.625 -10.297 1 98.56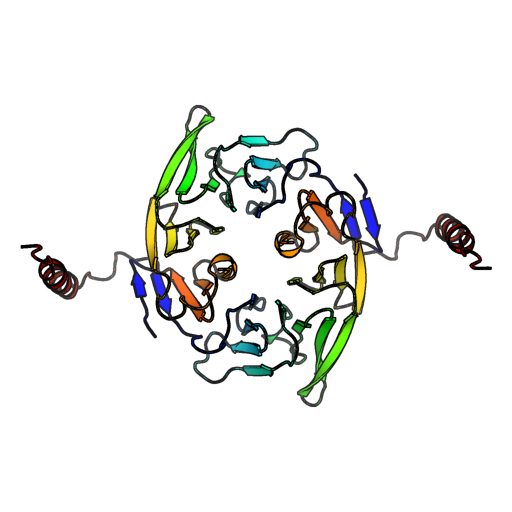 92 PHE B O 1
ATOM 2493 N N . GLU B 1 93 ? 4.773 -20.562 -11.383 1 97.75 93 GLU B N 1
ATOM 2494 C CA . GLU B 1 93 ? 6.102 -20.516 -11.984 1 97.75 93 GLU B CA 1
ATOM 2495 C C . GLU B 1 93 ? 6.148 -21.281 -13.297 1 97.75 93 GLU B C 1
ATOM 2497 O O . GLU B 1 93 ? 5.535 -22.344 -13.422 1 97.75 93 GLU B O 1
ATOM 2502 N N . LYS B 1 94 ? 6.828 -20.75 -14.211 1 97.31 94 LYS B N 1
ATOM 2503 C CA . LYS B 1 94 ? 6.965 -21.438 -15.492 1 97.31 94 LYS B CA 1
ATOM 2504 C C . LYS B 1 94 ? 8 -22.562 -15.406 1 97.31 94 LYS B C 1
ATOM 2506 O O . LYS B 1 94 ? 9.055 -22.391 -14.781 1 97.31 94 LYS B O 1
ATOM 2511 N N . ASN B 1 95 ? 7.633 -23.656 -16.078 1 94.75 95 ASN B N 1
ATOM 2512 C CA . ASN B 1 95 ? 8.617 -24.719 -16.234 1 94.75 95 ASN B CA 1
ATOM 2513 C C . ASN B 1 95 ? 9.508 -24.5 -17.438 1 94.75 95 ASN B C 1
ATOM 2515 O O . ASN B 1 95 ? 9.477 -23.422 -18.047 1 94.75 95 ASN B O 1
ATOM 2519 N N . LEU B 1 96 ? 10.359 -25.469 -17.75 1 92.88 96 LEU B N 1
ATOM 2520 C CA . LEU B 1 96 ? 11.344 -25.344 -18.812 1 92.88 96 LEU B CA 1
ATOM 2521 C C . LEU B 1 96 ? 10.664 -25.234 -20.172 1 92.88 96 LEU B C 1
ATOM 2523 O O . LEU B 1 96 ? 11.258 -24.734 -21.141 1 92.88 96 LEU B O 1
ATOM 2527 N N . LEU B 1 97 ? 9.391 -25.734 -20.266 1 94.06 97 LEU B N 1
ATOM 2528 C CA . LEU B 1 97 ? 8.648 -25.719 -21.516 1 94.06 97 LEU B CA 1
ATOM 2529 C C . LEU B 1 97 ? 7.855 -24.422 -21.656 1 94.06 97 LEU B C 1
ATOM 2531 O O . LEU B 1 97 ? 7.152 -24.219 -22.656 1 94.06 97 LEU B O 1
ATOM 2535 N N . GLY B 1 98 ? 7.898 -23.641 -20.688 1 93 98 GLY B N 1
ATOM 2536 C CA . GLY B 1 98 ? 7.234 -22.344 -20.75 1 93 98 GLY B CA 1
ATOM 2537 C C . GLY B 1 98 ? 5.805 -22.375 -20.25 1 93 98 GLY B C 1
ATOM 2538 O O . GLY B 1 98 ? 5.055 -21.422 -20.406 1 93 98 GLY B O 1
ATOM 2539 N N . ARG B 1 99 ? 5.457 -23.531 -19.672 1 95.25 99 ARG B N 1
ATOM 2540 C CA . ARG B 1 99 ? 4.113 -23.672 -19.125 1 95.25 99 ARG B CA 1
ATOM 2541 C C . ARG B 1 99 ? 4.09 -23.375 -17.625 1 95.25 99 ARG B C 1
ATOM 2543 O O . ARG B 1 99 ? 4.996 -23.766 -16.891 1 95.25 99 ARG B O 1
ATOM 2550 N N . TYR B 1 100 ? 3.041 -22.672 -17.203 1 96.38 100 TYR B N 1
ATOM 2551 C CA . TYR B 1 100 ? 2.941 -22.344 -15.781 1 96.38 100 TYR B CA 1
ATOM 2552 C C . TYR B 1 100 ? 2.535 -23.578 -14.969 1 96.38 100 TYR B C 1
ATOM 2554 O O . TYR B 1 100 ? 1.613 -24.297 -15.344 1 96.38 100 TYR B O 1
ATOM 2562 N N . ARG B 1 101 ? 3.27 -23.719 -13.93 1 97.12 101 ARG B N 1
ATOM 2563 C CA . ARG B 1 101 ? 2.891 -24.641 -12.852 1 97.12 101 ARG B CA 1
ATOM 2564 C C . ARG B 1 101 ? 2.33 -23.875 -11.656 1 97.12 101 ARG B C 1
ATOM 2566 O O . ARG B 1 101 ? 2.855 -22.812 -11.289 1 97.12 101 ARG B O 1
ATOM 2573 N N . ALA B 1 102 ? 1.284 -24.438 -11.125 1 97.12 102 ALA B N 1
ATOM 2574 C CA . ALA B 1 102 ? 0.65 -23.812 -9.961 1 97.12 102 ALA B CA 1
ATOM 2575 C C . ALA B 1 102 ? 0.839 -24.672 -8.711 1 97.12 102 ALA B C 1
ATOM 2577 O O . ALA B 1 102 ? 0.626 -25.875 -8.742 1 97.12 102 ALA B O 1
ATOM 2578 N N . THR B 1 103 ? 1.328 -24.031 -7.645 1 97.62 103 THR B N 1
ATOM 2579 C CA . THR B 1 103 ? 1.476 -24.688 -6.352 1 97.62 103 THR B CA 1
ATOM 2580 C C . THR B 1 103 ? 0.689 -23.938 -5.277 1 97.62 103 THR B C 1
ATOM 2582 O O . THR B 1 103 ? 0.833 -22.734 -5.121 1 97.62 103 THR B O 1
ATOM 2585 N N . CYS B 1 104 ? -0.123 -24.656 -4.508 1 98.12 104 CYS B N 1
ATOM 2586 C CA . CYS B 1 104 ? -0.892 -24.047 -3.426 1 98.12 104 CYS B CA 1
ATOM 2587 C C . CYS B 1 104 ? -0.071 -23.984 -2.143 1 98.12 104 CYS B C 1
ATOM 2589 O O . CYS B 1 104 ? 0.302 -25.016 -1.585 1 98.12 104 CYS B O 1
ATOM 2591 N N . LEU B 1 105 ? 0.173 -22.781 -1.607 1 97.5 105 LEU B N 1
ATOM 2592 C CA . LEU B 1 105 ? 1.019 -22.609 -0.431 1 97.5 105 LEU B CA 1
ATOM 2593 C C . LEU B 1 105 ? 0.178 -22.578 0.842 1 97.5 105 LEU B C 1
ATOM 2595 O O . LEU B 1 105 ? 0.696 -22.797 1.938 1 97.5 105 LEU B O 1
ATOM 2599 N N . GLN B 1 106 ? -1.018 -22.234 0.734 1 95.81 106 GLN B N 1
ATOM 2600 C CA . GLN B 1 106 ? -1.975 -22.172 1.834 1 95.81 106 GLN B CA 1
ATOM 2601 C C . GLN B 1 106 ? -3.398 -22.406 1.337 1 95.81 106 GLN B C 1
ATOM 2603 O O . GLN B 1 106 ? -3.777 -21.922 0.269 1 95.81 106 GLN B O 1
ATOM 2608 N N . GLN B 1 107 ? -4.164 -23.094 2.201 1 95.56 107 GLN B N 1
ATOM 2609 C CA . GLN B 1 107 ? -5.578 -23.266 1.896 1 95.56 107 GLN B CA 1
ATOM 2610 C C . GLN B 1 107 ? -6.418 -23.312 3.17 1 95.56 107 GLN B C 1
ATOM 2612 O O . GLN B 1 107 ? -5.938 -23.734 4.223 1 95.56 107 GLN B O 1
ATOM 2617 N N . ALA B 1 108 ? -7.598 -22.781 3.082 1 93.12 108 ALA B N 1
ATOM 2618 C CA . ALA B 1 108 ? -8.641 -22.953 4.094 1 93.12 108 ALA B CA 1
ATOM 2619 C C . ALA B 1 108 ? -8.289 -22.188 5.367 1 93.12 108 ALA B C 1
ATOM 2621 O O . ALA B 1 108 ? -8.508 -22.672 6.477 1 93.12 108 ALA B O 1
ATOM 2622 N N . ARG B 1 109 ? -7.68 -21.062 5.258 1 91.19 109 ARG B N 1
ATOM 2623 C CA . ARG B 1 109 ? -7.414 -20.188 6.395 1 91.19 109 ARG B CA 1
ATOM 2624 C C . ARG B 1 109 ? -7.992 -18.797 6.16 1 91.19 109 ARG B C 1
ATOM 2626 O O . ARG B 1 109 ? -7.305 -17.797 6.355 1 91.19 109 ARG B O 1
ATOM 2633 N N . GLY B 1 110 ? -9.195 -18.781 5.598 1 92.38 110 GLY B N 1
ATOM 2634 C CA . GLY B 1 110 ? -9.844 -17.516 5.301 1 92.38 110 GLY B CA 1
ATOM 2635 C C . GLY B 1 110 ? -9.422 -16.922 3.971 1 92.38 110 GLY B C 1
ATOM 2636 O O . GLY B 1 110 ? -8.492 -17.422 3.326 1 92.38 110 GLY B O 1
ATOM 2637 N N . VAL B 1 111 ? -10.086 -15.883 3.588 1 93.25 111 VAL B N 1
ATOM 2638 C CA . VAL B 1 111 ? -9.82 -15.227 2.311 1 93.25 111 VAL B CA 1
ATOM 2639 C C . VAL B 1 111 ? -8.461 -14.547 2.355 1 93.25 111 VAL B C 1
ATOM 2641 O O . VAL B 1 111 ? -8.141 -13.836 3.316 1 93.25 111 VAL B O 1
ATOM 2644 N N . VAL B 1 112 ? -7.648 -14.82 1.364 1 94.94 112 VAL B N 1
ATOM 2645 C CA . VAL B 1 112 ? -6.375 -14.117 1.225 1 94.94 112 VAL B CA 1
ATOM 2646 C C . VAL B 1 112 ? -6.617 -12.719 0.662 1 94.94 112 VAL B C 1
ATOM 2648 O O . VAL B 1 112 ? -7.059 -12.57 -0.481 1 94.94 112 VAL B O 1
ATOM 2651 N N . ARG B 1 113 ? -6.242 -11.688 1.434 1 92 113 ARG B N 1
ATOM 2652 C CA . ARG B 1 113 ? -6.691 -10.336 1.117 1 92 113 ARG B CA 1
ATOM 2653 C C . ARG B 1 113 ? -5.559 -9.508 0.525 1 92 113 ARG B C 1
ATOM 2655 O O . ARG B 1 113 ? -5.801 -8.57 -0.24 1 92 113 ARG B O 1
ATOM 2662 N N . ILE B 1 114 ? -4.359 -9.828 0.907 1 94.12 114 ILE B N 1
ATOM 2663 C CA . ILE B 1 114 ? -3.225 -9.031 0.45 1 94.12 114 ILE B CA 1
ATOM 2664 C C . ILE B 1 114 ? -1.981 -9.914 0.351 1 94.12 114 ILE B C 1
ATOM 2666 O O . ILE B 1 114 ? -1.808 -10.836 1.143 1 94.12 114 ILE B O 1
ATOM 2670 N N . ALA B 1 115 ? -1.159 -9.617 -0.628 1 97.25 115 ALA B N 1
ATOM 2671 C CA . ALA B 1 115 ? 0.14 -10.258 -0.797 1 97.25 115 ALA B CA 1
ATOM 2672 C C . ALA B 1 115 ? 1.192 -9.258 -1.266 1 97.25 115 ALA B C 1
ATOM 2674 O O . ALA B 1 115 ? 0.868 -8.273 -1.94 1 97.25 115 ALA B O 1
ATOM 2675 N N . ASN B 1 116 ? 2.338 -9.508 -0.846 1 97.5 116 ASN B N 1
ATOM 2676 C CA . ASN B 1 116 ? 3.486 -8.688 -1.227 1 97.5 116 ASN B CA 1
ATOM 2677 C C . ASN B 1 116 ? 4.73 -9.547 -1.454 1 97.5 116 ASN B C 1
ATOM 2679 O O . ASN B 1 116 ? 4.973 -10.508 -0.719 1 97.5 116 ASN B O 1
ATOM 2683 N N . TRP B 1 117 ? 5.453 -9.273 -2.549 1 98.38 117 TRP B N 1
ATOM 2684 C CA . TRP B 1 117 ? 6.715 -9.938 -2.863 1 98.38 117 TRP B CA 1
ATOM 2685 C C . TRP B 1 117 ? 7.867 -8.938 -2.871 1 98.38 117 TRP B C 1
ATOM 2687 O O . TRP B 1 117 ? 7.918 -8.047 -3.717 1 98.38 117 TRP B O 1
ATOM 2697 N N . PHE B 1 118 ? 8.797 -9.102 -1.923 1 97.19 118 PHE B N 1
ATOM 2698 C CA . PHE B 1 118 ? 9.953 -8.219 -1.784 1 97.19 118 PHE B CA 1
ATOM 2699 C C . PHE B 1 118 ? 11.234 -9.031 -1.599 1 97.19 118 PHE B C 1
ATOM 2701 O O . PHE B 1 118 ? 11.359 -9.789 -0.634 1 97.19 118 PHE B O 1
ATOM 2708 N N . GLY B 1 119 ? 12.141 -8.789 -2.51 1 95.75 119 GLY B N 1
ATOM 2709 C CA . GLY B 1 119 ? 13.289 -9.68 -2.508 1 95.75 119 GLY B CA 1
ATOM 2710 C C . GLY B 1 119 ? 12.906 -11.141 -2.664 1 95.75 119 GLY B C 1
ATOM 2711 O O . GLY B 1 119 ? 12.203 -11.508 -3.607 1 95.75 119 GLY B O 1
ATOM 2712 N N . ASN B 1 120 ? 13.391 -11.922 -1.648 1 95.19 120 ASN B N 1
ATOM 2713 C CA . ASN B 1 120 ? 13.062 -13.336 -1.691 1 95.19 120 ASN B CA 1
ATOM 2714 C C . ASN B 1 120 ? 11.805 -13.648 -0.88 1 95.19 120 ASN B C 1
ATOM 2716 O O . ASN B 1 120 ? 11.352 -14.789 -0.838 1 95.19 120 ASN B O 1
ATOM 2720 N N . PHE B 1 121 ? 11.195 -12.641 -0.316 1 95.94 121 PHE B N 1
ATOM 2721 C CA . PHE B 1 121 ? 10.164 -12.922 0.683 1 95.94 121 PHE B CA 1
ATOM 2722 C C . PHE B 1 121 ? 8.781 -12.578 0.151 1 95.94 121 PHE B C 1
ATOM 2724 O O . PHE B 1 121 ? 8.555 -11.461 -0.325 1 95.94 121 PHE B O 1
ATOM 2731 N N . ILE B 1 122 ? 7.922 -13.555 0.189 1 98.06 122 ILE B N 1
ATOM 2732 C CA . ILE B 1 122 ? 6.5 -13.375 -0.081 1 98.06 122 ILE B CA 1
ATOM 2733 C C . ILE B 1 122 ? 5.73 -13.312 1.235 1 98.06 122 ILE B C 1
ATOM 2735 O O . ILE B 1 122 ? 5.852 -14.211 2.072 1 98.06 122 ILE B O 1
ATOM 2739 N N . VAL B 1 123 ? 5.02 -12.219 1.437 1 96.75 123 VAL B N 1
ATOM 2740 C CA . VAL B 1 123 ? 4.184 -12.078 2.623 1 96.75 123 VAL B CA 1
ATOM 2741 C C . VAL B 1 123 ? 2.717 -11.969 2.209 1 96.75 123 VAL B C 1
ATOM 2743 O O . VAL B 1 123 ? 2.389 -11.281 1.241 1 96.75 123 VAL B O 1
ATOM 2746 N N . TRP B 1 124 ? 1.88 -12.703 2.895 1 96.5 124 TRP B N 1
ATOM 2747 C CA . TRP B 1 124 ? 0.452 -12.555 2.635 1 96.5 124 TRP B CA 1
ATOM 2748 C C . TRP B 1 124 ? -0.349 -12.648 3.93 1 96.5 124 TRP B C 1
ATOM 2750 O O . TRP B 1 124 ? 0.146 -13.156 4.938 1 96.5 124 TRP B O 1
ATOM 2760 N N . ALA B 1 125 ? -1.49 -12.031 3.885 1 93.5 125 ALA B N 1
ATOM 2761 C CA . ALA B 1 125 ? -2.416 -12.094 5.012 1 93.5 125 ALA B CA 1
ATOM 2762 C C . ALA B 1 125 ? -3.793 -12.578 4.562 1 93.5 125 ALA B C 1
ATOM 2764 O O . ALA B 1 125 ? -4.32 -12.117 3.549 1 93.5 125 ALA B O 1
ATOM 2765 N N . SER B 1 126 ? -4.281 -13.547 5.262 1 92.25 126 SER B N 1
ATOM 2766 C CA . SER B 1 126 ? -5.676 -13.961 5.145 1 92.25 126 SER B CA 1
ATOM 2767 C C . SER B 1 126 ? -6.504 -13.461 6.324 1 92.25 126 SER B C 1
ATOM 2769 O O . SER B 1 126 ? -5.992 -12.742 7.184 1 92.25 126 SER B O 1
ATOM 2771 N N . ASP B 1 127 ? -7.762 -13.805 6.289 1 88 127 ASP B N 1
ATOM 2772 C CA . ASP B 1 127 ? -8.625 -13.375 7.383 1 88 127 ASP B CA 1
ATOM 2773 C C . ASP B 1 127 ? -8.172 -13.977 8.711 1 88 127 ASP B C 1
ATOM 2775 O O . ASP B 1 127 ? -8.492 -13.453 9.781 1 88 127 ASP B O 1
ATOM 2779 N N . LEU B 1 128 ? -7.301 -14.969 8.625 1 87.88 128 LEU B N 1
ATOM 2780 C CA . LEU B 1 128 ? -7.047 -15.695 9.867 1 87.88 128 LEU B CA 1
ATOM 2781 C C . LEU B 1 128 ? -5.559 -15.711 10.195 1 87.88 128 LEU B C 1
ATOM 2783 O O . LEU B 1 128 ? -5.172 -15.984 11.336 1 87.88 128 LEU B O 1
ATOM 2787 N N . CYS B 1 129 ? -4.742 -15.336 9.172 1 89.38 129 CYS B N 1
ATOM 2788 C CA . CYS B 1 129 ? -3.326 -15.484 9.492 1 89.38 129 CYS B CA 1
ATOM 2789 C C . CYS B 1 129 ? -2.467 -14.648 8.547 1 89.38 129 CYS B C 1
ATOM 2791 O O . CYS B 1 129 ? -2.959 -14.133 7.547 1 89.38 129 CYS B O 1
ATOM 2793 N N . LEU B 1 130 ? -1.261 -14.508 8.945 1 91.38 130 LEU B N 1
ATOM 2794 C CA . LEU B 1 130 ? -0.193 -13.914 8.148 1 91.38 130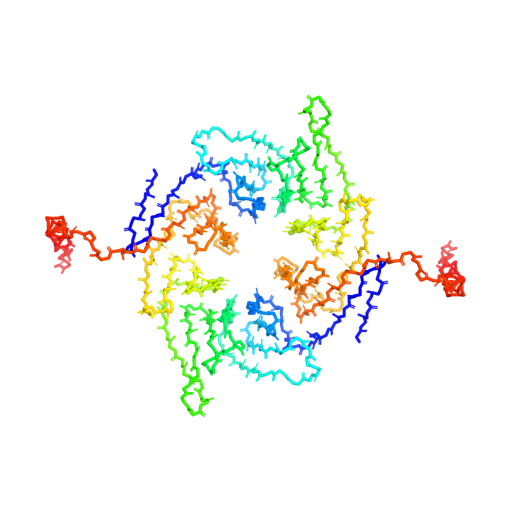 LEU B CA 1
ATOM 2795 C C . LEU B 1 130 ? 0.982 -14.883 8.016 1 91.38 130 LEU B C 1
ATOM 2797 O O . LEU B 1 130 ? 1.373 -15.523 8.992 1 91.38 130 LEU B O 1
ATOM 2801 N N . LYS B 1 131 ? 1.508 -15 6.809 1 93.62 131 LYS B N 1
ATOM 2802 C CA . LYS B 1 131 ? 2.645 -15.883 6.57 1 93.62 131 LYS B CA 1
ATOM 2803 C C . LYS B 1 131 ? 3.719 -15.188 5.738 1 93.62 131 LYS B C 1
ATOM 2805 O O . LYS B 1 131 ? 3.416 -14.297 4.945 1 93.62 131 LYS B O 1
ATOM 2810 N N . ILE B 1 132 ? 4.934 -15.57 6.004 1 94.06 132 ILE B N 1
ATOM 2811 C CA . ILE B 1 132 ? 6.066 -15.164 5.18 1 94.06 132 ILE B CA 1
ATOM 2812 C C . ILE B 1 132 ? 6.734 -16.406 4.578 1 94.06 132 ILE B C 1
ATOM 2814 O O . ILE B 1 132 ? 7.02 -17.359 5.289 1 94.06 132 ILE B O 1
ATOM 2818 N N . TYR B 1 133 ? 6.855 -16.375 3.285 1 95.44 133 TYR B N 1
ATOM 2819 C CA . TYR B 1 133 ? 7.469 -17.453 2.498 1 95.44 133 TYR B CA 1
ATOM 2820 C C . TYR B 1 133 ? 8.781 -16.984 1.88 1 95.44 133 TYR B C 1
ATOM 2822 O O . TYR B 1 133 ? 8.852 -15.906 1.288 1 95.44 133 TYR B O 1
ATOM 2830 N N . ASP B 1 134 ? 9.852 -17.75 2.113 1 93.31 134 ASP B N 1
ATOM 2831 C CA . ASP B 1 134 ? 11.117 -17.516 1.435 1 93.31 134 ASP B CA 1
ATOM 2832 C C . ASP B 1 134 ? 11.188 -18.266 0.108 1 93.31 134 ASP B C 1
ATOM 2834 O O . ASP B 1 134 ? 11.289 -19.484 0.089 1 93.31 134 ASP B O 1
ATOM 2838 N N . SER B 1 135 ? 11.172 -17.531 -0.958 1 95.06 135 SER B N 1
ATOM 2839 C CA . SER B 1 135 ? 11.086 -18.141 -2.281 1 95.06 135 SER B CA 1
ATOM 2840 C C . SER B 1 135 ? 12.398 -18.797 -2.674 1 95.06 135 SER B C 1
ATOM 2842 O O . SER B 1 135 ? 12.445 -19.594 -3.621 1 95.06 135 SER B O 1
ATOM 2844 N N . GLN B 1 136 ? 13.453 -18.469 -2.008 1 91.38 136 GLN B N 1
ATOM 2845 C CA . GLN B 1 136 ? 14.734 -19.125 -2.266 1 91.38 136 GLN B CA 1
ATOM 2846 C C . GLN B 1 136 ? 14.789 -20.5 -1.619 1 91.38 136 GLN B C 1
ATOM 2848 O O . GLN B 1 136 ? 15.094 -21.5 -2.287 1 91.38 136 GLN B O 1
ATOM 2853 N N . SER B 1 137 ? 14.477 -20.547 -0.375 1 89.94 137 SER B N 1
ATOM 2854 C CA . SER B 1 137 ? 14.5 -21.828 0.329 1 89.94 137 SER B CA 1
ATOM 2855 C C . SER B 1 137 ? 13.188 -22.578 0.144 1 89.94 137 SER B C 1
ATOM 2857 O O . SER B 1 137 ? 13.086 -23.766 0.495 1 89.94 137 SER B O 1
ATOM 2859 N N . LYS B 1 138 ? 12.203 -21.906 -0.391 1 93.25 138 LYS B N 1
ATOM 2860 C CA . LYS B 1 138 ? 10.883 -22.469 -0.659 1 93.25 138 LYS B CA 1
ATOM 2861 C C . LYS B 1 138 ? 10.234 -23 0.62 1 93.25 138 LYS B C 1
ATOM 2863 O O . LYS B 1 138 ? 9.758 -24.141 0.657 1 93.25 138 LYS B O 1
ATOM 2868 N N . THR B 1 139 ? 10.305 -22.156 1.633 1 90.88 139 THR B N 1
ATOM 2869 C CA . THR B 1 139 ? 9.75 -22.531 2.928 1 90.88 139 THR B CA 1
ATOM 2870 C C . THR B 1 139 ? 9.023 -21.359 3.566 1 90.88 139 THR B C 1
ATOM 2872 O O . THR B 1 139 ? 9.398 -20.203 3.367 1 90.88 139 THR B O 1
ATOM 2875 N N . ILE B 1 140 ? 7.977 -21.766 4.27 1 91.62 140 ILE B N 1
ATOM 2876 C CA . ILE B 1 140 ? 7.309 -20.781 5.102 1 91.62 140 ILE B CA 1
ATOM 2877 C C . ILE B 1 140 ? 8.148 -20.484 6.344 1 91.62 140 ILE B C 1
ATOM 2879 O O . ILE B 1 140 ? 8.438 -21.406 7.129 1 91.62 140 ILE B O 1
ATOM 2883 N N . ILE B 1 141 ? 8.531 -19.266 6.559 1 88.69 141 ILE B N 1
ATOM 2884 C CA . ILE B 1 141 ? 9.469 -18.969 7.641 1 88.69 141 ILE B CA 1
ATOM 2885 C C . ILE B 1 141 ? 8.734 -18.328 8.805 1 88.69 141 ILE B C 1
ATOM 2887 O O . ILE B 1 141 ? 9.266 -18.234 9.914 1 88.69 141 ILE B O 1
ATOM 2891 N N . THR B 1 142 ? 7.488 -17.906 8.57 1 86.12 142 THR B N 1
ATOM 2892 C CA . THR B 1 142 ? 6.711 -17.281 9.633 1 86.12 142 THR B CA 1
ATOM 2893 C C . THR B 1 142 ? 5.223 -17.562 9.453 1 86.12 142 THR B C 1
ATOM 2895 O O . THR B 1 142 ? 4.723 -17.594 8.328 1 86.12 142 THR B O 1
ATOM 2898 N N . HIS B 1 143 ? 4.641 -17.797 10.562 1 87.06 143 HIS B N 1
ATOM 2899 C CA . HIS B 1 143 ? 3.189 -17.938 10.641 1 87.06 143 HIS B CA 1
ATOM 2900 C C . HIS B 1 143 ? 2.637 -17.234 11.875 1 87.06 143 HIS B C 1
ATOM 2902 O O . HIS B 1 143 ? 3.039 -17.531 13 1 87.06 143 HIS B O 1
ATOM 2908 N N . LEU B 1 144 ? 1.776 -16.266 11.609 1 83.44 144 LEU B N 1
ATOM 2909 C CA . LEU B 1 144 ? 1.133 -15.539 12.695 1 83.44 144 LEU B CA 1
ATOM 2910 C C . LEU B 1 144 ? -0.385 -15.625 12.578 1 83.44 144 LEU B C 1
ATOM 2912 O O . LEU B 1 144 ? -0.954 -15.273 11.547 1 83.44 144 LEU B O 1
ATOM 2916 N N . ASP B 1 145 ? -0.949 -16.078 13.703 1 82.94 145 ASP B N 1
ATOM 2917 C CA . ASP B 1 145 ? -2.408 -16.094 13.711 1 82.94 145 ASP B CA 1
ATOM 2918 C C . ASP B 1 145 ? -2.967 -14.75 14.18 1 82.94 145 ASP B C 1
ATOM 2920 O O . ASP B 1 145 ? -2.361 -14.078 15.016 1 82.94 145 ASP B O 1
ATOM 2924 N N . ARG B 1 146 ? -4.09 -14.422 13.57 1 76.88 146 ARG B N 1
ATOM 2925 C CA . ARG B 1 146 ? -4.754 -13.203 14.031 1 76.88 146 ARG B CA 1
ATOM 2926 C C . ARG B 1 146 ? -5.191 -13.336 15.484 1 76.88 146 ARG B C 1
ATOM 2928 O O . ARG B 1 146 ? -5.668 -14.398 15.898 1 76.88 146 ARG B O 1
ATOM 2935 N N . ASP B 1 147 ? -4.777 -12.234 16.25 1 65.88 147 ASP B N 1
ATOM 2936 C CA . ASP B 1 147 ? -5.141 -12.273 17.656 1 65.88 147 ASP B CA 1
ATOM 2937 C C . ASP B 1 147 ? -6.656 -12.289 17.844 1 65.88 147 ASP B C 1
ATOM 2939 O O . ASP B 1 147 ? -7.375 -11.57 17.141 1 65.88 147 ASP B O 1
ATOM 2943 N N . LYS B 1 148 ? -7.285 -13.352 18.422 1 56.47 148 LYS B N 1
ATOM 2944 C CA . LYS B 1 148 ? -8.703 -13.539 18.703 1 56.47 148 LYS B CA 1
ATOM 2945 C C . LYS B 1 148 ? -9.281 -12.344 19.453 1 56.47 148 LYS B C 1
ATOM 2947 O O . LYS B 1 148 ? -10.453 -12 19.281 1 56.47 148 LYS B O 1
ATOM 2952 N N . GLU B 1 149 ? -8.555 -11.898 20.391 1 51.34 149 GLU B N 1
ATOM 2953 C CA . GLU B 1 149 ? -9.133 -10.969 21.344 1 51.34 149 GLU B CA 1
ATOM 2954 C C . GLU B 1 149 ? -9.523 -9.656 20.672 1 51.34 149 GLU B C 1
ATOM 2956 O O . GLU B 1 149 ? -10.555 -9.07 21 1 51.34 149 GLU B O 1
ATOM 2961 N N . ASN B 1 150 ? -8.695 -9.211 19.984 1 49.56 150 ASN B N 1
ATOM 2962 C CA . ASN B 1 150 ? -8.898 -7.875 19.422 1 49.56 150 ASN B CA 1
ATOM 2963 C C . ASN B 1 150 ? -9.922 -7.891 18.297 1 49.56 150 ASN B C 1
ATOM 2965 O O . ASN B 1 150 ? -10.367 -6.836 17.828 1 49.56 150 ASN B O 1
ATOM 2969 N N . ASP B 1 151 ? -10.336 -9.078 17.875 1 49.91 151 ASP B N 1
ATOM 2970 C CA . ASP B 1 151 ? -10.93 -9.398 16.578 1 49.91 151 ASP B CA 1
ATOM 2971 C C . ASP B 1 151 ? -12.453 -9.289 16.625 1 49.91 151 ASP B C 1
ATOM 2973 O O . ASP B 1 151 ? -13.102 -9.211 15.578 1 49.91 151 ASP B O 1
ATOM 2977 N N . TYR B 1 152 ? -12.945 -9.57 17.797 1 44.25 152 TYR B N 1
ATOM 2978 C CA . TYR B 1 152 ? -14.391 -9.773 17.766 1 44.25 152 TYR B CA 1
ATOM 2979 C C . TYR B 1 152 ? -15.102 -8.523 17.25 1 44.25 152 TYR B C 1
ATOM 2981 O O . TYR B 1 152 ? -16.219 -8.609 16.719 1 44.25 152 TYR B O 1
ATOM 2989 N N . ARG B 1 153 ? -14.602 -7.496 17.578 1 44.28 153 ARG B N 1
ATOM 2990 C CA . ARG B 1 153 ? -15.484 -6.367 17.297 1 44.28 153 ARG B CA 1
ATOM 2991 C C . ARG B 1 153 ? -15.266 -5.84 15.891 1 44.28 153 ARG B C 1
ATOM 2993 O O . ARG B 1 153 ? -16.031 -4.996 15.414 1 44.28 153 ARG B O 1
ATOM 3000 N N . ILE B 1 154 ? -14.117 -6.145 15.391 1 50.25 154 ILE B N 1
ATOM 3001 C CA . ILE B 1 154 ? -13.836 -5.383 14.18 1 50.25 154 ILE B CA 1
ATOM 3002 C C . ILE B 1 154 ? -14.203 -6.211 12.953 1 50.25 154 ILE B C 1
ATOM 3004 O O . ILE B 1 154 ? -13.734 -7.344 12.797 1 50.25 154 ILE B O 1
ATOM 3008 N N . LYS B 1 155 ? -15.273 -6.008 12.383 1 50.59 155 LYS B N 1
ATOM 3009 C CA . LYS B 1 155 ? -15.648 -6.59 11.094 1 50.59 155 LYS B CA 1
ATOM 3010 C C . LYS B 1 155 ? -14.43 -6.781 10.203 1 50.59 155 LYS B C 1
ATOM 3012 O O . LYS B 1 155 ? -13.688 -5.828 9.945 1 50.59 155 LYS B O 1
ATOM 3017 N N . LEU B 1 156 ? -14.016 -8.047 10.094 1 49.91 156 LEU B N 1
ATOM 3018 C CA . LEU B 1 156 ? -12.852 -8.523 9.359 1 49.91 156 LEU B CA 1
ATOM 3019 C C . LEU B 1 156 ? -12.641 -7.699 8.094 1 49.91 156 LEU B C 1
ATOM 3021 O O . LEU B 1 156 ? -11.5 -7.43 7.707 1 49.91 156 LEU B O 1
ATOM 3025 N N . ASP B 1 157 ? -13.875 -7.566 7.395 1 50.72 157 ASP B N 1
ATOM 3026 C CA . ASP B 1 157 ? -13.812 -6.914 6.09 1 50.72 157 ASP B CA 1
ATOM 3027 C C . ASP B 1 157 ? -13.242 -5.504 6.211 1 50.72 157 ASP B C 1
ATOM 3029 O O . ASP B 1 157 ? -12.844 -4.902 5.207 1 50.72 157 ASP B O 1
ATOM 3033 N N . LEU B 1 158 ? -13.328 -5.117 7.59 1 51.22 158 LEU B N 1
ATOM 3034 C CA . LEU B 1 158 ? -12.898 -3.744 7.824 1 51.22 158 LEU B CA 1
ATOM 3035 C C . LEU B 1 158 ? -11.422 -3.695 8.211 1 51.22 158 LEU B C 1
ATOM 3037 O O . LEU B 1 158 ? -10.828 -2.617 8.273 1 51.22 158 LEU B O 1
ATOM 3041 N N . TYR B 1 159 ? -10.898 -4.973 8.516 1 54.88 159 TYR B N 1
ATOM 3042 C CA . TYR B 1 159 ? -9.539 -4.949 9.039 1 54.88 159 TYR B CA 1
ATOM 3043 C C . TYR B 1 159 ? -8.523 -5.113 7.914 1 54.88 159 TYR B C 1
ATOM 3045 O O . TYR B 1 159 ? -8.375 -6.203 7.355 1 54.88 159 TYR B O 1
ATOM 3053 N N . GLN B 1 160 ? -8.133 -3.973 7.523 1 71.38 160 GLN B N 1
ATOM 3054 C CA . GLN B 1 160 ? -7.152 -4.027 6.441 1 71.38 160 GLN B CA 1
ATOM 3055 C C . GLN B 1 160 ? -5.742 -4.25 6.98 1 71.38 160 GLN B C 1
ATOM 3057 O O . GLN B 1 160 ? -5.375 -3.693 8.016 1 71.38 160 GLN B O 1
ATOM 3062 N N . CYS B 1 161 ? -5.176 -5.445 6.734 1 86.06 161 CYS B N 1
ATOM 3063 C CA . CYS B 1 161 ? -3.754 -5.672 6.957 1 86.06 161 CYS B CA 1
ATOM 3064 C C . CYS B 1 161 ? -2.914 -4.934 5.922 1 86.06 161 CYS B C 1
ATOM 3066 O O . CYS B 1 161 ? -3.309 -4.828 4.762 1 86.06 161 CYS B O 1
ATOM 3068 N N . SER B 1 162 ? -1.89 -4.336 6.414 1 89.94 162 SER B N 1
ATOM 3069 C CA . SER B 1 162 ? -0.995 -3.67 5.473 1 89.94 162 SER B CA 1
ATOM 3070 C C . SER B 1 162 ? 0.46 -4.043 5.734 1 89.94 162 SER B C 1
ATOM 3072 O O . SER B 1 162 ? 0.825 -4.391 6.859 1 89.94 162 SER B O 1
ATOM 3074 N N . PHE B 1 163 ? 1.201 -4.012 4.699 1 92.44 163 PHE B N 1
ATOM 3075 C CA . PHE B 1 163 ? 2.623 -4.328 4.754 1 92.44 163 PHE B CA 1
ATOM 3076 C C . PHE B 1 163 ? 3.465 -3.113 4.379 1 92.44 163 PHE B C 1
ATOM 3078 O O . PHE B 1 163 ? 3.191 -2.447 3.381 1 92.44 163 PHE B O 1
ATOM 3085 N N . THR B 1 164 ? 4.453 -2.865 5.242 1 90.88 164 THR B N 1
ATOM 3086 C CA . THR B 1 164 ? 5.438 -1.838 4.914 1 90.88 164 THR B CA 1
ATOM 3087 C C . THR B 1 164 ? 6.848 -2.309 5.254 1 90.88 164 THR B C 1
ATOM 3089 O O . THR B 1 164 ? 7.148 -2.598 6.414 1 90.88 164 THR B O 1
ATOM 3092 N N . TRP B 1 165 ? 7.684 -2.346 4.262 1 92.19 165 TRP B N 1
ATOM 3093 C CA . TRP B 1 165 ? 9.062 -2.77 4.496 1 92.19 165 TRP B CA 1
ATOM 3094 C C . TRP B 1 165 ? 9.93 -1.593 4.93 1 92.19 165 TRP B C 1
ATOM 3096 O O . TRP B 1 165 ? 9.969 -0.562 4.254 1 92.19 165 TRP B O 1
ATOM 3106 N N . ARG B 1 166 ? 10.531 -1.786 6.039 1 89.31 166 ARG B N 1
ATOM 3107 C CA . ARG B 1 166 ? 11.492 -0.791 6.504 1 89.31 166 ARG B CA 1
ATOM 3108 C C . ARG B 1 166 ? 12.82 -0.918 5.758 1 89.31 166 ARG B C 1
ATOM 3110 O O . ARG B 1 166 ? 13.445 0.087 5.418 1 89.31 166 ARG B O 1
ATOM 3117 N N . ASP B 1 167 ? 13.281 -2.109 5.66 1 90.25 167 ASP B N 1
ATOM 3118 C CA . ASP B 1 167 ? 14.461 -2.5 4.887 1 90.25 167 ASP B CA 1
ATOM 3119 C C . ASP B 1 167 ? 14.297 -3.904 4.312 1 90.25 167 ASP B C 1
ATOM 3121 O O . ASP B 1 167 ? 13.188 -4.445 4.281 1 90.25 167 ASP B O 1
ATOM 3125 N N . ASN B 1 168 ? 15.344 -4.488 3.871 1 90.75 168 ASN B N 1
ATOM 3126 C CA . ASN B 1 168 ? 15.219 -5.738 3.129 1 90.75 168 ASN B CA 1
ATOM 3127 C C . ASN B 1 168 ? 14.977 -6.922 4.059 1 90.75 168 ASN B C 1
ATOM 3129 O O . ASN B 1 168 ? 14.734 -8.039 3.6 1 90.75 168 ASN B O 1
ATOM 3133 N N . ARG B 1 169 ? 14.914 -6.633 5.363 1 90.62 169 ARG B N 1
ATOM 3134 C CA . ARG B 1 169 ? 14.758 -7.75 6.289 1 90.62 169 ARG B CA 1
ATOM 3135 C C . ARG B 1 169 ? 13.758 -7.418 7.387 1 90.62 169 ARG B C 1
ATOM 3137 O O . ARG B 1 169 ? 13.484 -8.242 8.266 1 90.62 169 ARG B O 1
ATOM 3144 N N . THR B 1 170 ? 13.25 -6.234 7.332 1 90.31 170 THR B N 1
ATOM 3145 C CA . THR B 1 170 ? 12.344 -5.812 8.391 1 90.31 170 THR B CA 1
ATOM 3146 C C . THR B 1 170 ? 11 -5.375 7.809 1 90.31 170 THR B C 1
ATOM 3148 O O . THR B 1 170 ? 10.938 -4.41 7.043 1 90.31 170 THR B O 1
ATOM 3151 N N . LEU B 1 171 ? 9.977 -6.043 8.219 1 91.75 171 LEU B N 1
ATOM 3152 C CA . LEU B 1 171 ? 8.617 -5.816 7.75 1 91.75 171 LEU B CA 1
ATOM 3153 C C . LEU B 1 171 ? 7.73 -5.293 8.875 1 91.75 171 LEU B C 1
ATOM 3155 O O . LEU B 1 171 ? 7.715 -5.855 9.969 1 91.75 171 LEU B O 1
ATOM 3159 N N . LEU B 1 172 ? 7.09 -4.18 8.602 1 90.31 172 LEU B N 1
ATOM 3160 C CA . LEU B 1 172 ? 6.062 -3.67 9.5 1 90.31 172 LEU B CA 1
ATOM 3161 C C . LEU B 1 172 ? 4.676 -4.125 9.055 1 90.31 172 LEU B C 1
ATOM 3163 O O . LEU B 1 172 ? 4.316 -3.977 7.887 1 90.31 172 LEU B O 1
ATOM 3167 N N . VAL B 1 173 ? 3.943 -4.672 9.992 1 89.94 173 VAL B N 1
ATOM 3168 C CA . VAL B 1 173 ? 2.605 -5.176 9.711 1 89.94 173 VAL B CA 1
ATOM 3169 C C . VAL B 1 173 ? 1.586 -4.473 10.602 1 89.94 173 VAL B C 1
ATOM 3171 O O . VAL B 1 173 ? 1.72 -4.473 11.828 1 89.94 173 VAL B O 1
ATOM 3174 N N . SER B 1 174 ? 0.678 -3.807 9.945 1 88.75 174 SER B N 1
ATOM 3175 C CA . SER B 1 174 ? -0.481 -3.352 10.711 1 88.75 174 SER B CA 1
ATOM 3176 C C . SER B 1 174 ? -1.65 -4.32 10.57 1 88.75 174 SER B C 1
ATOM 3178 O O . SER B 1 174 ? -1.986 -4.738 9.461 1 88.75 174 SER B O 1
ATOM 3180 N N . TRP B 1 175 ? -2.166 -4.703 11.648 1 85.69 175 TRP B N 1
ATOM 3181 C CA . TRP B 1 175 ? -3.303 -5.617 11.688 1 85.69 175 TRP B CA 1
ATOM 3182 C C . TRP B 1 175 ? -4.246 -5.266 12.828 1 85.69 175 TRP B C 1
ATOM 3184 O O . TRP B 1 175 ? -3.889 -5.414 14 1 85.69 175 TRP B O 1
ATOM 3194 N N . GLY B 1 176 ? -5.461 -4.852 12.438 1 81.94 176 GLY B N 1
ATOM 3195 C CA . GLY B 1 176 ? -6.332 -4.312 13.469 1 81.94 176 GLY B CA 1
ATOM 3196 C C . GLY B 1 176 ? -5.789 -3.047 14.109 1 81.94 176 GLY B C 1
ATOM 3197 O O . GLY B 1 176 ? -5.504 -2.07 13.414 1 81.94 176 GLY B O 1
ATOM 3198 N N . ASN B 1 177 ? -5.523 -3.119 15.375 1 83.25 177 ASN B N 1
ATOM 3199 C CA . ASN B 1 177 ? -5.035 -1.939 16.078 1 83.25 177 ASN B CA 1
ATOM 3200 C C . ASN B 1 177 ? -3.584 -2.109 16.516 1 83.25 177 ASN B C 1
ATOM 3202 O O . ASN B 1 177 ? -3.094 -1.36 17.359 1 83.25 177 ASN B O 1
ATOM 3206 N N . SER B 1 178 ? -2.99 -3.021 15.875 1 82.44 178 SER B N 1
ATOM 3207 C CA . SER B 1 178 ? -1.622 -3.322 16.281 1 82.44 178 SER B CA 1
ATOM 3208 C C . SER B 1 178 ? -0.653 -3.186 15.117 1 82.44 178 SER B C 1
ATOM 3210 O O . SER B 1 178 ? -1.038 -3.367 13.961 1 82.44 178 SER B O 1
ATOM 3212 N N . ILE B 1 179 ? 0.546 -2.826 15.492 1 86.81 179 ILE B N 1
ATOM 3213 C CA . ILE B 1 179 ? 1.65 -2.818 14.539 1 86.81 179 ILE B CA 1
ATOM 3214 C C . ILE B 1 179 ? 2.725 -3.809 14.984 1 86.81 179 ILE B C 1
ATOM 3216 O O . ILE B 1 179 ? 3.217 -3.73 16.109 1 86.81 179 ILE B O 1
ATOM 3220 N N . LYS B 1 180 ? 2.996 -4.703 14.133 1 85.12 180 LYS B N 1
ATOM 3221 C CA . LYS B 1 180 ? 4.027 -5.699 14.414 1 85.12 180 LYS B CA 1
ATOM 3222 C C . LYS B 1 180 ? 5.27 -5.457 13.562 1 85.12 180 LYS B C 1
ATOM 3224 O O . LYS B 1 180 ? 5.16 -5.129 12.375 1 85.12 180 LYS B O 1
ATOM 3229 N N . ILE B 1 181 ? 6.41 -5.617 14.25 1 87.56 181 ILE B N 1
ATOM 3230 C CA . ILE B 1 181 ? 7.68 -5.535 13.539 1 87.56 181 ILE B CA 1
ATOM 3231 C C . ILE B 1 181 ? 8.258 -6.938 13.359 1 87.56 181 ILE B C 1
ATOM 3233 O O . ILE B 1 181 ? 8.578 -7.621 14.336 1 87.56 181 ILE B O 1
ATOM 3237 N N . CYS B 1 182 ? 8.375 -7.309 12.117 1 88.44 182 CYS B N 1
ATOM 3238 C CA . CYS B 1 182 ? 8.914 -8.617 11.789 1 88.44 182 CYS B CA 1
ATOM 3239 C C . CYS B 1 182 ? 10.328 -8.5 11.219 1 88.44 182 CYS B C 1
ATOM 3241 O O . CYS B 1 182 ? 10.516 -7.992 10.117 1 88.44 182 CYS B O 1
ATOM 3243 N N . SER B 1 183 ? 11.297 -9 11.984 1 88.75 183 SER B N 1
ATOM 3244 C CA . SER B 1 183 ? 12.688 -9 11.531 1 88.75 183 SER B CA 1
ATOM 3245 C C . SER B 1 183 ? 13.117 -10.391 11.078 1 88.75 183 SER B C 1
ATOM 3247 O O . SER B 1 183 ? 13.133 -11.336 11.867 1 88.75 183 SER B O 1
ATOM 3249 N N . ILE B 1 184 ? 13.422 -10.453 9.812 1 87.5 184 ILE B N 1
ATOM 3250 C CA . ILE B 1 184 ? 13.82 -11.734 9.234 1 87.5 184 ILE B CA 1
ATOM 3251 C C . ILE B 1 184 ? 15.32 -11.945 9.422 1 87.5 184 ILE B C 1
ATOM 3253 O O . ILE B 1 184 ? 16.125 -11.156 8.93 1 87.5 184 ILE B O 1
ATOM 3257 N N . ARG B 1 185 ? 15.695 -12.883 10.211 1 81.19 185 ARG B N 1
ATOM 3258 C CA . ARG B 1 185 ? 17.094 -13.133 10.508 1 81.19 185 ARG B CA 1
ATOM 3259 C C . ARG B 1 185 ? 17.609 -14.352 9.75 1 81.19 185 ARG B C 1
ATOM 3261 O O . ARG B 1 185 ? 16.875 -15.305 9.508 1 81.19 185 ARG B O 1
ATOM 3268 N N . GLN B 1 186 ? 18.766 -14.102 9.031 1 66 186 GLN B N 1
ATOM 3269 C CA . GLN B 1 186 ? 19.375 -15.25 8.375 1 66 186 GLN B CA 1
ATOM 3270 C C . GLN B 1 186 ? 19.875 -16.266 9.406 1 66 186 GLN B C 1
ATOM 3272 O O . GLN B 1 186 ? 20.422 -15.883 10.445 1 66 186 GLN B O 1
ATOM 3277 N N . ARG B 1 187 ? 19.25 -17.312 9.523 1 51.97 187 ARG B N 1
ATOM 3278 C CA . ARG B 1 187 ? 19.828 -18.328 10.383 1 51.97 187 ARG B CA 1
ATOM 3279 C C . ARG B 1 187 ? 21.266 -18.641 9.977 1 51.97 187 ARG B C 1
ATOM 3281 O O . ARG B 1 187 ? 21.547 -18.969 8.812 1 51.97 187 ARG B O 1
ATOM 3288 N N . ASN B 1 188 ? 22.188 -17.828 10.312 1 44.12 188 ASN B N 1
ATOM 3289 C CA . ASN B 1 188 ? 23.516 -18.406 10.188 1 44.12 188 ASN B CA 1
ATOM 3290 C C . ASN B 1 188 ? 23.578 -19.781 10.836 1 44.12 188 ASN B C 1
ATOM 3292 O O . ASN B 1 188 ? 23.203 -19.953 12 1 44.12 188 ASN B O 1
ATOM 3296 N N . PHE B 1 189 ? 23.406 -20.812 10.125 1 37.41 189 PHE B N 1
ATOM 3297 C CA . PHE B 1 189 ? 23.734 -22.156 10.594 1 37.41 189 PHE B CA 1
ATOM 3298 C C . PHE B 1 189 ? 25 -22.141 11.461 1 37.41 189 PHE B C 1
ATOM 3300 O O . PHE B 1 189 ? 25.391 -23.172 12 1 37.41 189 PHE B O 1
ATOM 3307 N N . ASP B 1 190 ? 25.891 -21.234 11.414 1 36.44 190 ASP B N 1
ATOM 3308 C CA . ASP B 1 190 ? 27.078 -21.547 12.195 1 36.44 190 ASP B CA 1
ATOM 3309 C C . ASP B 1 190 ? 26.812 -21.406 13.688 1 36.44 190 ASP B C 1
ATOM 3311 O O . ASP B 1 190 ? 27.719 -21.531 14.508 1 36.44 190 ASP B O 1
ATOM 3315 N N . SER B 1 191 ? 25.938 -20.625 14.195 1 35.41 191 SER B N 1
ATOM 3316 C CA . SER B 1 191 ? 25.938 -20.766 15.648 1 35.41 191 SER B CA 1
ATOM 3317 C C . SER B 1 191 ? 25.359 -22.109 16.062 1 35.41 191 SER B C 1
ATOM 3319 O O . SER B 1 191 ? 24.516 -22.672 15.359 1 35.41 191 SER B O 1
ATOM 3321 N N . GLU B 1 192 ? 25.875 -22.875 17.109 1 31.77 192 GLU B N 1
ATOM 3322 C CA . GLU B 1 192 ? 25.594 -24.094 17.875 1 31.77 192 GLU B CA 1
ATOM 3323 C C . GLU B 1 192 ? 24.125 -24.203 18.219 1 31.77 192 GLU B C 1
ATOM 3325 O O . GLU B 1 192 ? 23.516 -23.25 18.703 1 31.77 192 GLU B O 1
ATOM 3330 N N . LEU B 1 193 ? 23.281 -25.047 17.625 1 31.38 193 LEU B N 1
ATOM 3331 C CA . LEU B 1 193 ? 22.141 -25.781 18.156 1 31.38 193 LEU B CA 1
ATOM 3332 C C . LEU B 1 193 ? 22.297 -26 19.656 1 31.38 193 LEU B C 1
ATOM 3334 O O . LEU B 1 193 ? 23.094 -26.844 20.078 1 31.38 193 LEU B O 1
ATOM 3338 N N . SER B 1 194 ? 22.453 -25.219 20.531 1 31.89 194 SER B N 1
ATOM 3339 C CA . SER B 1 194 ? 22.219 -25.859 21.828 1 31.89 194 SER B CA 1
ATOM 3340 C C . SER B 1 194 ? 20.938 -26.688 21.812 1 31.89 194 SER B C 1
ATOM 3342 O O . SER B 1 194 ? 19.875 -26.203 21.453 1 31.89 194 SER B O 1
ATOM 3344 N N . LEU B 1 195 ? 20.875 -28.078 21.531 1 30.09 195 LEU B N 1
ATOM 3345 C CA . LEU B 1 195 ? 20.156 -29.344 21.672 1 30.09 195 LEU B CA 1
ATOM 3346 C C . LEU B 1 195 ? 19.141 -29.266 22.797 1 30.09 195 LEU B C 1
ATOM 3348 O O . LEU B 1 195 ? 18.172 -30.031 22.828 1 30.09 195 LEU B O 1
ATOM 3352 N N . THR B 1 196 ? 19.359 -28.562 23.844 1 30.86 196 THR B N 1
ATOM 3353 C CA . THR B 1 196 ? 18.531 -28.656 25.047 1 30.86 196 THR B CA 1
ATOM 3354 C C . THR B 1 196 ? 17.125 -28.156 24.781 1 30.86 196 THR B C 1
ATOM 3356 O O . THR B 1 196 ? 16.141 -28.734 25.266 1 30.86 196 THR B O 1
ATOM 3359 N N . GLN B 1 197 ? 16.953 -27.031 24.141 1 29.02 197 GLN B N 1
ATOM 3360 C CA . GLN B 1 197 ? 15.57 -26.594 24.266 1 29.02 197 GLN B CA 1
ATOM 3361 C C . GLN B 1 197 ? 14.695 -27.188 23.172 1 29.02 197 GLN B C 1
ATOM 3363 O O . GLN B 1 197 ? 13.469 -27.156 23.25 1 29.02 197 GLN B O 1
ATOM 3368 N N . ALA B 1 198 ? 15.219 -27.844 22.062 1 29.42 198 ALA B N 1
ATOM 3369 C CA . ALA B 1 198 ? 14.367 -28.641 21.188 1 29.42 198 ALA B CA 1
ATOM 3370 C C . ALA B 1 198 ? 13.805 -29.859 21.922 1 29.42 198 ALA B C 1
ATOM 3372 O O . ALA B 1 198 ? 12.664 -30.266 21.688 1 29.42 198 ALA B O 1
ATOM 3373 N N . MET B 1 199 ? 14.484 -30.422 22.828 1 30.11 199 MET B N 1
ATOM 3374 C CA . MET B 1 199 ? 14.023 -31.547 23.625 1 30.11 199 MET B CA 1
ATOM 3375 C C . MET B 1 199 ? 12.867 -31.141 24.516 1 30.11 199 MET B C 1
ATOM 3377 O O . MET B 1 199 ? 11.961 -31.953 24.766 1 30.11 199 MET B O 1
ATOM 3381 N N . MET B 1 200 ? 12.875 -30.016 24.969 1 30.62 200 MET B N 1
ATOM 3382 C CA . MET B 1 200 ? 11.797 -29.781 25.922 1 30.62 200 MET B CA 1
ATOM 3383 C C . MET B 1 200 ? 10.477 -29.547 25.188 1 30.62 200 MET B C 1
ATOM 3385 O O . MET B 1 200 ? 9.43 -30.016 25.641 1 30.62 200 MET B O 1
ATOM 3389 N N . VAL B 1 201 ? 10.516 -28.875 24.062 1 30.08 201 VAL B N 1
ATOM 3390 C CA . VAL B 1 201 ? 9.156 -28.641 23.594 1 30.08 201 VAL B CA 1
ATOM 3391 C C . VAL B 1 201 ? 8.656 -29.859 22.812 1 30.08 201 VAL B C 1
ATOM 3393 O O . VAL B 1 201 ? 7.457 -30 22.578 1 30.08 201 VAL B O 1
ATOM 3396 N N . GLN B 1 202 ? 9.422 -30.75 22.359 1 30.2 202 GLN B N 1
ATOM 3397 C CA . GLN B 1 202 ? 8.82 -32.031 21.969 1 30.2 202 GLN B CA 1
ATOM 3398 C C . GLN B 1 202 ? 7.996 -32.594 23.109 1 30.2 202 GLN B C 1
ATOM 3400 O O . GLN B 1 202 ? 6.965 -33.25 22.875 1 30.2 202 GLN B O 1
ATOM 3405 N N . GLU B 1 203 ? 8.508 -32.531 24.234 1 30.53 203 GLU B N 1
ATOM 3406 C CA . GLU B 1 203 ? 7.746 -33.219 25.281 1 30.53 203 GLU B CA 1
ATOM 3407 C C . GLU B 1 203 ? 6.371 -32.562 25.469 1 30.53 203 GLU B C 1
ATOM 3409 O O . GLU B 1 203 ? 5.379 -33.25 25.656 1 30.53 203 GLU B O 1
ATOM 3414 N N . ARG B 1 204 ? 6.32 -31.266 25.516 1 28.3 204 ARG B N 1
ATOM 3415 C CA . ARG B 1 204 ? 5 -30.828 25.953 1 28.3 204 ARG B CA 1
ATOM 3416 C C . ARG B 1 204 ? 4.004 -30.859 24.812 1 28.3 204 ARG B C 1
ATOM 3418 O O . ARG B 1 204 ? 2.789 -30.859 25.031 1 28.3 204 ARG B O 1
ATOM 3425 N N . ILE B 1 205 ? 4.449 -30.797 23.562 1 28.23 205 ILE B N 1
ATOM 3426 C CA . ILE B 1 205 ? 3.418 -30.938 22.531 1 28.23 205 ILE B CA 1
ATOM 3427 C C . ILE B 1 205 ? 2.879 -32.375 22.547 1 28.23 205 ILE B C 1
ATOM 3429 O O . ILE B 1 205 ? 1.8 -32.625 22.016 1 28.23 205 ILE B O 1
ATOM 3433 N N . ARG B 1 206 ? 3.602 -33.312 23 1 27.02 206 ARG B N 1
ATOM 3434 C CA . ARG B 1 206 ? 2.984 -34.656 23.031 1 27.02 206 ARG B CA 1
ATOM 3435 C C . ARG B 1 206 ? 1.78 -34.656 23.969 1 27.02 206 ARG B C 1
ATOM 3437 O O . ARG B 1 206 ? 0.849 -35.469 23.766 1 27.02 206 ARG B O 1
ATOM 3444 N N . LYS B 1 207 ? 1.812 -34.094 25.094 1 27.44 207 LYS B N 1
ATOM 3445 C CA . LYS B 1 207 ? 0.81 -34.531 26.062 1 27.44 207 LYS B CA 1
ATOM 3446 C C . LYS B 1 207 ? -0.569 -33.969 25.719 1 27.44 207 LYS B C 1
ATOM 3448 O O . LYS B 1 207 ? -1.582 -34.625 25.922 1 27.44 207 LYS B O 1
ATOM 3453 N N . TYR B 1 208 ? -0.828 -32.719 25.453 1 26.8 208 TYR B N 1
ATOM 3454 C CA . TYR B 1 208 ? -2.262 -32.469 25.578 1 26.8 208 TYR B CA 1
ATOM 3455 C C . TYR B 1 208 ? -3.014 -32.969 24.359 1 26.8 208 TYR B C 1
ATOM 3457 O O . TYR B 1 208 ? -2.986 -32.344 23.297 1 26.8 208 TYR B O 1
ATOM 3465 N N . TYR B 1 209 ? -2.686 -34.312 23.844 1 24.94 209 TYR B N 1
ATOM 3466 C CA . TYR B 1 209 ? -3.617 -35.156 23.125 1 24.94 209 TYR B CA 1
ATOM 3467 C C . TYR B 1 209 ? -4.98 -35.188 23.797 1 24.94 209 TYR B C 1
ATOM 3469 O O . TYR B 1 209 ? -5.086 -35.469 25 1 24.94 209 TYR B O 1
ATOM 3477 N N . VAL B 1 210 ? -5.871 -34.125 23.719 1 25.19 210 VAL B N 1
ATOM 3478 C CA . VAL B 1 210 ? -7.215 -34.344 24.25 1 25.19 210 VAL B CA 1
ATOM 3479 C C . VAL B 1 210 ? -7.742 -35.719 23.766 1 25.19 210 VAL B C 1
ATOM 3481 O O . VAL B 1 210 ? -7.688 -36 22.562 1 25.19 210 VAL B O 1
ATOM 3484 N N . GLU B 1 211 ? -7.652 -36.719 24.547 1 23.19 211 GLU B N 1
ATOM 3485 C CA . GLU B 1 211 ? -8.344 -38.031 24.562 1 23.19 211 GLU B CA 1
ATOM 3486 C C . GLU B 1 211 ? -9.836 -37.844 24.312 1 23.19 211 GLU B C 1
ATOM 3488 O O . GLU B 1 211 ? -10.547 -37.25 25.141 1 23.19 211 GLU B O 1
ATOM 3493 N N . LEU B 1 212 ? -10.344 -37.281 23.125 1 20.36 212 LEU B N 1
ATOM 3494 C CA . LEU B 1 212 ? -11.742 -37.656 22.906 1 20.36 212 LEU B CA 1
ATOM 3495 C C . LEU B 1 212 ? -11.922 -39.156 23.031 1 20.36 212 LEU B C 1
ATOM 3497 O O . LEU B 1 212 ? -11.359 -39.938 22.234 1 20.36 212 LEU B O 1
ATOM 3501 N N . GLY B 1 213 ? -11.656 -39.625 24.203 1 21.58 213 GLY B N 1
ATOM 3502 C CA . GLY B 1 213 ? -12.461 -40.781 24.625 1 21.58 213 GLY B CA 1
ATOM 3503 C C . GLY B 1 213 ? -13.922 -40.438 24.844 1 21.58 213 GLY B C 1
ATOM 3504 O O . GLY B 1 213 ? -14.258 -39.281 25.078 1 21.58 213 GLY B O 1
#

InterPro domains:
  IPR015943 WD40/YVTN repeat-like-containing domain superfamily [G3DSA:2.130.10.10] (1-206)
  IPR036322 WD40-repeat-containing domain superfamily [SSF50978] (2-186)
  IPR045111 Vacuolar protein sorting-associated protein Vps41/Vps8 [PTHR12616] (13-193)
  IPR057780 Vps41, beta-propeller [PF23411] (17-194)

Nearest PDB structures (foldseek):
  8ae6-assembly1_Q  TM=7.115E-01  e=4.867E-05  Saccharomyces cerevisiae
  7mqa-assembly1_LT  TM=6.979E-01  e=4.718E-04  Homo sapiens
  8f5p-assembly1_F  TM=5.628E-01  e=1.902E-03  Leishmania tarentolae
  7mq8-assembly1_LT  TM=3.955E-01  e=1.962E-04  Homo sapiens
  6uro-assembly1_A  TM=5.148E-01  e=2.152E-02  Homo sapiens

Sequence (426 aa):
MYVLNIEGVNCSNTFNNLHRSSINQLSIDEKADFIASCSDYRVCIQEFYTTGEPHYTTTFERPVKALAIDPQYGTTSARRFVIGEADRLIFFEKNLLGRYRATCLQQARGVVRIANWFGNFIVWASDLCLKIYDSQSKTIITHLDRDKENDYRIKLDLYQCSFTWRDNRTLLVSWGNSIKICSIRQRNFDSELSLTQAMMVQERIRKYYVELGMYVLNIEGVNCSNTFNNLHRSSINQLSIDEKADFIASCSDYRVCIQEFYTTGEPHYTTTFERPVKALAIDPQYGTTSARRFVIGEADRLIFFEKNLLGRYRATCLQQARGVVRIANWFGNFIVWASDLCLKIYDSQSKTIITHLDRDKENDYRIKLDLYQCSFTWRDNRTLLVSWGNSIKICSIRQRNFDSELSLTQAMMVQERIRKYYVELG

pLDDT: mean 79.07, std 23.41, range [20.08, 98.81]

Radius of gyration: 23.55 Å; Cα contacts (8 Å, |Δi|>4): 980; chains: 2; bounding box: 59×74×55 Å

Solvent-accessible surface area (backbone atoms only — not comparable to full-atom values): 22672 Å² total; per-residue (Å²): 107,64,57,50,72,30,76,45,24,42,27,30,40,78,46,57,74,78,38,94,46,48,44,56,34,69,28,55,22,70,83,48,51,37,41,33,39,26,14,46,41,39,40,39,32,27,47,66,89,55,88,74,78,60,76,40,73,52,74,51,94,51,47,27,35,14,33,22,36,32,35,53,26,89,81,39,85,38,53,34,32,37,34,13,42,38,36,25,35,37,39,34,32,32,47,96,85,68,46,75,42,80,42,77,79,42,68,80,46,42,46,23,56,40,40,44,46,53,80,54,36,36,37,38,34,32,73,42,31,36,39,32,31,32,67,79,79,68,39,73,35,36,77,43,69,57,65,68,79,77,42,76,78,48,58,62,94,70,46,52,67,47,80,46,69,68,51,100,43,32,37,36,34,39,49,38,37,33,35,34,41,34,37,54,46,79,72,63,77,78,63,81,76,72,66,63,66,63,56,51,54,54,55,59,66,59,57,78,60,78,73,83,117,108,67,55,50,72,29,77,45,25,44,27,31,43,78,47,59,74,78,38,93,44,47,44,56,33,70,27,56,22,72,83,47,51,37,41,33,39,26,14,45,42,38,40,40,32,28,49,68,87,54,89,75,78,61,76,40,72,52,74,50,94,50,46,27,35,15,32,23,35,31,34,52,27,87,80,40,86,38,52,32,34,37,35,12,44,37,35,25,34,36,38,35,33,32,45,98,86,68,47,76,42,80,44,75,80,43,68,81,47,43,45,22,56,41,42,43,44,55,80,55,36,35,36,38,34,30,73,44,30,36,39,32,31,32,67,79,81,69,40,77,34,33,77,43,69,57,65,68,80,78,42,75,78,49,57,63,96,69,46,52,66,46,80,46,69,68,52,99,42,31,37,34,34,38,49,38,36,32,36,34,41,34,38,54,46,80,73,63,77,77,63,81,76,73,67,65,66,64,57,52,53,56,54,59,67,60,58,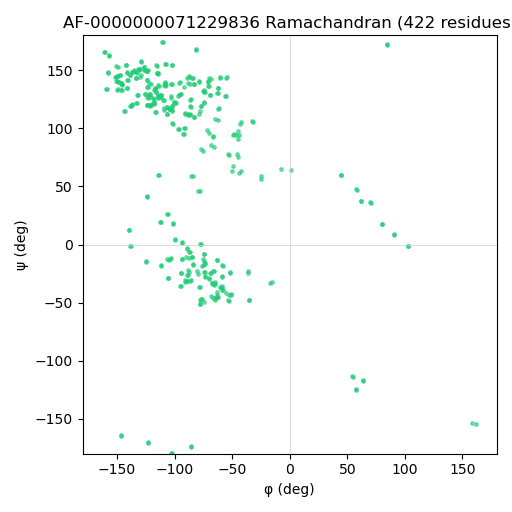80,60,78,73,86,116